Protein AF-A0A5A8CTM5-F1 (afdb_monomer)

Structure (mmCIF, N/CA/C/O backbone):
data_AF-A0A5A8CTM5-F1
#
_entry.id   AF-A0A5A8CTM5-F1
#
loop_
_atom_site.group_PDB
_atom_site.id
_atom_site.type_symbol
_atom_site.label_atom_id
_atom_site.label_alt_id
_atom_site.label_comp_id
_atom_site.label_asym_id
_atom_site.label_entity_id
_atom_site.label_seq_id
_atom_site.pdbx_PDB_ins_code
_atom_site.Cartn_x
_atom_site.Cartn_y
_atom_site.Cartn_z
_atom_site.occupancy
_atom_site.B_iso_or_equiv
_atom_site.auth_seq_id
_atom_site.auth_comp_id
_atom_site.auth_asym_id
_atom_site.auth_atom_id
_atom_site.pdbx_PDB_model_num
ATOM 1 N N . MET A 1 1 ? -52.408 3.040 5.262 1.00 27.53 1 MET A N 1
ATOM 2 C CA . MET A 1 1 ? -51.735 1.747 5.504 1.00 27.53 1 MET A CA 1
ATOM 3 C C . MET A 1 1 ? -50.262 1.927 5.185 1.00 27.53 1 MET A C 1
ATOM 5 O O . MET A 1 1 ? -49.947 2.603 4.217 1.00 27.53 1 MET A O 1
ATOM 9 N N . SER A 1 2 ? -49.426 1.447 6.103 1.00 29.72 2 SER A N 1
ATOM 10 C CA . SER A 1 2 ? -47.977 1.635 6.279 1.00 29.72 2 SER A CA 1
ATOM 11 C C . SER A 1 2 ? -47.157 2.050 5.050 1.00 29.72 2 SER A C 1
ATOM 13 O O . SER A 1 2 ? -46.903 1.239 4.159 1.00 29.72 2 SER A O 1
ATOM 15 N N . GLY A 1 3 ? -46.634 3.280 5.078 1.00 26.89 3 GLY A N 1
ATOM 16 C CA . GLY A 1 3 ? -45.407 3.607 4.361 1.00 26.89 3 GLY A CA 1
ATOM 17 C C . GLY A 1 3 ? -44.283 2.768 4.958 1.00 26.89 3 GLY A C 1
ATOM 18 O O . GLY A 1 3 ? -43.984 2.893 6.145 1.00 26.89 3 GLY A O 1
ATOM 19 N N . ALA A 1 4 ? -43.733 1.849 4.168 1.00 29.25 4 ALA A N 1
ATOM 20 C CA . ALA A 1 4 ? -42.593 1.046 4.572 1.00 29.25 4 ALA A CA 1
ATOM 21 C C . ALA A 1 4 ? -41.426 1.992 4.887 1.00 29.25 4 ALA A C 1
ATOM 23 O O . ALA A 1 4 ? -40.859 2.618 3.992 1.00 29.25 4 ALA A O 1
ATOM 24 N N . ASN A 1 5 ? -41.122 2.125 6.176 1.00 27.50 5 ASN A N 1
ATOM 25 C CA . ASN A 1 5 ? -39.973 2.850 6.685 1.00 27.50 5 ASN A CA 1
ATOM 26 C C . ASN A 1 5 ? -38.722 2.160 6.117 1.00 27.50 5 ASN A C 1
ATOM 28 O O . ASN A 1 5 ? -38.375 1.058 6.545 1.00 27.50 5 ASN A O 1
ATOM 32 N N . ARG A 1 6 ? -38.089 2.743 5.091 1.00 29.17 6 ARG A N 1
ATOM 33 C CA . ARG A 1 6 ? -36.750 2.308 4.673 1.00 29.17 6 ARG A CA 1
ATOM 34 C C . ARG A 1 6 ? -35.842 2.499 5.893 1.00 29.17 6 ARG A C 1
ATOM 36 O O . ARG A 1 6 ? -35.869 3.596 6.445 1.00 29.17 6 ARG A O 1
ATOM 43 N N . PRO A 1 7 ? -35.077 1.486 6.336 1.00 34.59 7 PRO A N 1
ATOM 44 C CA . PRO A 1 7 ? -34.140 1.686 7.432 1.00 34.59 7 PRO A CA 1
ATOM 45 C C . PRO A 1 7 ? -33.186 2.816 7.036 1.00 34.59 7 PRO A C 1
ATOM 47 O O . PRO A 1 7 ? -32.558 2.748 5.977 1.00 34.59 7 PRO A O 1
ATOM 50 N N . GLU A 1 8 ? -33.130 3.878 7.842 1.00 45.84 8 GLU A N 1
ATOM 51 C CA . GLU A 1 8 ? -32.114 4.919 7.699 1.00 45.84 8 GLU A CA 1
ATOM 52 C C . GLU A 1 8 ? -30.744 4.230 7.674 1.00 45.84 8 GLU A C 1
ATOM 54 O O . GLU A 1 8 ? -30.435 3.402 8.536 1.00 45.84 8 GLU A O 1
ATOM 59 N N . ALA A 1 9 ? -29.951 4.491 6.634 1.00 52.97 9 ALA A N 1
ATOM 60 C CA . ALA A 1 9 ? -28.648 3.862 6.465 1.00 52.97 9 ALA A CA 1
ATOM 61 C C . ALA A 1 9 ? -27.775 4.156 7.699 1.00 52.97 9 ALA A C 1
ATOM 63 O O . ALA A 1 9 ? -27.458 5.311 7.983 1.00 52.97 9 ALA A O 1
ATOM 64 N N . ARG A 1 10 ? -27.405 3.113 8.457 1.00 70.06 10 ARG A N 1
ATOM 65 C CA . ARG A 1 10 ? -26.618 3.248 9.693 1.00 70.06 10 ARG A CA 1
ATOM 66 C C . ARG A 1 10 ? -25.194 3.684 9.332 1.00 70.06 10 ARG A C 1
ATOM 68 O O . ARG A 1 10 ? -24.395 2.877 8.860 1.00 70.06 10 ARG A O 1
ATOM 75 N N . ARG A 1 11 ? -24.870 4.957 9.557 1.00 77.31 11 ARG A N 1
ATOM 76 C CA . ARG A 1 11 ? -23.561 5.544 9.227 1.00 77.31 11 ARG A CA 1
ATOM 77 C C . ARG A 1 11 ? -22.424 4.840 9.983 1.00 77.31 11 ARG A C 1
ATOM 79 O O . ARG A 1 11 ? -22.547 4.585 11.180 1.00 77.31 11 ARG A O 1
ATOM 86 N N . ARG A 1 12 ? -21.320 4.529 9.295 1.00 86.69 12 ARG A N 1
ATOM 87 C CA . ARG A 1 12 ? -20.124 3.899 9.888 1.00 86.69 12 ARG A CA 1
ATOM 88 C C . ARG A 1 12 ? -19.139 4.960 10.365 1.00 86.69 12 ARG A C 1
ATOM 90 O O . ARG A 1 12 ? -18.862 5.896 9.622 1.00 86.69 12 ARG A O 1
ATOM 97 N N . ALA A 1 13 ? -18.607 4.788 11.570 1.00 90.12 13 ALA A N 1
ATOM 98 C CA . ALA A 1 13 ? -17.611 5.660 12.183 1.00 90.12 13 ALA A CA 1
ATOM 99 C C . ALA A 1 13 ? -16.403 4.827 12.624 1.00 90.12 13 ALA A C 1
ATOM 101 O O . ALA A 1 13 ? -16.578 3.855 13.353 1.00 90.12 13 ALA A O 1
ATOM 102 N N . PHE A 1 14 ? -15.196 5.158 12.169 1.00 93.62 14 PHE A N 1
ATOM 103 C CA . PHE A 1 14 ? -13.998 4.381 12.508 1.00 93.62 14 PHE A CA 1
ATOM 104 C C . PHE A 1 14 ? -12.712 5.212 12.446 1.00 93.62 14 PHE A C 1
ATOM 106 O O . PHE A 1 14 ? -12.576 6.128 11.639 1.00 93.62 14 PHE A O 1
ATOM 113 N N . ALA A 1 15 ? -11.736 4.876 13.285 1.00 95.12 15 ALA A N 1
ATOM 114 C CA . ALA A 1 15 ? -10.390 5.430 13.182 1.00 95.12 15 ALA A CA 1
ATOM 115 C C . ALA A 1 15 ? -9.562 4.610 12.184 1.00 95.12 15 ALA A C 1
ATOM 117 O O . ALA A 1 15 ? -9.753 3.403 12.044 1.00 95.12 15 ALA A O 1
ATOM 118 N N . VAL A 1 16 ? -8.621 5.252 11.499 1.00 94.75 16 VAL A N 1
ATOM 119 C CA . VAL A 1 16 ? -7.713 4.601 10.553 1.00 94.75 16 VAL A CA 1
ATOM 120 C C . VAL A 1 16 ? -6.277 4.941 10.918 1.00 94.75 16 VAL A C 1
ATOM 122 O O . VAL A 1 16 ? -5.918 6.112 10.967 1.00 94.75 16 VAL A O 1
ATOM 125 N N . VAL A 1 17 ? -5.431 3.929 11.102 1.00 95.44 17 VAL A N 1
ATOM 126 C CA . VAL A 1 17 ? -3.990 4.089 11.323 1.00 95.44 17 VAL A CA 1
ATOM 127 C C . VAL A 1 17 ? -3.233 3.678 10.061 1.00 95.44 17 VAL A C 1
ATOM 129 O O . VAL A 1 17 ? -3.135 2.494 9.722 1.00 95.44 17 VAL A O 1
ATOM 132 N N . VAL A 1 18 ? -2.665 4.666 9.370 1.00 92.44 18 VAL A N 1
ATOM 133 C CA . VAL A 1 18 ? -1.844 4.489 8.166 1.00 92.44 18 VAL A CA 1
ATOM 134 C C . VAL A 1 18 ? -0.391 4.864 8.433 1.00 92.44 18 VAL A C 1
ATOM 136 O O . VAL A 1 18 ? -0.072 5.620 9.344 1.00 92.44 18 VAL A O 1
ATOM 139 N N . GLY A 1 19 ? 0.522 4.327 7.632 1.00 90.62 19 GLY A N 1
ATOM 140 C CA . GLY A 1 19 ? 1.955 4.559 7.799 1.00 90.62 19 GLY A CA 1
ATOM 141 C C . GLY A 1 19 ? 2.790 3.479 7.131 1.00 90.62 19 GLY A C 1
ATOM 142 O O . GLY A 1 19 ? 2.294 2.410 6.755 1.00 90.62 19 GLY A O 1
ATOM 143 N N . THR A 1 20 ? 4.083 3.735 6.998 1.00 89.44 20 THR A N 1
ATOM 144 C CA . THR A 1 20 ? 5.016 2.774 6.408 1.00 89.44 20 THR A CA 1
ATOM 145 C C . THR A 1 20 ? 5.205 1.556 7.314 1.00 89.44 20 THR A C 1
ATOM 147 O O . THR A 1 20 ? 4.908 1.561 8.518 1.00 89.44 20 THR A O 1
ATOM 150 N N . THR A 1 21 ? 5.624 0.434 6.735 1.00 87.31 21 THR A N 1
ATOM 151 C CA . THR A 1 21 ? 6.104 -0.713 7.516 1.00 87.31 21 THR A CA 1
ATOM 152 C C . THR A 1 21 ? 7.249 -0.257 8.436 1.00 87.31 21 THR A C 1
ATOM 154 O O . THR A 1 21 ? 8.050 0.575 8.034 1.00 87.31 21 THR A O 1
ATOM 157 N N . GLY A 1 22 ? 7.284 -0.708 9.696 1.00 86.38 22 GLY A N 1
ATOM 158 C CA . GLY A 1 22 ? 8.291 -0.271 10.683 1.00 86.38 22 GLY A CA 1
ATOM 159 C C . GLY A 1 22 ? 8.031 1.066 11.404 1.00 86.38 22 GLY A C 1
ATOM 160 O O . GLY A 1 22 ? 8.743 1.369 12.358 1.00 86.38 22 GLY A O 1
ATOM 161 N N . ALA A 1 23 ? 6.996 1.833 11.035 1.00 90.81 23 ALA A N 1
ATOM 162 C CA . ALA A 1 23 ? 6.653 3.099 11.707 1.00 90.81 23 ALA A CA 1
ATOM 163 C C . ALA A 1 23 ? 5.944 2.933 13.071 1.00 90.81 23 ALA A C 1
ATOM 165 O O . ALA A 1 23 ? 5.768 3.897 13.799 1.00 90.81 23 ALA A O 1
ATOM 166 N N . GLY A 1 24 ? 5.519 1.720 13.442 1.00 92.00 24 GLY A N 1
ATOM 167 C CA . GLY A 1 24 ? 4.834 1.478 14.723 1.00 92.00 24 GLY A CA 1
ATOM 168 C C . GLY A 1 24 ? 3.301 1.521 14.671 1.00 92.00 24 GLY A C 1
ATOM 169 O O . GLY A 1 24 ? 2.666 1.682 15.706 1.00 92.00 24 GLY A O 1
ATOM 170 N N . LYS A 1 25 ? 2.690 1.322 13.493 1.00 94.38 25 LYS A N 1
ATOM 171 C CA . LYS A 1 25 ? 1.221 1.271 13.321 1.00 94.38 25 LYS A CA 1
ATOM 172 C C . LYS A 1 25 ? 0.511 0.358 14.327 1.00 94.38 25 LYS A C 1
ATOM 174 O O . LYS A 1 25 ? -0.438 0.792 14.963 1.00 94.38 25 LYS A O 1
ATOM 179 N N . THR A 1 26 ? 0.996 -0.876 14.479 1.00 93.50 26 THR A N 1
ATOM 180 C CA . THR A 1 26 ? 0.426 -1.874 15.397 1.00 93.50 26 THR A CA 1
ATOM 181 C C . THR A 1 26 ? 0.483 -1.405 16.849 1.00 93.50 26 THR A C 1
ATOM 183 O O . THR A 1 26 ? -0.497 -1.509 17.576 1.00 93.50 26 THR A O 1
ATOM 186 N N . LYS A 1 27 ? 1.612 -0.821 17.273 1.00 95.00 27 LYS A N 1
ATOM 187 C CA . LYS A 1 27 ? 1.754 -0.272 18.628 1.00 95.00 27 LYS A CA 1
ATOM 188 C C . LYS A 1 27 ? 0.726 0.835 18.871 1.00 95.00 27 LYS A C 1
ATOM 190 O O . LYS A 1 27 ? 0.022 0.793 19.874 1.00 95.00 27 LYS A O 1
ATOM 195 N N . LEU A 1 28 ? 0.595 1.769 17.923 1.00 96.44 28 LEU A N 1
ATOM 196 C CA . LEU A 1 28 ? -0.361 2.869 18.040 1.00 96.44 28 LEU A CA 1
ATOM 197 C C . LEU A 1 28 ? -1.807 2.377 18.071 1.00 96.44 28 LEU A C 1
ATOM 199 O O . LEU A 1 28 ? -2.605 2.899 18.839 1.00 96.44 28 LEU A O 1
ATOM 203 N N . SER A 1 29 ? -2.160 1.382 17.260 1.00 96.38 29 SER A N 1
ATOM 204 C CA . SER A 1 29 ? -3.533 0.886 17.242 1.00 96.38 29 SER A CA 1
ATOM 205 C C . SER A 1 29 ? -3.945 0.234 18.551 1.00 96.38 29 SER A C 1
ATOM 207 O O . SER A 1 29 ? -5.069 0.441 18.993 1.00 96.38 29 SER A O 1
ATOM 209 N N . ILE A 1 30 ? -3.035 -0.505 19.189 1.00 96.69 30 ILE A N 1
ATOM 210 C CA . ILE A 1 30 ? -3.282 -1.099 20.507 1.00 96.69 30 ILE A CA 1
ATOM 211 C C . ILE A 1 30 ? -3.382 0.006 21.563 1.00 96.69 30 ILE A C 1
ATOM 213 O O . ILE A 1 30 ? -4.345 0.019 22.321 1.00 96.69 30 ILE A O 1
ATOM 217 N N . ASP A 1 31 ? -2.448 0.967 21.569 1.00 96.44 31 ASP A N 1
ATOM 218 C CA . ASP A 1 31 ? -2.480 2.104 22.504 1.00 96.44 31 ASP A CA 1
ATOM 219 C C . ASP A 1 31 ? -3.781 2.914 22.392 1.00 96.44 31 ASP A C 1
ATOM 221 O O . ASP A 1 31 ? -4.306 3.390 23.400 1.00 96.44 31 ASP A O 1
ATOM 225 N N . LEU A 1 32 ? -4.300 3.063 21.169 1.00 96.12 32 LEU A N 1
ATOM 226 C CA . LEU A 1 32 ? -5.555 3.753 20.895 1.00 96.12 32 LEU A CA 1
ATOM 227 C C . LEU A 1 32 ? -6.763 2.949 21.387 1.00 96.12 32 LEU A C 1
ATOM 229 O O . LEU A 1 32 ? -7.663 3.521 21.994 1.00 96.12 32 LEU A O 1
ATOM 233 N N . CYS A 1 33 ? -6.772 1.634 21.156 1.00 96.38 33 CYS A N 1
ATOM 234 C CA . CYS A 1 33 ? -7.843 0.755 21.623 1.00 96.38 33 CYS A CA 1
ATOM 235 C C . CYS A 1 33 ? -7.901 0.685 23.153 1.00 96.38 33 CYS A C 1
ATOM 237 O O . CYS A 1 33 ? -8.992 0.715 23.710 1.00 96.38 33 CYS A O 1
ATOM 239 N N . GLU A 1 34 ? -6.754 0.655 23.838 1.00 95.94 34 GLU A N 1
ATOM 240 C CA . GLU A 1 34 ? -6.702 0.727 25.304 1.00 95.94 34 GLU A CA 1
ATOM 241 C C . GLU A 1 34 ? -7.211 2.073 25.837 1.00 95.94 34 GLU A C 1
ATOM 243 O O . GLU A 1 34 ? -7.857 2.121 26.880 1.00 95.94 34 GLU A O 1
ATOM 248 N N . ALA A 1 35 ? -6.905 3.175 25.144 1.00 96.00 35 ALA A N 1
ATOM 249 C CA . ALA A 1 35 ? -7.280 4.515 25.588 1.00 96.00 35 ALA A CA 1
ATOM 250 C C . ALA A 1 35 ? -8.753 4.862 25.314 1.00 96.00 35 ALA A C 1
ATOM 252 O O . ALA A 1 35 ? -9.332 5.653 26.055 1.00 96.00 35 ALA A O 1
ATOM 253 N N . LEU A 1 36 ? -9.343 4.311 24.247 1.00 96.06 36 LEU A N 1
ATOM 254 C CA . LEU A 1 36 ? -10.664 4.699 23.733 1.00 96.06 36 LEU A CA 1
ATOM 255 C C . LEU A 1 36 ? -11.675 3.540 23.672 1.00 96.06 36 LEU A C 1
ATOM 257 O O . LEU A 1 36 ? -12.671 3.660 22.964 1.00 96.06 36 LEU A O 1
ATOM 261 N N . ASP A 1 37 ? -11.412 2.434 24.378 1.00 94.81 37 ASP A N 1
ATOM 262 C CA . ASP A 1 37 ? -12.221 1.200 24.367 1.00 94.81 37 ASP A CA 1
ATOM 263 C C . ASP A 1 37 ? -12.554 0.733 22.937 1.00 94.81 37 ASP A C 1
ATOM 265 O O . ASP A 1 37 ? -13.700 0.696 22.482 1.00 94.81 37 ASP A O 1
ATOM 269 N N . GLY A 1 38 ? -11.491 0.460 22.180 1.00 95.44 38 GLY A N 1
ATOM 270 C CA . GLY A 1 38 ? -11.562 0.100 20.769 1.00 95.44 38 GLY A CA 1
ATOM 271 C C . GLY A 1 38 ? -11.226 -1.358 20.470 1.00 95.44 38 GLY A C 1
ATOM 272 O O . GLY A 1 38 ? -10.723 -2.102 21.312 1.00 95.44 38 GLY A O 1
ATOM 273 N N . GLU A 1 39 ? -11.471 -1.757 19.224 1.00 97.50 39 GLU A N 1
ATOM 274 C CA . GLU A 1 39 ? -11.049 -3.051 18.677 1.00 97.50 39 GLU A CA 1
ATOM 275 C C . GLU A 1 39 ? -10.353 -2.851 17.324 1.00 97.50 39 GLU A C 1
ATOM 277 O O . GLU A 1 39 ? -10.738 -1.986 16.529 1.00 97.50 39 GLU A O 1
ATOM 282 N N . VAL A 1 40 ? -9.319 -3.650 17.046 1.00 97.56 40 VAL A N 1
ATOM 283 C CA . VAL A 1 40 ? -8.506 -3.516 15.831 1.00 97.56 40 VAL A CA 1
ATOM 284 C C . VAL A 1 40 ? -9.135 -4.289 14.678 1.00 97.56 40 VAL A C 1
ATOM 286 O O . VAL A 1 40 ? -9.503 -5.450 14.822 1.00 97.56 40 VAL A O 1
ATOM 289 N N . ILE A 1 41 ? -9.183 -3.678 13.496 1.00 97.06 41 ILE A N 1
ATOM 290 C CA . ILE A 1 41 ? -9.567 -4.323 12.239 1.00 97.06 41 ILE A CA 1
ATOM 291 C C . ILE A 1 41 ? -8.359 -4.301 11.306 1.00 97.06 41 ILE A C 1
ATOM 293 O O . ILE A 1 41 ? -7.903 -3.237 10.877 1.00 97.06 41 ILE A O 1
ATOM 297 N N . ASN A 1 42 ? -7.821 -5.480 10.998 1.00 95.44 42 ASN A N 1
ATOM 298 C CA . ASN A 1 42 ? -6.660 -5.606 10.129 1.00 95.44 42 ASN A CA 1
ATOM 299 C C . ASN A 1 42 ? -7.006 -5.237 8.677 1.00 95.44 42 ASN A C 1
ATOM 301 O O . ASN A 1 42 ? -7.987 -5.719 8.121 1.00 95.44 42 ASN A O 1
ATOM 305 N N . ALA A 1 43 ? -6.174 -4.403 8.058 1.00 92.38 43 ALA A N 1
ATOM 306 C CA . ALA A 1 43 ? -6.248 -3.988 6.660 1.00 92.38 43 ALA A CA 1
ATOM 307 C C . ALA A 1 43 ? -4.903 -4.212 5.942 1.00 92.38 43 ALA A C 1
ATOM 309 O O . ALA A 1 43 ? -4.467 -3.388 5.130 1.00 92.38 43 ALA A O 1
ATOM 310 N N . ASP A 1 44 ? -4.206 -5.302 6.268 1.00 90.25 44 ASP A N 1
ATOM 311 C CA . ASP A 1 44 ? -2.983 -5.730 5.598 1.00 90.25 44 ASP A CA 1
ATOM 312 C C . ASP A 1 44 ? -3.226 -7.039 4.839 1.00 90.25 44 ASP A C 1
ATOM 314 O O . ASP A 1 44 ? -3.516 -8.069 5.440 1.00 90.25 44 ASP A O 1
ATOM 318 N N . SER A 1 45 ? -3.110 -7.010 3.507 1.00 85.56 45 SER A N 1
ATOM 319 C CA . SER A 1 45 ? -3.468 -8.153 2.659 1.00 85.56 45 SER A CA 1
ATOM 320 C C . SER A 1 45 ? -2.694 -9.432 2.970 1.00 85.56 45 SER A C 1
ATOM 322 O O . SER A 1 45 ? -3.174 -10.509 2.640 1.00 85.56 45 SER A O 1
ATOM 324 N N . MET A 1 46 ? -1.502 -9.332 3.568 1.00 85.50 46 MET A N 1
ATOM 325 C CA . MET A 1 46 ? -0.686 -10.505 3.882 1.00 85.50 46 MET A CA 1
ATOM 326 C C . MET A 1 46 ? -0.960 -11.065 5.281 1.00 85.50 46 MET A C 1
ATOM 328 O O . MET A 1 46 ? -0.843 -12.269 5.484 1.00 85.50 46 MET A O 1
ATOM 332 N N . GLN A 1 47 ? -1.366 -10.226 6.237 1.00 89.50 47 GLN A N 1
ATOM 333 C CA . GLN A 1 47 ? -1.588 -10.648 7.628 1.00 89.50 47 GLN A CA 1
ATOM 334 C C . GLN A 1 47 ? -2.904 -11.423 7.829 1.00 89.50 47 GLN A C 1
ATOM 336 O O . GLN A 1 47 ? -3.126 -12.018 8.885 1.00 89.50 47 GLN A O 1
ATOM 341 N N . MET A 1 48 ? -3.768 -11.448 6.812 1.00 90.44 48 MET A N 1
ATOM 342 C CA . MET A 1 48 ? -5.032 -12.191 6.822 1.00 90.44 48 MET A CA 1
ATOM 343 C C . MET A 1 48 ? -4.835 -13.710 6.709 1.00 90.44 48 MET A C 1
ATOM 345 O O . MET A 1 48 ? -5.695 -14.460 7.167 1.00 90.44 48 MET A O 1
ATOM 349 N N . TYR A 1 49 ? -3.719 -14.160 6.128 1.00 89.19 49 TYR A N 1
ATOM 350 C CA . TYR A 1 49 ? -3.412 -15.576 5.907 1.00 89.19 49 TYR A CA 1
ATOM 351 C C . TYR A 1 49 ? -2.836 -16.239 7.152 1.00 89.19 49 TYR A C 1
ATOM 353 O O . TYR A 1 49 ? -2.028 -15.628 7.844 1.00 89.19 49 TYR A O 1
ATOM 361 N N . LYS A 1 50 ? -3.208 -17.485 7.431 1.00 87.56 50 LYS A N 1
ATOM 362 C CA . LYS A 1 50 ? -2.654 -18.318 8.509 1.00 87.56 50 LYS A CA 1
ATOM 363 C C . LYS A 1 50 ? -1.193 -18.698 8.242 1.00 87.56 50 LYS A C 1
ATOM 365 O O . LYS A 1 50 ? -0.716 -18.580 7.118 1.00 87.56 50 LYS A O 1
ATOM 370 N N . ASP A 1 51 ? -0.490 -19.087 9.304 1.00 84.56 51 ASP A N 1
ATOM 371 C CA . ASP A 1 51 ? 0.859 -19.687 9.281 1.00 84.56 51 ASP A CA 1
ATOM 372 C C . ASP A 1 51 ? 1.981 -18.849 8.626 1.00 84.56 51 ASP A C 1
ATOM 374 O O . ASP A 1 51 ? 3.043 -19.363 8.281 1.00 84.56 51 ASP A O 1
ATOM 378 N N . LEU A 1 52 ? 1.758 -17.540 8.473 1.00 82.81 52 LEU A N 1
ATOM 379 C CA . LEU A 1 52 ? 2.722 -16.557 7.958 1.00 82.81 52 LEU A CA 1
ATOM 380 C C . LEU A 1 52 ? 2.975 -15.448 8.993 1.00 82.81 52 LEU A C 1
ATOM 382 O O . LEU A 1 52 ? 2.846 -14.259 8.689 1.00 82.81 52 LEU A O 1
ATOM 386 N N . ASP A 1 53 ? 3.225 -15.814 10.247 1.00 86.06 53 ASP A N 1
ATOM 387 C CA . ASP A 1 53 ? 3.230 -14.878 11.376 1.00 86.06 53 ASP A CA 1
ATOM 388 C C . ASP A 1 53 ? 4.488 -13.997 11.390 1.00 86.06 53 ASP A C 1
ATOM 390 O O . ASP A 1 53 ? 4.393 -12.766 11.473 1.00 86.06 53 ASP A O 1
ATOM 394 N N . VAL A 1 54 ? 5.663 -14.605 11.229 1.00 84.44 54 VAL A N 1
ATOM 395 C CA . VAL A 1 54 ? 6.966 -13.934 11.235 1.00 84.44 54 VAL A CA 1
ATOM 396 C C . VAL A 1 54 ? 7.157 -13.138 9.951 1.00 84.44 54 VAL A C 1
ATOM 398 O O . VAL A 1 54 ? 7.481 -11.949 10.015 1.00 84.44 54 VAL A O 1
ATOM 401 N N . ALA A 1 55 ? 6.911 -13.744 8.787 1.00 80.12 55 ALA A N 1
ATOM 402 C CA . ALA A 1 55 ? 7.108 -13.133 7.474 1.00 80.12 55 ALA A CA 1
ATOM 403 C C . ALA A 1 55 ? 6.239 -11.887 7.265 1.00 80.12 55 ALA A C 1
ATOM 405 O O . ALA A 1 55 ? 6.669 -10.920 6.630 1.00 80.12 55 ALA A O 1
ATOM 406 N N . THR A 1 56 ? 5.033 -11.871 7.835 1.00 83.06 56 THR A N 1
ATOM 407 C CA . THR A 1 56 ? 4.103 -10.737 7.711 1.00 83.06 56 THR A CA 1
ATOM 408 C C . THR A 1 56 ? 4.114 -9.814 8.933 1.00 83.06 56 THR A C 1
ATOM 410 O O . THR A 1 56 ? 3.430 -8.788 8.936 1.00 83.06 56 THR A O 1
ATOM 413 N N . ALA A 1 57 ? 4.956 -10.119 9.930 1.00 85.88 57 ALA A N 1
ATOM 414 C CA . ALA A 1 57 ? 5.052 -9.456 11.230 1.00 85.88 57 ALA A CA 1
ATOM 415 C C . ALA A 1 57 ? 3.685 -9.192 11.860 1.00 85.88 57 ALA A C 1
ATOM 417 O O . ALA A 1 57 ? 3.287 -8.041 12.090 1.00 85.88 57 ALA A O 1
ATOM 418 N N . LYS A 1 58 ? 2.952 -10.277 12.088 1.00 89.94 58 LYS A N 1
ATOM 419 C CA . LYS A 1 58 ? 1.716 -10.217 12.855 1.00 89.94 58 LYS A CA 1
ATOM 420 C C . LYS A 1 58 ? 2.029 -9.901 14.309 1.00 89.94 58 LYS A C 1
ATOM 422 O O . LYS A 1 58 ? 3.100 -10.216 14.818 1.00 89.94 58 LYS A O 1
ATOM 427 N N . VAL A 1 59 ? 1.063 -9.257 14.949 1.00 91.44 59 VAL A N 1
ATOM 428 C CA . VAL A 1 59 ? 1.103 -8.978 16.382 1.00 91.44 59 VAL A CA 1
ATOM 429 C C . VAL A 1 59 ? 1.050 -10.293 17.161 1.00 91.44 59 VAL A C 1
ATOM 431 O O . VAL A 1 59 ? 0.229 -11.158 16.844 1.00 91.44 59 VAL A O 1
ATOM 434 N N . THR A 1 60 ? 1.905 -10.457 18.171 1.00 89.62 60 THR A N 1
ATOM 435 C CA . THR A 1 60 ? 1.798 -11.616 19.073 1.00 89.62 60 THR A CA 1
ATOM 436 C C . THR A 1 60 ? 0.668 -11.421 20.087 1.00 89.62 60 THR A C 1
ATOM 438 O O . THR A 1 60 ? 0.147 -10.318 20.272 1.00 89.62 60 THR A O 1
ATOM 441 N N . ARG A 1 61 ? 0.267 -12.491 20.785 1.00 88.50 61 ARG A N 1
ATOM 442 C CA . ARG A 1 61 ? -0.778 -12.397 21.821 1.00 88.50 61 ARG A CA 1
ATOM 443 C C . ARG A 1 61 ? -0.361 -11.490 22.979 1.00 88.50 61 ARG A C 1
ATOM 445 O O . ARG A 1 61 ? -1.196 -10.765 23.514 1.00 88.50 61 ARG A O 1
ATOM 452 N N . GLU A 1 62 ? 0.917 -11.517 23.340 1.00 89.19 62 GLU A N 1
ATOM 453 C CA . GLU A 1 62 ? 1.501 -10.680 24.387 1.00 89.19 62 GLU A CA 1
ATOM 454 C C . GLU A 1 62 ? 1.510 -9.209 23.961 1.00 89.19 62 GLU A C 1
ATOM 456 O O . GLU A 1 62 ? 1.082 -8.341 24.721 1.00 89.19 62 GLU A O 1
ATOM 461 N N . GLU A 1 63 ? 1.935 -8.928 22.726 1.00 89.25 63 GLU A N 1
ATOM 462 C CA . GLU A 1 63 ? 1.944 -7.572 22.174 1.00 89.25 63 GLU A CA 1
ATOM 463 C C . GLU A 1 63 ? 0.534 -6.991 22.056 1.00 89.25 63 GLU A C 1
ATOM 465 O O . GLU A 1 63 ? 0.339 -5.810 22.343 1.00 89.25 63 GLU A O 1
ATOM 470 N N . ALA A 1 64 ? -0.452 -7.818 21.692 1.00 90.62 64 ALA A N 1
ATOM 471 C CA . ALA A 1 64 ? -1.846 -7.411 21.551 1.00 90.62 64 ALA A CA 1
ATOM 472 C C . ALA A 1 64 ? -2.481 -6.944 22.872 1.00 90.62 64 ALA A C 1
ATOM 474 O O . ALA A 1 64 ? -3.504 -6.264 22.826 1.00 90.62 64 ALA A O 1
ATOM 475 N N . ARG A 1 65 ? -1.904 -7.288 24.037 1.00 93.25 65 ARG A N 1
ATOM 476 C CA . ARG A 1 65 ? -2.366 -6.853 25.374 1.00 93.25 65 ARG A CA 1
ATOM 477 C C . ARG A 1 65 ? -3.865 -7.078 25.626 1.00 93.25 65 ARG A C 1
ATOM 479 O O . ARG A 1 65 ? -4.520 -6.315 26.325 1.00 93.25 65 ARG A O 1
ATOM 486 N N . GLY A 1 66 ? -4.418 -8.143 25.046 1.00 92.19 66 GLY A N 1
ATOM 487 C CA . GLY A 1 66 ? -5.839 -8.486 25.162 1.00 92.19 66 GLY A CA 1
ATOM 488 C C . GLY A 1 66 ? -6.785 -7.694 24.249 1.00 92.19 66 GLY A C 1
ATOM 489 O O . GLY A 1 66 ? -7.985 -7.953 24.280 1.00 92.19 66 GLY A O 1
ATOM 490 N N . VAL A 1 67 ? -6.282 -6.782 23.409 1.00 95.38 67 VAL A N 1
ATOM 491 C CA . VAL A 1 67 ? -7.096 -6.054 22.423 1.00 95.38 67 VAL A CA 1
ATOM 492 C C . VAL A 1 67 ? -7.546 -7.005 21.300 1.00 95.38 67 VAL A C 1
ATOM 494 O O . VAL A 1 67 ? -6.694 -7.619 20.644 1.00 95.38 67 VAL A O 1
ATOM 497 N N . PRO A 1 68 ? -8.860 -7.126 21.020 1.00 96.12 68 PRO A N 1
ATOM 498 C CA . PRO A 1 68 ? -9.364 -7.946 19.920 1.00 96.12 68 PRO A CA 1
ATOM 499 C C . PRO A 1 68 ? -8.859 -7.471 18.553 1.00 96.12 68 PRO A C 1
ATOM 501 O O . PRO A 1 68 ? -8.853 -6.273 18.266 1.00 96.12 68 PRO A O 1
ATOM 504 N N . HIS A 1 69 ? -8.463 -8.424 17.705 1.00 96.06 69 HIS A N 1
ATOM 505 C CA . HIS A 1 69 ? -8.034 -8.184 16.327 1.00 96.06 69 HIS A CA 1
ATOM 506 C C . HIS A 1 69 ? -8.929 -8.959 15.356 1.00 96.06 69 HIS A C 1
ATOM 508 O O . HIS A 1 69 ? -8.936 -10.189 15.340 1.00 96.06 69 HIS A O 1
ATOM 514 N N . HIS A 1 70 ? -9.664 -8.229 14.525 1.00 95.94 70 HIS A N 1
ATOM 515 C CA . HIS A 1 70 ? -10.503 -8.763 13.457 1.00 95.94 70 HIS A CA 1
ATOM 516 C C . HIS A 1 70 ? -9.708 -8.881 12.155 1.00 95.94 70 HIS A C 1
ATOM 518 O O . HIS A 1 70 ? -8.788 -8.098 11.908 1.00 95.94 70 HIS A O 1
ATOM 524 N N . LEU A 1 71 ? -10.102 -9.823 11.293 1.00 94.12 71 LEU A N 1
ATOM 525 C CA . LEU A 1 71 ? -9.491 -10.070 9.976 1.00 94.12 71 LEU A CA 1
ATOM 526 C C . LEU A 1 71 ? -7.991 -10.416 10.017 1.00 94.12 71 LEU A C 1
ATOM 528 O O . LEU A 1 71 ? -7.268 -10.173 9.057 1.00 94.12 71 LEU A O 1
ATOM 532 N N . LEU A 1 72 ? -7.519 -11.008 11.113 1.00 93.31 72 LEU A N 1
ATOM 533 C CA . LEU A 1 72 ? -6.144 -11.479 11.272 1.00 93.31 72 LEU A CA 1
ATOM 534 C C . LEU A 1 72 ? -6.115 -13.014 11.252 1.00 93.31 72 LEU A C 1
ATOM 536 O O . LEU A 1 72 ? -6.905 -13.637 11.956 1.00 93.31 72 LEU A O 1
ATOM 540 N N . SER A 1 73 ? -5.212 -13.619 10.473 1.00 91.56 73 SER A N 1
ATOM 541 C CA . SER A 1 73 ? -5.004 -15.083 10.423 1.00 91.56 73 SER A CA 1
ATOM 542 C C . SER A 1 73 ? -6.287 -15.921 10.248 1.00 91.56 73 SER A C 1
ATOM 544 O O . SER A 1 73 ? -6.468 -16.934 10.924 1.00 91.56 73 SER A O 1
ATOM 546 N N . PHE A 1 74 ? -7.198 -15.514 9.362 1.00 91.25 74 PHE A N 1
ATOM 547 C CA . PHE A 1 74 ? -8.465 -16.227 9.141 1.00 91.25 74 PHE A CA 1
ATOM 548 C C . PHE A 1 74 ? -8.536 -16.971 7.802 1.00 91.25 74 PHE A C 1
ATOM 550 O O . PHE A 1 74 ? -9.357 -17.877 7.681 1.00 91.25 74 PHE A O 1
ATOM 557 N N . LEU A 1 75 ? -7.675 -16.631 6.838 1.00 88.38 75 LEU A N 1
ATOM 558 C CA . LEU A 1 75 ? -7.623 -17.253 5.512 1.00 88.38 75 LEU A CA 1
ATOM 559 C C . LEU A 1 75 ? -6.555 -18.335 5.438 1.00 88.38 75 LEU A C 1
ATOM 561 O O . LEU A 1 75 ? -5.464 -18.174 5.980 1.00 88.38 75 LEU A O 1
ATOM 565 N N . GLU A 1 76 ? -6.828 -19.400 4.703 1.00 86.25 76 GLU A N 1
ATOM 566 C CA . GLU A 1 76 ? -5.810 -20.379 4.339 1.00 86.25 76 GLU A CA 1
ATOM 567 C C . GLU A 1 76 ? -4.882 -19.830 3.236 1.00 86.25 76 GLU A C 1
ATOM 569 O O . GLU A 1 76 ? -5.342 -19.090 2.362 1.00 86.25 76 GLU A O 1
ATOM 574 N N . PRO A 1 77 ? -3.585 -20.198 3.199 1.00 81.69 77 PRO A N 1
ATOM 575 C CA . PRO A 1 77 ? -2.622 -19.665 2.222 1.00 81.69 77 PRO A CA 1
ATOM 576 C C . PRO A 1 77 ? -2.983 -19.861 0.738 1.00 81.69 77 PRO A C 1
ATOM 578 O O . PRO A 1 77 ? -2.477 -19.138 -0.120 1.00 81.69 77 PRO A O 1
ATOM 581 N N . TRP A 1 78 ? -3.825 -20.847 0.414 1.00 78.50 78 TRP A N 1
ATOM 582 C CA . TRP A 1 78 ? -4.288 -21.128 -0.953 1.00 78.50 78 TRP A CA 1
ATOM 583 C C . TRP A 1 78 ? -5.606 -20.431 -1.312 1.00 78.50 78 TRP A C 1
ATOM 585 O O . TRP A 1 78 ? -6.042 -20.506 -2.465 1.00 78.50 78 TRP A O 1
ATOM 595 N N . GLU A 1 79 ? -6.265 -19.776 -0.355 1.00 79.56 79 GLU A N 1
ATOM 596 C CA . GLU A 1 79 ? -7.499 -19.042 -0.612 1.00 79.56 79 GLU A CA 1
ATOM 597 C C . GLU A 1 79 ? -7.210 -17.709 -1.302 1.00 79.56 79 GLU A C 1
ATOM 599 O O . GLU A 1 79 ? -6.241 -17.010 -1.020 1.00 79.56 79 GLU A O 1
ATOM 604 N N . SER A 1 80 ? -8.076 -17.327 -2.235 1.00 76.44 80 SER A N 1
ATOM 605 C CA . SER A 1 80 ? -8.015 -16.010 -2.860 1.00 76.44 80 SER A CA 1
ATOM 606 C C . SER A 1 80 ? -8.883 -15.020 -2.093 1.00 76.44 80 SER A C 1
ATOM 608 O O . SER A 1 80 ? -10.058 -15.302 -1.860 1.00 76.44 80 SER A O 1
ATOM 610 N N . PHE A 1 81 ? -8.351 -13.833 -1.802 1.00 81.56 81 PHE A N 1
ATOM 611 C CA . PHE A 1 81 ? -9.103 -12.769 -1.137 1.00 81.56 81 PHE A CA 1
ATOM 612 C C . PHE A 1 81 ? -8.999 -11.445 -1.891 1.00 81.56 81 PHE A C 1
ATOM 614 O O . PHE A 1 81 ? -7.905 -10.939 -2.167 1.00 81.56 81 PHE A O 1
ATOM 621 N N . THR A 1 82 ? -10.147 -10.884 -2.268 1.00 81.94 82 THR A N 1
ATOM 622 C CA . THR A 1 82 ? -10.210 -9.650 -3.057 1.00 81.94 82 THR A CA 1
ATOM 623 C C . THR A 1 82 ? -10.453 -8.424 -2.187 1.00 81.94 82 THR A C 1
ATOM 625 O O . THR A 1 82 ? -10.878 -8.505 -1.037 1.00 81.94 82 THR A O 1
ATOM 628 N N . VAL A 1 83 ? -10.250 -7.238 -2.766 1.00 78.94 83 VAL A N 1
ATOM 629 C CA . VAL A 1 83 ? -10.638 -5.972 -2.122 1.00 78.94 83 VAL A CA 1
ATOM 630 C C . VAL A 1 83 ? -12.148 -5.896 -1.823 1.00 78.94 83 VAL A C 1
ATOM 632 O O . VAL A 1 83 ? -12.553 -5.232 -0.871 1.00 78.94 83 VAL A O 1
ATOM 635 N N . ARG A 1 84 ? -12.990 -6.586 -2.607 1.00 76.44 84 ARG A N 1
ATOM 636 C CA . ARG A 1 84 ? -14.444 -6.635 -2.392 1.00 76.44 84 ARG A CA 1
ATOM 637 C C . ARG A 1 84 ? -14.777 -7.475 -1.165 1.00 76.44 84 ARG A C 1
ATOM 639 O O . ARG A 1 84 ? -15.558 -7.032 -0.322 1.00 76.44 84 ARG A O 1
ATOM 646 N N . ASP A 1 85 ? -14.145 -8.643 -1.057 1.00 84.31 85 ASP A N 1
ATOM 647 C CA . ASP A 1 85 ? -14.283 -9.531 0.100 1.00 84.31 85 ASP A CA 1
ATOM 648 C C . ASP A 1 85 ? -13.815 -8.817 1.363 1.00 84.31 85 ASP A C 1
ATOM 650 O O . ASP A 1 85 ? -14.542 -8.780 2.356 1.00 84.31 85 ASP A O 1
ATOM 654 N N . PHE A 1 86 ? -12.667 -8.136 1.274 1.00 89.88 86 PHE A N 1
ATOM 655 C CA . PHE A 1 86 ? -12.165 -7.281 2.337 1.00 89.88 86 PHE A CA 1
ATOM 656 C C . PHE A 1 86 ? -13.182 -6.216 2.744 1.00 89.88 86 PHE A C 1
ATOM 658 O O . PHE A 1 86 ? -13.516 -6.133 3.921 1.00 89.88 86 PHE A O 1
ATOM 665 N N . ARG A 1 87 ? -13.710 -5.420 1.800 1.00 86.12 87 ARG A N 1
ATOM 666 C CA . ARG A 1 87 ? -14.671 -4.351 2.122 1.00 86.12 87 ARG A CA 1
ATOM 667 C C . ARG A 1 87 ? -15.883 -4.912 2.853 1.00 86.12 87 ARG A C 1
ATOM 669 O O . ARG A 1 87 ? -16.289 -4.348 3.861 1.00 86.12 87 ARG A O 1
ATOM 676 N N . ARG A 1 88 ? -16.458 -6.010 2.357 1.00 85.62 88 ARG A N 1
ATOM 677 C CA . ARG A 1 88 ? -17.631 -6.644 2.970 1.00 85.62 88 ARG A CA 1
ATOM 678 C C . ARG A 1 88 ? -17.318 -7.142 4.381 1.00 85.62 88 ARG A C 1
ATOM 680 O O . ARG A 1 88 ? -18.085 -6.866 5.299 1.00 85.62 88 ARG A O 1
ATOM 687 N N . ALA A 1 89 ? -16.206 -7.852 4.550 1.00 90.62 89 ALA A N 1
ATOM 688 C CA . ALA A 1 89 ? -15.806 -8.417 5.833 1.00 90.62 89 ALA A CA 1
ATOM 689 C C . ALA A 1 89 ? -15.456 -7.320 6.855 1.00 90.62 89 ALA A C 1
ATOM 691 O O . ALA A 1 89 ? -15.917 -7.362 7.991 1.00 90.62 89 ALA A O 1
ATOM 692 N N . ALA A 1 90 ? -14.712 -6.296 6.435 1.00 92.62 90 ALA A N 1
ATOM 693 C CA . ALA A 1 90 ? -14.344 -5.168 7.280 1.00 92.62 90 ALA A CA 1
ATOM 694 C C . ALA A 1 90 ? -15.547 -4.281 7.616 1.00 92.62 90 ALA A C 1
ATOM 696 O O . ALA A 1 90 ? -15.671 -3.864 8.759 1.00 92.62 90 ALA A O 1
ATOM 697 N N . ALA A 1 91 ? -16.468 -4.035 6.679 1.00 89.56 91 ALA A N 1
ATOM 698 C CA . ALA A 1 91 ? -17.708 -3.316 6.970 1.00 89.56 91 ALA A CA 1
ATOM 699 C C . ALA A 1 91 ? -18.562 -4.056 8.011 1.00 89.56 91 ALA A C 1
ATOM 701 O O . ALA A 1 91 ? -19.057 -3.422 8.938 1.00 89.56 91 ALA A O 1
ATOM 702 N N . ALA A 1 92 ? -18.677 -5.384 7.902 1.00 91.12 92 ALA A N 1
ATOM 703 C CA . ALA A 1 92 ? -19.378 -6.199 8.890 1.00 91.12 92 ALA A CA 1
ATOM 704 C C . ALA A 1 92 ? -18.694 -6.157 10.268 1.00 91.12 92 ALA A C 1
ATOM 706 O O . ALA A 1 92 ? -19.375 -5.983 11.272 1.00 91.12 92 ALA A O 1
ATOM 707 N N . ALA A 1 93 ? -17.360 -6.248 10.317 1.00 94.44 93 ALA A N 1
ATOM 708 C CA . ALA A 1 93 ? -16.599 -6.123 11.561 1.00 94.44 93 ALA A CA 1
ATOM 709 C C . ALA A 1 93 ? -16.729 -4.721 12.186 1.00 94.44 93 ALA A C 1
ATOM 711 O O . ALA A 1 93 ? -16.915 -4.597 13.390 1.00 94.44 93 ALA A O 1
ATOM 712 N N . ILE A 1 94 ? -16.692 -3.658 11.373 1.00 93.31 94 ILE A N 1
ATOM 713 C CA . ILE A 1 94 ? -16.951 -2.280 11.820 1.00 93.31 94 ILE A CA 1
ATOM 714 C C . ILE A 1 94 ? -18.351 -2.184 12.426 1.00 93.31 94 ILE A C 1
ATOM 716 O O . ILE A 1 94 ? -18.516 -1.601 13.495 1.00 93.31 94 ILE A O 1
ATOM 720 N N . ASP A 1 95 ? -19.355 -2.747 11.751 1.00 91.38 95 ASP A N 1
ATOM 721 C CA . ASP A 1 95 ? -20.733 -2.682 12.217 1.00 91.38 95 ASP A CA 1
ATOM 722 C C . ASP A 1 95 ? -20.916 -3.415 13.555 1.00 91.38 95 ASP A C 1
ATOM 724 O O . ASP A 1 95 ? -21.507 -2.847 14.471 1.00 91.38 95 ASP A O 1
ATOM 728 N N . ASP A 1 96 ? -20.320 -4.598 13.690 1.00 93.50 96 ASP A N 1
ATOM 729 C CA . ASP A 1 96 ? -20.301 -5.424 14.901 1.00 93.50 96 ASP A CA 1
ATOM 730 C C . ASP A 1 96 ? -19.592 -4.744 16.094 1.00 93.50 96 ASP A C 1
ATOM 732 O O . ASP A 1 96 ? -20.126 -4.706 17.205 1.00 93.50 96 ASP A O 1
ATOM 736 N N . VAL A 1 97 ? -18.423 -4.132 15.869 1.00 94.19 97 VAL A N 1
ATOM 737 C CA . VAL A 1 97 ? -17.692 -3.372 16.903 1.00 94.19 97 VAL A CA 1
ATOM 738 C C . VAL A 1 97 ? -18.491 -2.146 17.354 1.00 94.19 97 VAL A C 1
ATOM 740 O O . VAL A 1 97 ? -18.610 -1.885 18.553 1.00 94.19 97 VAL A O 1
ATOM 743 N N . LEU A 1 98 ? -19.090 -1.418 16.408 1.00 91.94 98 LEU A N 1
ATOM 744 C CA . LEU A 1 98 ? -19.929 -0.260 16.721 1.00 91.94 98 LEU A CA 1
ATOM 745 C C . LEU A 1 98 ? -21.198 -0.651 17.481 1.00 91.94 98 LEU A C 1
ATOM 747 O O . LEU A 1 98 ? -21.629 0.092 18.360 1.00 91.94 98 LEU A O 1
ATOM 751 N N . ASP A 1 99 ? -21.795 -1.802 17.171 1.00 90.94 99 ASP A N 1
ATOM 752 C CA . ASP A 1 99 ? -22.987 -2.303 17.865 1.00 90.94 99 ASP A CA 1
ATOM 753 C C . ASP A 1 99 ? -22.686 -2.724 19.315 1.00 90.94 99 ASP A C 1
ATOM 755 O O . ASP A 1 99 ? -23.573 -2.662 20.166 1.00 90.94 99 ASP A O 1
ATOM 759 N N . ARG A 1 100 ? -21.422 -3.037 19.636 1.00 91.38 100 ARG A N 1
ATOM 760 C CA . ARG A 1 100 ? -20.925 -3.163 21.020 1.00 91.38 100 ARG A CA 1
ATOM 761 C C . ARG A 1 100 ? -20.628 -1.825 21.709 1.00 91.38 100 ARG A C 1
ATOM 763 O O . ARG A 1 100 ? -20.221 -1.831 22.866 1.00 91.38 100 ARG A O 1
ATOM 770 N N . GLY A 1 101 ? -20.810 -0.694 21.026 1.00 90.19 101 GLY A N 1
ATOM 771 C CA . GLY A 1 101 ? -20.518 0.640 21.558 1.00 90.19 101 GLY A CA 1
ATOM 772 C C . GLY A 1 101 ? -19.029 0.989 21.607 1.00 90.19 101 GLY A C 1
ATOM 773 O O . GLY A 1 101 ? -18.661 1.930 22.303 1.00 90.19 101 GLY A O 1
ATOM 774 N N . LYS A 1 102 ? -18.183 0.252 20.881 1.00 94.31 102 LYS A N 1
ATOM 775 C CA . LYS A 1 102 ? -16.726 0.430 20.867 1.00 94.31 102 LYS A CA 1
ATOM 776 C C . LYS A 1 102 ? -16.246 1.152 19.616 1.00 94.31 102 LYS A C 1
ATOM 778 O O . LYS A 1 102 ? -16.952 1.199 18.608 1.00 94.31 102 LYS A O 1
ATOM 783 N N . LEU A 1 103 ? -15.022 1.682 19.657 1.00 95.06 103 LEU A N 1
ATOM 784 C CA . LEU A 1 103 ? -14.393 2.327 18.500 1.00 95.06 103 LEU A CA 1
ATOM 785 C C . LEU A 1 103 ? -13.698 1.292 17.588 1.00 95.06 103 LEU A C 1
ATOM 787 O O . LEU A 1 103 ? -12.721 0.670 18.007 1.00 95.06 103 LEU A O 1
ATOM 791 N N . PRO A 1 104 ? -14.101 1.142 16.313 1.00 96.69 104 PRO A N 1
ATOM 792 C CA . PRO A 1 104 ? -13.338 0.357 15.350 1.00 96.69 104 PRO A CA 1
ATOM 793 C C . PRO A 1 104 ? -12.071 1.109 14.933 1.00 96.69 104 PRO A C 1
ATOM 795 O O . PRO A 1 104 ? -12.141 2.260 14.488 1.00 96.69 104 PRO A O 1
ATOM 798 N N . VAL A 1 105 ? -10.917 0.449 15.027 1.00 97.19 105 VAL A N 1
ATOM 799 C CA . VAL A 1 105 ? -9.613 0.989 14.618 1.00 97.19 105 VAL A CA 1
ATOM 800 C C . VAL A 1 105 ? -9.063 0.160 13.460 1.00 97.19 105 VAL A C 1
ATOM 802 O O . VAL A 1 105 ? -8.557 -0.943 13.646 1.00 97.19 105 VAL A O 1
ATOM 805 N N . VAL A 1 106 ? -9.151 0.688 12.242 1.00 96.38 106 VAL A N 1
ATOM 806 C CA . VAL A 1 106 ? -8.656 0.037 11.021 1.00 96.38 106 VAL A CA 1
ATOM 807 C C . VAL A 1 106 ? -7.157 0.288 10.863 1.00 96.38 106 VAL A C 1
ATOM 809 O O . VAL A 1 106 ? -6.715 1.436 10.847 1.00 96.38 106 VAL A O 1
ATOM 812 N N . VAL A 1 107 ? -6.355 -0.767 10.706 1.00 94.69 107 VAL A N 1
ATOM 813 C CA . VAL A 1 107 ? -4.884 -0.673 10.713 1.00 94.69 107 VAL A CA 1
ATOM 814 C C . VAL A 1 107 ? -4.295 -1.499 9.589 1.00 94.69 107 VAL A C 1
ATOM 816 O O . VAL A 1 107 ? -4.555 -2.694 9.499 1.00 94.69 107 VAL A O 1
ATOM 819 N N . GLY A 1 108 ? -3.438 -0.910 8.757 1.00 85.12 108 GLY A N 1
ATOM 820 C CA . GLY A 1 108 ? -2.763 -1.704 7.735 1.00 85.12 108 GLY A CA 1
ATOM 821 C C . GLY A 1 108 ? -1.828 -0.931 6.823 1.00 85.12 108 GLY A C 1
ATOM 822 O O . GLY A 1 108 ? -1.884 0.294 6.715 1.00 85.12 108 GLY A O 1
ATOM 823 N N . GLY A 1 109 ? -0.928 -1.668 6.167 1.00 77.50 109 GLY A N 1
ATOM 824 C CA . GLY A 1 109 ? -0.054 -1.138 5.119 1.00 77.50 109 GLY A CA 1
ATOM 825 C C . GLY A 1 109 ? -0.689 -1.130 3.724 1.00 77.50 109 GLY A C 1
ATOM 826 O O . GLY A 1 109 ? -0.128 -0.530 2.803 1.00 77.50 109 GLY A O 1
ATOM 827 N N . THR A 1 110 ? -1.849 -1.775 3.545 1.00 80.75 110 THR A N 1
ATOM 828 C CA . THR A 1 110 ? -2.514 -1.890 2.240 1.00 80.75 110 THR A CA 1
ATOM 829 C C . THR A 1 110 ? -3.421 -0.689 2.010 1.00 80.75 110 THR A C 1
ATOM 831 O O . THR A 1 110 ? -4.631 -0.733 2.215 1.00 80.75 110 THR A O 1
ATOM 834 N N . GLY A 1 111 ? -2.832 0.414 1.546 1.00 76.38 111 GLY A N 1
ATOM 835 C CA . GLY A 1 111 ? -3.558 1.669 1.331 1.00 76.38 111 GLY A CA 1
ATOM 836 C C . GLY A 1 111 ? -4.817 1.525 0.465 1.00 76.38 111 GLY A C 1
ATOM 837 O O . GLY A 1 111 ? -5.832 2.162 0.728 1.00 76.38 111 GLY A O 1
ATOM 838 N N . TYR A 1 112 ? -4.795 0.631 -0.526 1.00 75.31 112 TYR A N 1
ATOM 839 C CA . TYR A 1 112 ? -5.950 0.372 -1.389 1.00 75.31 112 TYR A CA 1
ATOM 840 C C . TYR A 1 112 ? -7.168 -0.194 -0.633 1.00 75.31 112 TYR A C 1
ATOM 842 O O . TYR A 1 112 ? -8.297 0.181 -0.939 1.00 75.31 112 TYR A O 1
ATOM 850 N N . TYR A 1 113 ? -6.950 -1.036 0.380 1.00 85.31 113 TYR A N 1
ATOM 851 C CA . TYR A 1 113 ? -8.011 -1.586 1.233 1.00 85.31 113 TYR A CA 1
ATOM 852 C C . TYR A 1 113 ? -8.644 -0.497 2.095 1.00 85.31 113 TYR A C 1
ATOM 854 O O . TYR A 1 113 ? -9.863 -0.352 2.137 1.00 85.31 113 TYR A O 1
ATOM 862 N N . VAL A 1 114 ? -7.808 0.345 2.699 1.00 84.62 114 VAL A N 1
ATOM 863 C CA . VAL A 1 114 ? -8.269 1.516 3.449 1.00 84.62 114 VAL A CA 1
ATOM 864 C C . VAL A 1 114 ? -9.063 2.466 2.543 1.00 84.62 114 VAL A C 1
ATOM 866 O O . VAL A 1 114 ? -10.126 2.946 2.925 1.00 84.62 114 VAL A O 1
ATOM 869 N N . GLN A 1 115 ? -8.600 2.692 1.311 1.00 77.44 115 GLN A N 1
ATOM 870 C CA . GLN A 1 115 ? -9.301 3.532 0.339 1.00 77.44 115 GLN A CA 1
ATOM 871 C C . GLN A 1 115 ? -10.693 2.979 -0.008 1.00 77.44 115 GLN A C 1
ATOM 873 O O . GLN A 1 115 ? -11.640 3.752 -0.117 1.00 77.44 115 GLN A O 1
ATOM 878 N N . ALA A 1 116 ? -10.816 1.658 -0.156 1.00 78.31 116 ALA A N 1
ATOM 879 C CA . ALA A 1 116 ? -12.081 0.979 -0.425 1.00 78.31 116 ALA A CA 1
ATOM 880 C C . ALA A 1 116 ? -13.097 1.088 0.726 1.00 78.31 116 ALA A C 1
ATOM 882 O O . ALA A 1 116 ? -14.300 1.045 0.475 1.00 78.31 116 ALA A O 1
ATOM 883 N N . LEU A 1 117 ? -12.631 1.228 1.971 1.00 81.75 117 LEU A N 1
ATOM 884 C CA . LEU A 1 117 ? -13.495 1.464 3.134 1.00 81.75 117 LEU A CA 1
ATOM 885 C C . LEU A 1 117 ? -13.914 2.925 3.267 1.00 81.75 117 LEU A C 1
ATOM 887 O O . LEU A 1 117 ? -15.047 3.215 3.633 1.00 81.75 117 LEU A O 1
ATOM 891 N N . LEU A 1 118 ? -13.005 3.845 2.957 1.00 78.25 118 LEU A N 1
ATOM 892 C CA . LEU A 1 118 ? -13.278 5.277 3.020 1.00 78.25 118 LEU A CA 1
ATOM 893 C C . LEU A 1 118 ? -14.177 5.759 1.872 1.00 78.25 118 LEU A C 1
ATOM 895 O O . LEU A 1 118 ? -14.700 6.868 1.946 1.00 78.25 118 LEU A O 1
ATOM 899 N N . ARG A 1 119 ? -14.321 4.976 0.790 1.00 71.00 119 ARG A N 1
ATOM 900 C CA . ARG A 1 119 ? -15.019 5.388 -0.438 1.00 71.00 119 ARG A CA 1
ATOM 901 C C . ARG A 1 119 ? -15.793 4.239 -1.077 1.00 71.00 119 ARG A C 1
ATOM 903 O O . ARG A 1 119 ? -15.206 3.323 -1.651 1.00 71.00 119 ARG A O 1
ATOM 910 N N . GLU A 1 120 ? -17.117 4.347 -1.062 1.00 56.53 120 GLU A N 1
ATOM 911 C CA . GLU A 1 120 ? -18.019 3.328 -1.617 1.00 56.53 120 GLU A CA 1
ATOM 912 C C . GLU A 1 120 ? -17.956 3.231 -3.154 1.00 56.53 120 GLU A C 1
ATOM 914 O O . GLU A 1 120 ? -18.038 2.134 -3.706 1.00 56.53 120 GLU A O 1
ATOM 919 N N . SER A 1 121 ? -17.700 4.344 -3.851 1.00 50.66 121 SER A N 1
ATOM 920 C CA . SER A 1 121 ? -17.724 4.445 -5.322 1.00 50.66 121 SER A CA 1
ATOM 921 C C . SER A 1 121 ? -16.606 3.698 -6.066 1.00 50.66 121 SER A C 1
ATOM 923 O O . SER A 1 121 ? -16.624 3.623 -7.293 1.00 50.66 121 SER A O 1
ATOM 925 N N . LEU A 1 122 ? -15.614 3.145 -5.361 1.00 50.25 122 LEU A N 1
ATOM 926 C CA . LEU A 1 122 ? -14.460 2.490 -5.986 1.00 50.25 122 LEU A CA 1
ATOM 927 C C . LEU A 1 122 ? -14.722 1.049 -6.454 1.00 50.25 122 LEU A C 1
ATOM 929 O O . LEU A 1 122 ? -13.891 0.530 -7.197 1.00 50.25 122 LEU A O 1
ATOM 933 N N . LEU A 1 123 ? -15.806 0.389 -6.020 1.00 47.59 123 LEU A N 1
ATOM 934 C CA . LEU A 1 123 ? -15.924 -1.078 -6.129 1.00 47.59 123 LEU A CA 1
ATOM 935 C C . LEU A 1 123 ? -17.250 -1.637 -6.667 1.00 47.59 123 LEU A C 1
ATOM 937 O O . LEU A 1 123 ? -17.308 -2.826 -6.974 1.00 47.59 123 LEU A O 1
ATOM 941 N N . GLU A 1 124 ? -18.307 -0.842 -6.824 1.00 40.91 124 GLU A N 1
ATOM 942 C CA . GLU A 1 124 ? -19.656 -1.380 -7.096 1.00 40.91 124 GLU A CA 1
ATOM 943 C C . GLU A 1 124 ? -20.020 -1.486 -8.579 1.00 40.91 124 GLU A C 1
ATOM 945 O O . GLU A 1 124 ? -21.188 -1.666 -8.926 1.00 40.91 124 GLU A O 1
ATOM 950 N N . ALA A 1 125 ? -19.040 -1.382 -9.489 1.00 36.06 125 ALA A N 1
ATOM 951 C CA . ALA A 1 125 ? -19.247 -1.493 -10.945 1.00 36.06 125 ALA A CA 1
ATOM 952 C C . ALA A 1 125 ? -19.927 -2.808 -11.373 1.00 36.06 125 ALA A C 1
ATOM 954 O O . ALA A 1 125 ? -20.433 -2.901 -12.483 1.00 36.06 125 ALA A O 1
ATOM 955 N N . GLU A 1 126 ? -20.010 -3.794 -10.482 1.00 33.53 126 GLU A N 1
ATOM 956 C CA . GLU A 1 126 ? -20.480 -5.146 -10.778 1.00 33.53 126 GLU A CA 1
ATOM 957 C C . GLU A 1 126 ? -21.778 -5.547 -10.049 1.00 33.53 126 GLU A C 1
ATOM 959 O O . GLU A 1 126 ? -22.262 -6.652 -10.265 1.00 33.53 126 GLU A O 1
ATOM 964 N N . GLU A 1 127 ? -22.371 -4.706 -9.186 1.00 34.16 127 GLU A N 1
ATOM 965 C CA . GLU A 1 127 ? -23.614 -5.078 -8.468 1.00 34.16 127 GLU A CA 1
ATOM 966 C C . GLU A 1 127 ? -24.898 -4.810 -9.272 1.00 34.16 127 GLU A C 1
ATOM 968 O O . GLU A 1 127 ? -25.956 -5.362 -8.968 1.00 34.16 127 GLU A O 1
ATOM 973 N N . ALA A 1 128 ? -24.819 -4.044 -10.364 1.00 27.42 128 ALA A N 1
ATOM 974 C CA . ALA A 1 128 ? -25.935 -3.841 -11.286 1.00 27.42 128 ALA A CA 1
ATOM 975 C C . ALA A 1 128 ? -26.069 -5.008 -12.291 1.00 27.42 128 ALA A C 1
ATOM 977 O O . ALA A 1 128 ? -26.044 -4.800 -13.498 1.00 27.42 128 ALA A O 1
ATOM 978 N N . GLY A 1 129 ? -26.237 -6.230 -11.774 1.00 28.70 129 GLY A N 1
ATOM 979 C CA . GLY A 1 129 ? -26.634 -7.417 -12.537 1.00 28.70 129 GLY A CA 1
ATOM 980 C C . GLY A 1 129 ? -25.485 -8.318 -13.016 1.00 28.70 129 GLY A C 1
ATOM 981 O O . GLY A 1 129 ? -24.699 -7.939 -13.872 1.00 28.70 129 GLY A O 1
ATOM 982 N N . CYS A 1 130 ? -25.518 -9.569 -12.541 1.00 22.92 130 CYS A N 1
ATOM 983 C CA . CYS A 1 130 ? -24.754 -10.752 -12.976 1.00 22.92 130 CYS A CA 1
ATOM 984 C C . CYS A 1 130 ? -23.465 -11.097 -12.188 1.00 22.92 130 CYS A C 1
ATOM 986 O O . CYS A 1 130 ? -22.607 -10.272 -11.901 1.00 22.92 130 CYS A O 1
ATOM 988 N N . GLY A 1 131 ? -23.376 -12.372 -11.786 1.00 25.36 131 GLY A N 1
ATOM 989 C CA . GLY A 1 131 ? -22.532 -12.889 -10.708 1.00 25.36 131 GLY A CA 1
ATOM 990 C C . GLY A 1 131 ? -21.020 -13.001 -10.965 1.00 25.36 131 GLY A C 1
ATOM 991 O O . GLY A 1 131 ? -20.555 -13.333 -12.051 1.00 25.36 131 GLY A O 1
ATOM 992 N N . THR A 1 132 ? -20.286 -12.795 -9.864 1.00 24.70 132 THR A N 1
ATOM 993 C CA . THR A 1 132 ? -18.912 -13.226 -9.523 1.00 24.70 132 THR A CA 1
ATOM 994 C C . THR A 1 132 ? -17.787 -12.966 -10.542 1.00 24.70 132 THR A C 1
ATOM 996 O O . THR A 1 132 ? -17.503 -13.772 -11.431 1.00 24.70 132 THR A O 1
ATOM 999 N N . ALA A 1 133 ? -17.035 -11.885 -10.305 1.00 30.20 133 ALA A N 1
ATOM 1000 C CA . ALA A 1 133 ? -15.723 -11.585 -10.886 1.00 30.20 133 ALA A CA 1
ATOM 1001 C C . ALA A 1 133 ? -14.638 -11.555 -9.790 1.00 30.20 133 ALA A C 1
ATOM 1003 O O . ALA A 1 133 ? -14.069 -10.517 -9.472 1.00 30.20 133 ALA A O 1
ATOM 1004 N N . ALA A 1 134 ? -14.373 -12.703 -9.165 1.00 30.36 134 ALA A N 1
ATOM 1005 C CA . ALA A 1 134 ? -13.531 -12.778 -7.968 1.00 30.36 134 ALA A CA 1
ATOM 1006 C C . ALA A 1 134 ? -12.007 -12.857 -8.225 1.00 30.36 134 ALA A C 1
ATOM 1008 O O . ALA A 1 134 ? -11.254 -12.956 -7.268 1.00 30.36 134 ALA A O 1
ATOM 1009 N N . GLU A 1 135 ? -11.495 -12.812 -9.465 1.00 29.59 135 GLU A N 1
ATOM 1010 C CA . GLU A 1 135 ? -10.121 -13.316 -9.695 1.00 29.59 135 GLU A CA 1
ATOM 1011 C C . GLU A 1 135 ? -9.040 -12.320 -10.159 1.00 29.59 135 GLU A C 1
ATOM 1013 O O . GLU A 1 135 ? -7.881 -12.721 -10.245 1.00 29.59 135 GLU A O 1
ATOM 1018 N N . LEU A 1 136 ? -9.313 -11.028 -10.414 1.00 31.41 136 LEU A N 1
ATOM 1019 C CA . LEU A 1 136 ? -8.262 -10.150 -10.986 1.00 31.41 136 LEU A CA 1
ATOM 1020 C C . LEU A 1 136 ? -7.833 -8.899 -10.210 1.00 31.41 136 LEU A C 1
ATOM 1022 O O . LEU A 1 136 ? -6.760 -8.360 -10.509 1.00 31.41 136 LEU A O 1
ATOM 1026 N N . GLN A 1 137 ? -8.531 -8.498 -9.151 1.00 35.22 137 GLN A N 1
ATOM 1027 C CA . GLN A 1 137 ? -8.157 -7.325 -8.349 1.00 35.22 137 GLN A CA 1
ATOM 1028 C C . GLN A 1 137 ? -7.415 -7.725 -7.059 1.00 35.22 137 GLN A C 1
ATOM 1030 O O . GLN A 1 137 ? -7.897 -7.492 -5.952 1.00 35.22 137 GLN A O 1
ATOM 1035 N N . ARG A 1 138 ? -6.219 -8.327 -7.184 1.00 38.16 138 ARG A N 1
ATOM 1036 C CA . ARG A 1 138 ? -5.257 -8.327 -6.060 1.00 38.16 138 ARG A CA 1
ATOM 1037 C C . ARG A 1 138 ? -4.719 -6.904 -5.915 1.00 38.16 138 ARG A C 1
ATOM 1039 O O . ARG A 1 138 ? -4.593 -6.187 -6.915 1.00 38.16 138 ARG A O 1
ATOM 1046 N N . ALA A 1 139 ? -4.371 -6.523 -4.688 1.00 32.94 139 ALA A N 1
ATOM 1047 C CA . ALA A 1 139 ? -3.602 -5.314 -4.428 1.00 32.94 139 ALA A CA 1
ATOM 1048 C C . ALA A 1 139 ? -2.373 -5.261 -5.365 1.00 32.94 139 ALA A C 1
ATOM 1050 O O . ALA A 1 139 ? -1.835 -6.316 -5.717 1.00 32.94 139 ALA A O 1
ATOM 1051 N N . PRO A 1 140 ? -1.958 -4.071 -5.840 1.00 28.38 140 PRO A N 1
ATOM 1052 C CA . PRO A 1 140 ? -0.779 -3.955 -6.684 1.00 28.38 140 PRO A CA 1
ATOM 1053 C C . PRO A 1 140 ? 0.423 -4.559 -5.951 1.00 28.38 140 PRO A C 1
ATOM 1055 O O . PRO A 1 140 ? 0.890 -4.013 -4.955 1.00 28.38 140 PRO A O 1
ATOM 1058 N N . GLU A 1 141 ? 0.909 -5.695 -6.452 1.00 30.67 141 GLU A N 1
ATOM 1059 C CA . GLU A 1 141 ? 2.234 -6.201 -6.126 1.00 30.67 141 GLU A CA 1
ATOM 1060 C C . GLU A 1 141 ? 3.215 -5.120 -6.581 1.00 30.67 141 GLU A C 1
ATOM 1062 O O . GLU A 1 141 ? 3.374 -4.848 -7.773 1.00 30.67 141 GLU A O 1
ATOM 1067 N N . HIS A 1 142 ? 3.803 -4.416 -5.619 1.00 29.48 142 HIS A N 1
ATOM 1068 C CA . HIS A 1 142 ? 4.912 -3.524 -5.894 1.00 29.48 142 HIS A CA 1
ATOM 1069 C C . HIS A 1 142 ? 6.039 -4.373 -6.490 1.00 29.48 142 HIS A C 1
ATOM 1071 O O . HIS A 1 142 ? 6.491 -5.325 -5.852 1.00 29.48 142 HIS A O 1
ATOM 1077 N N . GLY A 1 143 ? 6.506 -4.014 -7.689 1.00 28.69 143 GLY A N 1
ATOM 1078 C CA . GLY A 1 143 ? 7.629 -4.658 -8.377 1.00 28.69 143 GLY A CA 1
ATOM 1079 C C . GLY A 1 143 ? 7.278 -5.137 -9.784 1.00 28.69 143 GLY A C 1
ATOM 1080 O O . GLY A 1 143 ? 6.896 -6.287 -9.981 1.00 28.69 143 GLY A O 1
ATOM 1081 N N . GLU A 1 144 ? 7.458 -4.263 -10.775 1.00 24.98 144 GLU A N 1
ATOM 1082 C CA . GLU A 1 144 ? 7.567 -4.674 -12.175 1.00 24.98 144 GLU A CA 1
ATOM 1083 C C . GLU A 1 144 ? 8.814 -5.559 -12.333 1.00 24.98 144 GLU A C 1
ATOM 1085 O O . GLU A 1 144 ? 9.931 -5.131 -12.051 1.00 24.98 144 GLU A O 1
ATOM 1090 N N . GLY A 1 145 ? 8.607 -6.814 -12.740 1.00 27.42 145 GLY A N 1
ATOM 1091 C CA . GLY A 1 145 ? 9.676 -7.792 -12.942 1.00 27.42 145 GLY A CA 1
ATOM 1092 C C . GLY A 1 145 ? 9.238 -9.217 -12.610 1.00 27.42 145 GLY A C 1
ATOM 1093 O O . GLY A 1 145 ? 9.701 -9.807 -11.636 1.00 27.42 145 GLY A O 1
ATOM 1094 N N . ALA A 1 146 ? 8.334 -9.785 -13.408 1.00 24.17 146 ALA A N 1
ATOM 1095 C CA . ALA A 1 146 ? 8.069 -11.221 -13.408 1.00 24.17 146 ALA A CA 1
ATOM 1096 C C . ALA A 1 146 ? 8.239 -11.744 -14.837 1.00 24.17 146 ALA A C 1
ATOM 1098 O O . ALA A 1 146 ? 7.336 -11.660 -15.668 1.00 24.17 146 ALA A O 1
ATOM 1099 N N . SER A 1 147 ? 9.449 -12.234 -15.107 1.00 22.59 147 SER A N 1
ATOM 1100 C CA . SER A 1 147 ? 9.738 -13.134 -16.218 1.00 22.59 147 SER A CA 1
ATOM 1101 C C . SER A 1 147 ? 9.008 -14.458 -15.995 1.00 22.59 147 SER A C 1
ATOM 1103 O O . SER A 1 147 ? 8.919 -14.962 -14.876 1.00 22.59 147 SER A O 1
ATOM 1105 N N . SER A 1 148 ? 8.481 -15.002 -17.083 1.00 26.22 148 SER A N 1
ATOM 1106 C CA . SER A 1 148 ? 7.795 -16.280 -17.181 1.00 26.22 148 SER A CA 1
ATOM 1107 C C . SER A 1 148 ? 8.713 -17.454 -16.832 1.00 26.22 148 SER A C 1
ATOM 1109 O O . SER A 1 148 ? 9.517 -17.832 -17.671 1.00 26.22 148 SER A O 1
ATOM 1111 N N . THR A 1 149 ? 8.558 -18.058 -15.654 1.00 23.48 149 THR A N 1
ATOM 1112 C CA . THR A 1 149 ? 8.859 -19.484 -15.394 1.00 23.48 149 THR A CA 1
ATOM 1113 C C . THR A 1 149 ? 8.298 -19.880 -14.024 1.00 23.48 149 THR A C 1
ATOM 1115 O O . THR A 1 149 ? 9.000 -19.835 -13.019 1.00 23.48 149 THR A O 1
ATOM 1118 N N . ALA A 1 150 ? 7.015 -20.236 -13.981 1.00 22.78 150 ALA A N 1
ATOM 1119 C CA . ALA A 1 150 ? 6.403 -21.022 -12.904 1.00 22.78 150 ALA A CA 1
ATOM 1120 C C . ALA A 1 150 ? 5.138 -21.697 -13.460 1.00 22.78 150 ALA A C 1
ATOM 1122 O O . ALA A 1 150 ? 4.017 -21.458 -13.022 1.00 22.78 150 ALA A O 1
ATOM 1123 N N . ALA A 1 151 ? 5.328 -22.472 -14.527 1.00 24.00 151 ALA A N 1
ATOM 1124 C CA . ALA A 1 151 ? 4.306 -23.310 -15.136 1.00 24.00 151 ALA A CA 1
ATOM 1125 C C . ALA A 1 151 ? 4.809 -24.755 -15.127 1.00 24.00 151 ALA A C 1
ATOM 1127 O O . ALA A 1 151 ? 5.177 -25.280 -16.167 1.00 24.00 151 ALA A O 1
ATOM 1128 N N . ALA A 1 152 ? 4.902 -25.351 -13.940 1.00 24.12 152 ALA A N 1
ATOM 1129 C CA . ALA A 1 152 ? 4.964 -26.798 -13.735 1.00 24.12 152 ALA A CA 1
ATOM 1130 C C . ALA A 1 152 ? 4.977 -27.072 -12.225 1.00 24.12 152 ALA A C 1
ATOM 1132 O O . ALA A 1 152 ? 6.004 -26.858 -11.595 1.00 24.12 152 ALA A O 1
ATOM 1133 N N . ALA A 1 153 ? 3.825 -27.490 -11.690 1.00 24.11 153 ALA A N 1
ATOM 1134 C CA . ALA A 1 153 ? 3.603 -28.250 -10.446 1.00 24.11 153 ALA A CA 1
ATOM 1135 C C . ALA A 1 153 ? 2.408 -27.688 -9.659 1.00 24.11 153 ALA A C 1
ATOM 1137 O O . ALA A 1 153 ? 2.569 -26.806 -8.826 1.00 24.11 153 ALA A O 1
ATOM 1138 N N . ALA A 1 154 ? 1.209 -28.189 -9.974 1.00 23.17 154 ALA A N 1
ATOM 1139 C CA . ALA A 1 154 ? 0.073 -28.373 -9.057 1.00 23.17 154 ALA A CA 1
ATOM 1140 C C . ALA A 1 154 ? -1.166 -28.765 -9.880 1.00 23.17 154 ALA A C 1
ATOM 1142 O O . ALA A 1 154 ? -2.118 -28.002 -10.038 1.00 23.17 154 ALA A O 1
ATOM 1143 N N . SER A 1 155 ? -1.144 -29.968 -10.452 1.00 28.09 155 SER A N 1
ATOM 1144 C CA . SER A 1 155 ? -2.365 -30.656 -10.860 1.00 28.09 155 SER A CA 1
ATOM 1145 C C . SER A 1 155 ? -2.676 -31.694 -9.793 1.00 28.09 155 SER A C 1
ATOM 1147 O O . SER A 1 155 ? -2.113 -32.777 -9.857 1.00 28.09 155 SER A O 1
ATOM 1149 N N . THR A 1 156 ? -3.518 -31.334 -8.822 1.00 26.50 156 THR A N 1
ATOM 1150 C CA . THR A 1 156 ? -4.511 -32.210 -8.167 1.00 26.50 156 THR A CA 1
ATOM 1151 C C . THR A 1 156 ? -5.180 -31.463 -7.011 1.00 26.50 156 THR A C 1
ATOM 1153 O O . THR A 1 156 ? -4.528 -31.157 -6.021 1.00 26.50 156 THR A O 1
ATOM 1156 N N . GLY A 1 157 ? -6.495 -31.238 -7.125 1.00 27.83 157 GLY A N 1
ATOM 1157 C CA . GLY A 1 157 ? -7.395 -31.241 -5.965 1.00 27.83 157 GLY A CA 1
ATOM 1158 C C . GLY A 1 157 ? -7.771 -29.910 -5.303 1.00 27.83 157 GLY A C 1
ATOM 1159 O O . GLY A 1 157 ? -7.502 -29.749 -4.126 1.00 27.83 157 GLY A O 1
ATOM 1160 N N . ALA A 1 158 ? -8.479 -29.016 -6.006 1.00 26.66 158 ALA A N 1
ATOM 1161 C CA . ALA A 1 158 ? -9.568 -28.195 -5.441 1.00 26.66 158 ALA A CA 1
ATOM 1162 C C . ALA A 1 158 ? -10.304 -27.468 -6.581 1.00 26.66 158 ALA A C 1
ATOM 1164 O O . ALA A 1 158 ? -9.741 -26.630 -7.283 1.00 26.66 158 ALA A O 1
ATOM 1165 N N . ALA A 1 159 ? -11.567 -27.827 -6.811 1.00 28.28 159 ALA A N 1
ATOM 1166 C CA . ALA A 1 159 ? -12.381 -27.321 -7.909 1.00 28.28 159 ALA A CA 1
ATOM 1167 C C . ALA A 1 159 ? -12.889 -25.889 -7.647 1.00 28.28 159 ALA A C 1
ATOM 1169 O O . ALA A 1 159 ? -14.045 -25.683 -7.290 1.00 28.28 159 ALA A O 1
ATOM 1170 N N . GLY A 1 160 ? -12.046 -24.885 -7.890 1.00 28.53 160 GLY A N 1
ATOM 1171 C CA . GLY A 1 160 ? -12.507 -23.539 -8.233 1.00 28.53 160 GLY A CA 1
ATOM 1172 C C . GLY A 1 160 ? -12.881 -23.509 -9.717 1.00 28.53 160 GLY A C 1
ATOM 1173 O O . GLY A 1 160 ? -12.007 -23.598 -10.578 1.00 28.53 160 GLY A O 1
ATOM 1174 N N . ARG A 1 161 ? -14.177 -23.443 -10.053 1.00 28.80 161 ARG A N 1
ATOM 1175 C CA . ARG A 1 161 ? -14.633 -23.358 -11.454 1.00 28.80 161 ARG A CA 1
ATOM 1176 C C . ARG A 1 161 ? -14.118 -22.061 -12.102 1.00 28.80 161 ARG A C 1
ATOM 1178 O O . ARG A 1 161 ? -14.744 -21.015 -11.952 1.00 28.80 161 ARG A O 1
ATOM 1185 N N . LYS A 1 162 ? -13.041 -22.126 -12.894 1.00 28.42 162 LYS A N 1
ATOM 1186 C CA . LYS A 1 162 ? -12.718 -21.083 -13.884 1.00 28.42 162 LYS A CA 1
ATOM 1187 C C . LYS A 1 162 ? -13.812 -21.081 -14.954 1.00 28.42 162 LYS A C 1
ATOM 1189 O O . LYS A 1 162 ? -13.901 -22.022 -15.738 1.00 28.42 162 LYS A O 1
ATOM 1194 N N . ARG A 1 163 ? -14.670 -20.055 -14.973 1.00 40.06 163 ARG A N 1
ATOM 1195 C CA . ARG A 1 163 ? -15.660 -19.876 -16.051 1.00 40.06 163 ARG A CA 1
ATOM 1196 C C . ARG A 1 163 ? -14.964 -19.436 -17.352 1.00 40.06 163 ARG A C 1
ATOM 1198 O O . ARG A 1 163 ? -13.963 -18.718 -17.282 1.00 40.06 163 ARG A O 1
ATOM 1205 N N . PRO A 1 164 ? -15.461 -19.875 -18.522 1.00 32.12 164 PRO A N 1
ATOM 1206 C CA . PRO A 1 164 ? -14.828 -19.603 -19.809 1.00 32.12 164 PRO A CA 1
ATOM 1207 C C . PRO A 1 164 ? -14.819 -18.097 -20.110 1.00 32.12 164 PRO A C 1
ATOM 1209 O O . PRO A 1 164 ? -15.767 -17.382 -19.790 1.00 32.12 164 PRO A O 1
ATOM 1212 N N . ARG A 1 165 ? -13.730 -17.609 -20.723 1.00 41.19 165 ARG A N 1
ATOM 1213 C CA . ARG A 1 165 ? -13.713 -16.279 -21.358 1.00 41.19 165 ARG A CA 1
ATOM 1214 C C . ARG A 1 165 ? -14.818 -16.228 -22.421 1.00 41.19 165 ARG A C 1
ATOM 1216 O O . ARG A 1 165 ? -15.075 -17.276 -23.012 1.00 41.19 165 ARG A O 1
ATOM 1223 N N . PRO A 1 166 ? -15.405 -15.050 -22.712 1.00 46.69 166 PRO A N 1
ATOM 1224 C CA . PRO A 1 166 ? -16.265 -14.888 -23.879 1.00 46.69 166 PRO A CA 1
ATOM 1225 C C . PRO A 1 166 ? -15.555 -15.487 -25.094 1.00 46.69 166 PRO A C 1
ATOM 1227 O O . PRO A 1 166 ? -14.417 -15.114 -25.395 1.00 46.69 166 PRO A O 1
ATOM 1230 N N . THR A 1 167 ? -16.178 -16.489 -25.706 1.00 46.09 167 THR A N 1
ATOM 1231 C CA . THR A 1 167 ? -15.558 -17.333 -26.735 1.00 46.09 167 THR A CA 1
ATOM 1232 C C . THR A 1 167 ? -15.287 -16.550 -28.019 1.00 46.09 167 THR A C 1
ATOM 1234 O O . THR A 1 167 ? -14.415 -16.930 -28.796 1.00 46.09 167 THR A O 1
ATOM 1237 N N . GLU A 1 168 ? -15.966 -15.415 -28.202 1.00 53.44 168 GLU A N 1
ATOM 1238 C CA . GLU A 1 168 ? -15.824 -14.543 -29.360 1.00 53.44 168 GLU A CA 1
ATOM 1239 C C . GLU A 1 168 ? -15.548 -13.104 -28.915 1.00 53.44 168 GLU A C 1
ATOM 1241 O O . GLU A 1 168 ? -16.338 -12.460 -28.225 1.00 53.44 168 GLU A O 1
ATOM 1246 N N . LEU A 1 169 ? -14.368 -12.608 -29.289 1.00 61.84 169 LEU A N 1
ATOM 1247 C CA . LEU A 1 169 ? -14.039 -11.190 -29.184 1.00 61.84 169 LEU A CA 1
ATOM 1248 C C . LEU A 1 169 ? -14.833 -10.421 -30.252 1.00 61.84 169 LEU A C 1
ATOM 1250 O O . LEU A 1 169 ? -15.051 -10.969 -31.335 1.00 61.84 169 LEU A O 1
ATOM 1254 N N . PRO A 1 170 ? -15.191 -9.147 -30.011 1.00 66.00 170 PRO A N 1
ATOM 1255 C CA . PRO A 1 170 ? -15.814 -8.318 -31.033 1.00 66.00 170 PRO A CA 1
ATOM 1256 C C . PRO A 1 170 ? -15.019 -8.332 -32.356 1.00 66.00 170 PRO A C 1
ATOM 1258 O O . PRO A 1 170 ? -13.779 -8.370 -32.329 1.00 66.00 170 PRO A O 1
ATOM 1261 N N . PRO A 1 171 ? -15.696 -8.286 -33.519 1.00 61.59 171 PRO A N 1
ATOM 1262 C CA . PRO A 1 171 ? -15.034 -8.277 -34.820 1.00 61.59 171 PRO A CA 1
ATOM 1263 C C . PRO A 1 171 ? -13.946 -7.193 -34.904 1.00 61.59 171 PRO A C 1
ATOM 1265 O O . PRO A 1 171 ? -14.158 -6.052 -34.501 1.00 61.59 171 PRO A O 1
ATOM 1268 N N . GLY A 1 172 ? -12.756 -7.552 -35.399 1.00 68.94 172 GLY A N 1
ATOM 1269 C CA . GLY A 1 172 ? -11.607 -6.639 -35.527 1.00 68.94 172 GLY A CA 1
ATOM 1270 C C . GLY A 1 172 ? -10.684 -6.553 -34.303 1.00 68.94 172 GLY A C 1
ATOM 1271 O O . GLY A 1 172 ? -9.575 -6.034 -34.410 1.00 68.94 172 GLY A O 1
ATOM 1272 N N . TRP A 1 173 ? -11.062 -7.122 -33.152 1.00 75.19 173 TRP A N 1
ATOM 1273 C CA . TRP A 1 173 ? -10.206 -7.106 -31.957 1.00 75.19 173 TRP A CA 1
ATOM 1274 C C . TRP A 1 173 ? -9.026 -8.074 -32.026 1.00 75.19 173 TRP A C 1
ATOM 1276 O O . TRP A 1 173 ? -8.038 -7.883 -31.313 1.00 75.19 173 TRP A O 1
ATOM 1286 N N . SER A 1 174 ? -9.103 -9.113 -32.859 1.00 73.31 174 SER A N 1
ATOM 1287 C CA . SER A 1 174 ? -8.065 -10.143 -32.994 1.00 73.31 174 SER A CA 1
ATOM 1288 C C . SER A 1 174 ? -6.693 -9.562 -33.356 1.00 73.31 174 SER A C 1
ATOM 1290 O O . SER A 1 174 ? -5.686 -10.039 -32.838 1.00 73.31 174 SER A O 1
ATOM 1292 N N . SER A 1 175 ? -6.652 -8.490 -34.153 1.00 74.25 175 SER A N 1
ATOM 1293 C CA . SER A 1 175 ? -5.429 -7.767 -34.530 1.00 74.25 175 SER A CA 1
ATOM 1294 C C . SER A 1 175 ? -5.013 -6.658 -33.557 1.00 74.25 175 SER A C 1
ATOM 1296 O O . SER A 1 175 ? -3.918 -6.121 -33.693 1.00 74.25 175 SER A O 1
ATOM 1298 N N . MET A 1 176 ? -5.859 -6.298 -32.587 1.00 79.31 176 MET A N 1
ATOM 1299 C CA . MET A 1 176 ? -5.603 -5.209 -31.639 1.00 79.31 176 MET A CA 1
ATOM 1300 C C . MET A 1 176 ? -4.910 -5.717 -30.375 1.00 79.31 176 MET A C 1
ATOM 1302 O O . MET A 1 176 ? -5.292 -6.745 -29.802 1.00 79.31 176 MET A O 1
ATOM 1306 N N . SER A 1 177 ? -3.950 -4.945 -29.875 1.00 82.12 177 SER A N 1
ATOM 1307 C CA . SER A 1 177 ? -3.380 -5.129 -28.541 1.00 82.12 177 SER A CA 1
ATOM 1308 C C . SER A 1 177 ? -4.429 -4.876 -27.443 1.00 82.12 177 SER A C 1
ATOM 1310 O O . SER A 1 177 ? -5.392 -4.133 -27.656 1.00 82.12 177 SER A O 1
ATOM 1312 N N . PRO A 1 178 ? -4.255 -5.434 -26.228 1.00 80.88 178 PRO A N 1
ATOM 1313 C CA . PRO A 1 178 ? -5.172 -5.182 -25.114 1.00 80.88 178 PRO A CA 1
ATOM 1314 C C . PRO A 1 178 ? -5.377 -3.692 -24.815 1.00 80.88 178 PRO A C 1
ATOM 1316 O O . PRO A 1 178 ? -6.488 -3.264 -24.527 1.00 80.88 178 PRO A O 1
ATOM 1319 N N . TYR A 1 179 ? -4.328 -2.876 -24.925 1.00 80.88 179 TYR A N 1
ATOM 1320 C CA . TYR A 1 179 ? -4.456 -1.442 -24.675 1.00 80.88 179 TYR A CA 1
ATOM 1321 C C . TYR A 1 179 ? -5.256 -0.727 -25.771 1.00 80.88 179 TYR A C 1
ATOM 1323 O O . TYR A 1 179 ? -6.068 0.133 -25.456 1.00 80.88 179 TYR A O 1
ATOM 1331 N N . GLU A 1 180 ? -5.091 -1.102 -27.042 1.00 82.12 180 GLU A N 1
ATOM 1332 C CA . GLU A 1 180 ? -5.898 -0.543 -28.140 1.00 82.12 180 GLU A CA 1
ATOM 1333 C C . GLU A 1 180 ? -7.376 -0.900 -27.989 1.00 82.12 180 GLU A C 1
ATOM 1335 O O . GLU A 1 180 ? -8.237 -0.053 -28.216 1.00 82.12 180 GLU A O 1
ATOM 1340 N N . ARG A 1 181 ? -7.676 -2.127 -27.541 1.00 84.44 181 ARG A N 1
ATOM 1341 C CA . ARG A 1 181 ? -9.051 -2.529 -27.212 1.00 84.44 181 ARG A CA 1
ATOM 1342 C C . ARG A 1 181 ? -9.618 -1.647 -26.102 1.00 84.44 181 ARG A C 1
ATOM 1344 O O . ARG A 1 181 ? -10.748 -1.194 -26.216 1.00 84.44 181 ARG A O 1
ATOM 1351 N N . LEU A 1 182 ? -8.824 -1.356 -25.064 1.00 83.38 182 LEU A N 1
ATOM 1352 C CA . LEU A 1 182 ? -9.255 -0.480 -23.973 1.00 83.38 182 LEU A CA 1
ATOM 1353 C C . LEU A 1 182 ? -9.501 0.949 -24.460 1.00 83.38 182 LEU A C 1
ATOM 1355 O O . LEU A 1 182 ? -10.503 1.542 -24.089 1.00 83.38 182 LEU A O 1
ATOM 1359 N N . VAL A 1 183 ? -8.627 1.488 -25.314 1.00 83.62 183 VAL A N 1
ATOM 1360 C CA . VAL A 1 183 ? -8.816 2.814 -25.923 1.00 83.62 183 VAL A CA 1
ATOM 1361 C C . VAL A 1 183 ? -10.124 2.882 -26.714 1.00 83.62 183 VAL A C 1
ATOM 1363 O O . VAL A 1 183 ? -10.795 3.908 -26.669 1.00 83.62 183 VAL A O 1
ATOM 1366 N N . ALA A 1 184 ? -10.493 1.802 -27.408 1.00 82.44 184 ALA A N 1
ATOM 1367 C CA . ALA A 1 184 ? -11.722 1.749 -28.193 1.00 82.44 184 ALA A CA 1
ATOM 1368 C C . ALA A 1 184 ? -12.999 1.717 -27.333 1.00 82.44 184 ALA A C 1
ATOM 1370 O O . ALA A 1 184 ? -14.006 2.279 -27.750 1.00 82.44 184 ALA A O 1
ATOM 1371 N N . VAL A 1 185 ? -12.970 1.077 -26.155 1.00 82.12 185 VAL A N 1
ATOM 1372 C CA . VAL A 1 185 ? -14.173 0.900 -25.310 1.00 82.12 185 VAL A CA 1
ATOM 1373 C C . VAL A 1 185 ? -14.273 1.878 -24.145 1.00 82.12 185 VAL A C 1
ATOM 1375 O O . VAL A 1 185 ? -15.369 2.275 -23.773 1.00 82.12 185 VAL A O 1
ATOM 1378 N N . ASP A 1 186 ? -13.148 2.265 -23.549 1.00 80.75 186 ASP A N 1
ATOM 1379 C CA . ASP A 1 186 ? -13.081 3.135 -22.375 1.00 80.75 186 ASP A CA 1
ATOM 1380 C C . ASP A 1 186 ? -11.844 4.052 -22.479 1.00 80.75 186 ASP A C 1
ATOM 1382 O O . ASP A 1 186 ? -10.821 3.835 -21.808 1.00 80.75 186 ASP A O 1
ATOM 1386 N N . PRO A 1 187 ? -11.896 5.086 -23.345 1.00 79.69 187 PRO A N 1
ATOM 1387 C CA . PRO A 1 187 ? -10.774 6.000 -23.550 1.00 79.69 187 PRO A CA 1
ATOM 1388 C C . PRO A 1 187 ? -10.396 6.753 -22.267 1.00 79.69 187 PRO A C 1
ATOM 1390 O O . PRO A 1 187 ? -9.226 7.084 -22.066 1.00 79.69 187 PRO A O 1
ATOM 1393 N N . ASP A 1 188 ? -11.347 6.979 -21.360 1.00 73.31 188 ASP A N 1
ATOM 1394 C CA . ASP A 1 188 ? -11.101 7.639 -20.079 1.00 73.31 188 ASP A CA 1
ATOM 1395 C C . ASP A 1 188 ? -10.322 6.745 -19.105 1.00 73.31 188 ASP A C 1
ATOM 1397 O O . ASP A 1 188 ? -9.404 7.228 -18.429 1.00 73.31 188 ASP A O 1
ATOM 1401 N N . ALA A 1 189 ? -10.613 5.439 -19.061 1.00 74.69 189 ALA A N 1
ATOM 1402 C CA . ALA A 1 189 ? -9.779 4.474 -18.347 1.00 74.69 189 ALA A CA 1
ATOM 1403 C C . ALA A 1 189 ? -8.389 4.382 -18.983 1.00 74.69 189 ALA A C 1
ATOM 1405 O O . ALA A 1 189 ? -7.385 4.400 -18.266 1.00 74.69 189 ALA A O 1
ATOM 1406 N N . ALA A 1 190 ? -8.315 4.335 -20.318 1.00 79.44 190 ALA A N 1
ATOM 1407 C CA . ALA A 1 190 ? -7.051 4.244 -21.044 1.00 79.44 190 ALA A CA 1
ATOM 1408 C C . ALA A 1 190 ? -6.117 5.428 -20.735 1.00 79.44 190 ALA A C 1
ATOM 1410 O O . ALA A 1 190 ? -4.927 5.223 -20.499 1.00 79.44 190 ALA A O 1
ATOM 1411 N N . ARG A 1 191 ? -6.634 6.661 -20.614 1.00 75.50 191 ARG A N 1
ATOM 1412 C CA . ARG A 1 191 ? -5.833 7.824 -20.168 1.00 75.50 191 ARG A CA 1
ATOM 1413 C C . ARG A 1 191 ? -5.165 7.589 -18.813 1.00 75.50 191 ARG A C 1
ATOM 1415 O O . ARG A 1 191 ? -4.009 7.953 -18.613 1.00 75.50 191 ARG A O 1
ATOM 1422 N N . ARG A 1 192 ? -5.864 6.942 -17.881 1.00 73.25 192 ARG A N 1
ATOM 1423 C CA . ARG A 1 192 ? -5.431 6.749 -16.484 1.00 73.25 192 ARG A CA 1
ATOM 1424 C C . ARG A 1 192 ? -4.602 5.484 -16.258 1.00 73.25 192 ARG A C 1
ATOM 1426 O O . ARG A 1 192 ? -4.176 5.213 -15.136 1.00 73.25 192 ARG A O 1
ATOM 1433 N N . VAL A 1 193 ? -4.370 4.692 -17.303 1.00 73.62 193 VAL A N 1
ATOM 1434 C CA . VAL A 1 193 ? -3.614 3.438 -17.230 1.00 73.62 193 VAL A CA 1
ATOM 1435 C C . VAL A 1 193 ? -2.457 3.496 -18.220 1.00 73.62 193 VAL A C 1
ATOM 1437 O O . VAL A 1 193 ? -2.600 3.955 -19.345 1.00 73.62 193 VAL A O 1
ATOM 1440 N N . HIS A 1 194 ? -1.256 3.111 -17.799 1.00 77.00 194 HIS A N 1
ATOM 1441 C CA . HIS A 1 194 ? -0.127 3.004 -18.723 1.00 77.00 194 HIS A CA 1
ATOM 1442 C C . HIS A 1 194 ? -0.249 1.702 -19.546 1.00 77.00 194 HIS A C 1
ATOM 1444 O O . HIS A 1 194 ? -0.586 0.679 -18.948 1.00 77.00 194 HIS A O 1
ATOM 1450 N N . PRO A 1 195 ? 0.066 1.675 -20.860 1.00 77.44 195 PRO A N 1
ATOM 1451 C CA . PRO A 1 195 ? -0.041 0.462 -21.685 1.00 77.44 195 PRO A CA 1
ATOM 1452 C C . PRO A 1 195 ? 0.734 -0.747 -21.150 1.00 77.44 195 PRO A C 1
ATOM 1454 O O . PRO A 1 195 ? 0.303 -1.883 -21.316 1.00 77.44 195 PRO A O 1
ATOM 1457 N N . GLY A 1 196 ? 1.869 -0.501 -20.487 1.00 73.69 196 GLY A N 1
ATOM 1458 C CA . GLY A 1 196 ? 2.676 -1.547 -19.849 1.00 73.69 196 GLY A CA 1
ATOM 1459 C C . GLY A 1 196 ? 2.020 -2.179 -18.616 1.00 73.69 196 GLY A C 1
ATOM 1460 O O . GLY A 1 196 ? 2.394 -3.280 -18.226 1.00 73.69 196 GLY A O 1
ATOM 1461 N N . ASN A 1 197 ? 1.008 -1.534 -18.025 1.00 75.56 197 ASN A N 1
ATOM 1462 C CA . ASN A 1 197 ? 0.254 -2.086 -16.903 1.00 75.56 197 ASN A CA 1
ATOM 1463 C C . ASN A 1 197 ? -0.858 -3.006 -17.420 1.00 75.56 197 ASN A C 1
ATOM 146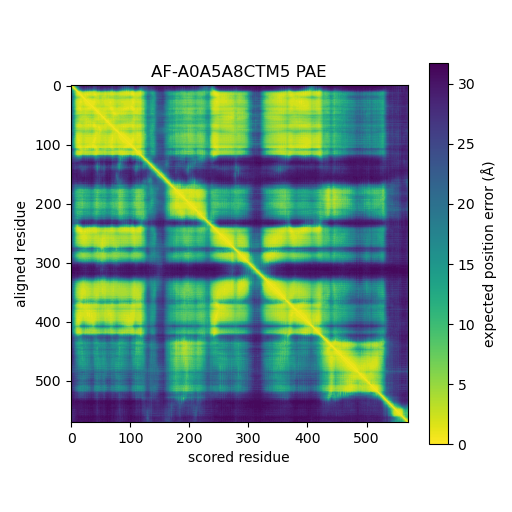5 O O . ASN A 1 197 ? -2.049 -2.704 -17.308 1.00 75.56 197 ASN A O 1
ATOM 1469 N N . THR A 1 198 ? -0.438 -4.127 -18.009 1.00 76.25 198 THR A N 1
ATOM 1470 C CA . THR A 1 198 ? -1.315 -5.134 -18.624 1.00 76.25 198 THR A CA 1
ATOM 1471 C C . THR A 1 198 ? -2.452 -5.505 -17.686 1.00 76.25 198 THR A C 1
ATOM 1473 O O . THR A 1 198 ? -3.614 -5.416 -18.054 1.00 76.25 198 THR A O 1
ATOM 1476 N N . ARG A 1 199 ? -2.144 -5.762 -16.414 1.00 70.50 199 ARG A N 1
ATOM 1477 C CA . ARG A 1 199 ? -3.138 -6.118 -15.405 1.00 70.50 199 ARG A CA 1
ATOM 1478 C C . ARG A 1 199 ? -4.301 -5.128 -15.315 1.00 70.50 199 ARG A C 1
ATOM 1480 O O . ARG A 1 199 ? -5.449 -5.554 -15.387 1.00 70.50 199 ARG A O 1
ATOM 1487 N N . ARG A 1 200 ? -4.031 -3.824 -15.176 1.00 71.56 200 ARG A N 1
ATOM 1488 C CA . ARG A 1 200 ? -5.097 -2.806 -15.111 1.00 71.56 200 ARG A CA 1
ATOM 1489 C C . ARG A 1 200 ? -5.860 -2.685 -16.425 1.00 71.56 200 ARG A C 1
ATOM 1491 O O . ARG A 1 200 ? -7.067 -2.472 -16.392 1.00 71.56 200 ARG A O 1
ATOM 1498 N N . VAL A 1 201 ? -5.169 -2.843 -17.555 1.00 76.12 201 VAL A N 1
ATOM 1499 C CA . VAL A 1 201 ? -5.796 -2.844 -18.882 1.00 76.12 201 VAL A CA 1
ATOM 1500 C C . VAL A 1 201 ? -6.773 -4.010 -19.015 1.00 76.12 201 VAL A C 1
ATOM 1502 O O . VAL A 1 201 ? -7.934 -3.799 -19.349 1.00 76.12 201 VAL A O 1
ATOM 1505 N N . GLN A 1 202 ? -6.328 -5.226 -18.689 1.00 77.56 202 GLN A N 1
ATOM 1506 C CA . GLN A 1 202 ? -7.174 -6.415 -18.671 1.00 77.56 202 GLN A CA 1
ATOM 1507 C C . GLN A 1 202 ? -8.352 -6.256 -17.706 1.00 77.56 202 GLN A C 1
ATOM 1509 O O . GLN A 1 202 ? -9.470 -6.548 -18.096 1.00 77.56 202 GLN A O 1
ATOM 1514 N N . SER A 1 203 ? -8.143 -5.747 -16.486 1.00 69.50 203 SER A N 1
ATOM 1515 C CA . SER A 1 203 ? -9.246 -5.578 -15.529 1.00 69.50 203 SER A CA 1
ATOM 1516 C C . SER A 1 203 ? -10.326 -4.612 -16.026 1.00 69.50 203 SER A C 1
ATOM 1518 O O . SER A 1 203 ? -11.505 -4.891 -15.847 1.00 69.50 203 SER A O 1
ATOM 1520 N N . ALA A 1 204 ? -9.951 -3.502 -16.668 1.00 74.38 204 ALA A N 1
ATOM 1521 C CA . ALA A 1 204 ? -10.926 -2.569 -17.234 1.00 74.38 204 ALA A CA 1
ATOM 1522 C C . ALA A 1 204 ? -11.688 -3.181 -18.425 1.00 74.38 204 ALA A C 1
ATOM 1524 O O . ALA A 1 204 ? -12.900 -3.009 -18.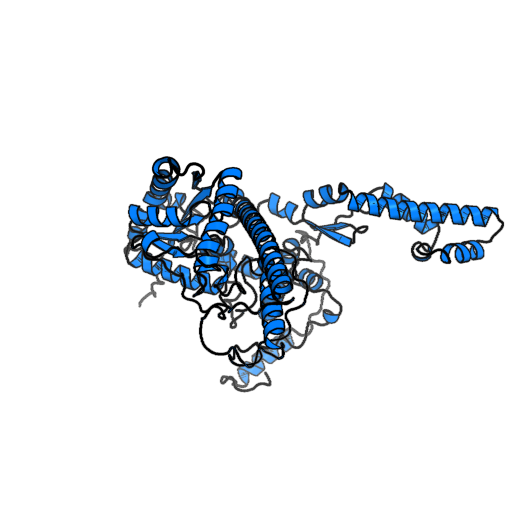538 1.00 74.38 204 ALA A O 1
ATOM 1525 N N . LEU A 1 205 ? -10.993 -3.945 -19.274 1.00 78.19 205 LEU A N 1
ATOM 1526 C CA . LEU A 1 205 ? -11.621 -4.696 -20.362 1.00 78.19 205 LEU A CA 1
ATOM 1527 C C . LEU A 1 205 ? -12.564 -5.784 -19.855 1.00 78.19 205 LEU A C 1
ATOM 1529 O O . LEU A 1 205 ? -13.641 -5.946 -20.412 1.00 78.19 205 LEU A O 1
ATOM 1533 N N . ASP A 1 206 ? -12.176 -6.520 -18.816 1.00 77.50 206 ASP A N 1
ATOM 1534 C CA . ASP A 1 206 ? -12.994 -7.587 -18.242 1.00 77.50 206 ASP A CA 1
ATOM 1535 C C . ASP A 1 206 ? -14.313 -7.037 -17.694 1.00 77.50 206 ASP A C 1
ATOM 1537 O O . ASP A 1 206 ? -15.342 -7.686 -17.859 1.00 77.50 206 ASP A O 1
ATOM 1541 N N . VAL A 1 207 ? -14.306 -5.837 -17.096 1.00 74.94 207 VAL A N 1
ATOM 1542 C CA . VAL A 1 207 ? -15.539 -5.145 -16.685 1.00 74.9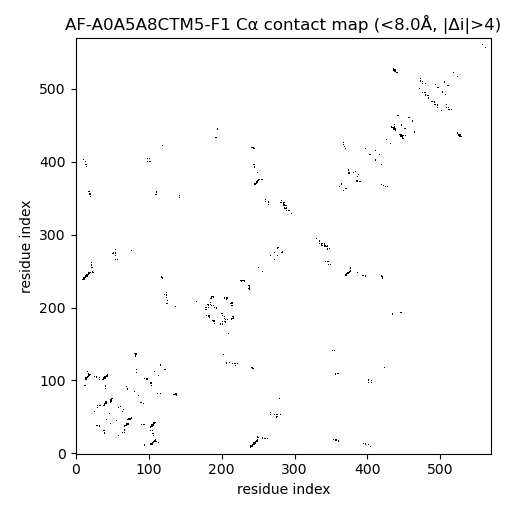4 207 VAL A CA 1
ATOM 1543 C C . VAL A 1 207 ? -16.429 -4.912 -17.903 1.00 74.94 207 VAL A C 1
ATOM 1545 O O . VAL A 1 207 ? -17.560 -5.385 -17.910 1.00 74.94 207 VAL A O 1
ATOM 1548 N N . PHE A 1 208 ? -15.908 -4.280 -18.959 1.00 77.50 208 PHE A N 1
ATOM 1549 C CA . PHE A 1 208 ? -16.679 -4.007 -20.176 1.00 77.50 208 PHE A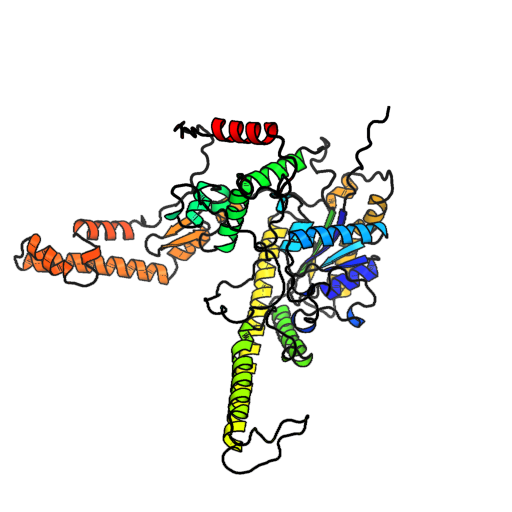 CA 1
ATOM 1550 C C . PHE A 1 208 ? -17.204 -5.283 -20.848 1.00 77.50 208 PHE A C 1
ATOM 1552 O O . PHE A 1 208 ? -18.370 -5.352 -21.217 1.00 77.50 208 PHE A O 1
ATOM 1559 N N . LEU A 1 209 ? -16.373 -6.319 -20.976 1.00 77.31 209 LEU A N 1
ATOM 1560 C CA . LEU A 1 209 ? -16.763 -7.590 -21.592 1.00 77.31 209 LEU A CA 1
ATOM 1561 C C . LEU A 1 209 ? -17.864 -8.316 -20.806 1.00 77.31 209 LEU A C 1
ATOM 1563 O O . LEU A 1 209 ? -18.599 -9.107 -21.388 1.00 77.31 209 LEU A O 1
ATOM 1567 N N . ARG A 1 210 ? -17.969 -8.074 -19.494 1.00 69.44 210 ARG A N 1
ATOM 1568 C CA . ARG A 1 210 ? -18.996 -8.676 -18.633 1.00 69.44 210 ARG A CA 1
ATOM 1569 C C . ARG A 1 210 ? -20.280 -7.858 -18.590 1.00 69.44 210 ARG A C 1
ATOM 1571 O O . ARG A 1 210 ? -21.358 -8.439 -18.577 1.00 69.44 210 ARG A O 1
ATOM 1578 N N . THR A 1 211 ? -20.167 -6.536 -18.509 1.00 73.12 211 THR A N 1
ATOM 1579 C CA . THR A 1 211 ? -21.310 -5.643 -18.260 1.00 73.12 211 THR A CA 1
ATOM 1580 C C . THR A 1 211 ? -21.857 -5.005 -19.535 1.00 73.12 211 THR A C 1
ATOM 1582 O O . THR A 1 211 ? -22.972 -4.493 -19.526 1.00 73.12 211 THR A O 1
ATOM 1585 N N . GLY A 1 212 ? -21.071 -4.981 -20.614 1.00 76.38 212 GLY A N 1
ATOM 1586 C CA . GLY A 1 212 ? -21.327 -4.173 -21.808 1.00 76.38 212 GLY A CA 1
ATOM 1587 C C . GLY A 1 212 ? -21.139 -2.666 -21.593 1.00 76.38 212 GLY A C 1
ATOM 1588 O O . GLY A 1 212 ? -21.342 -1.895 -22.527 1.00 76.38 212 GLY A O 1
ATOM 1589 N N . VAL A 1 213 ? -20.755 -2.232 -20.385 1.00 74.69 213 VAL A N 1
ATOM 1590 C CA . VAL A 1 213 ? -20.637 -0.820 -19.997 1.00 74.69 213 VAL A CA 1
ATOM 1591 C C . VAL A 1 213 ? -19.193 -0.516 -19.579 1.00 74.69 213 VAL A C 1
ATOM 1593 O O . VAL A 1 213 ? -18.609 -1.275 -18.798 1.00 74.69 213 VAL A O 1
ATOM 1596 N N . PRO A 1 214 ? -18.591 0.588 -20.058 1.00 78.56 214 PRO A N 1
ATOM 1597 C CA . PRO A 1 214 ? -17.249 0.997 -19.654 1.00 78.56 214 PRO A CA 1
ATOM 1598 C C . PRO A 1 214 ? -17.107 1.141 -18.132 1.00 78.56 214 PRO A C 1
ATOM 1600 O O . PRO A 1 214 ? -18.004 1.632 -17.440 1.00 78.56 214 PRO A O 1
ATOM 1603 N N . ALA A 1 215 ? -15.946 0.758 -17.598 1.00 68.88 215 ALA A N 1
ATOM 1604 C CA . ALA A 1 215 ? -15.680 0.806 -16.162 1.00 68.88 215 ALA A CA 1
ATOM 1605 C C . ALA A 1 215 ? -15.784 2.237 -15.611 1.00 68.88 215 ALA A C 1
ATOM 1607 O O . ALA A 1 215 ? -16.339 2.452 -14.532 1.00 68.88 215 ALA A O 1
ATOM 1608 N N . THR A 1 216 ? -15.302 3.233 -16.363 1.00 68.44 216 THR A N 1
ATOM 1609 C CA . THR A 1 216 ? -15.409 4.644 -15.962 1.00 68.44 216 THR A CA 1
ATOM 1610 C C . THR A 1 216 ? -16.845 5.143 -15.913 1.00 68.44 216 THR A C 1
ATOM 1612 O O . THR A 1 216 ? -17.184 5.955 -15.047 1.00 68.44 216 THR A O 1
ATOM 1615 N N . GLU A 1 217 ? -17.703 4.664 -16.809 1.00 71.56 217 GLU A N 1
ATOM 1616 C CA . GLU A 1 217 ? -19.113 5.026 -16.827 1.00 71.56 217 GLU A CA 1
ATOM 1617 C C . GLU A 1 217 ? -19.852 4.440 -15.624 1.00 71.56 217 GLU A C 1
ATOM 1619 O O . GLU A 1 217 ? -20.603 5.165 -14.972 1.00 71.56 217 GLU A O 1
ATOM 1624 N N . LEU A 1 218 ? -19.571 3.186 -15.258 1.00 66.25 218 LEU A N 1
ATOM 1625 C CA . LEU A 1 218 ? -20.125 2.552 -14.057 1.00 66.25 218 LEU A CA 1
ATOM 1626 C C . LEU A 1 218 ? -19.731 3.312 -12.784 1.00 66.25 218 LEU A C 1
ATOM 1628 O O . LEU A 1 218 ? -20.599 3.649 -11.975 1.00 66.25 218 LEU A O 1
ATOM 1632 N N . THR A 1 219 ? -18.453 3.682 -12.646 1.00 62.97 219 THR A N 1
ATOM 1633 C CA . THR A 1 219 ? -17.978 4.512 -11.526 1.00 62.97 219 THR A CA 1
ATOM 1634 C C . THR A 1 219 ? -18.667 5.884 -11.496 1.00 62.97 219 THR A C 1
ATOM 1636 O O . THR A 1 219 ? -19.078 6.351 -10.433 1.00 62.97 219 THR A O 1
ATOM 1639 N N . ARG A 1 220 ? -18.854 6.543 -12.651 1.00 66.19 220 ARG A N 1
ATOM 1640 C CA . ARG A 1 220 ? -19.574 7.831 -12.733 1.00 66.19 220 ARG A CA 1
ATOM 1641 C C . ARG A 1 220 ? -21.055 7.685 -12.392 1.00 66.19 220 ARG A C 1
ATOM 1643 O O . ARG A 1 220 ? -21.607 8.526 -11.687 1.00 66.19 220 ARG A O 1
ATOM 1650 N N . ALA A 1 221 ? -21.709 6.641 -12.892 1.00 62.56 221 ALA A N 1
ATOM 1651 C CA . ALA A 1 221 ? -23.110 6.354 -12.617 1.00 62.56 221 ALA A CA 1
ATOM 1652 C C . ALA A 1 221 ? -23.339 6.070 -11.126 1.00 62.56 221 ALA A C 1
ATOM 1654 O O . ALA A 1 221 ? -24.339 6.526 -10.577 1.00 62.56 221 ALA A O 1
ATOM 1655 N N . GLN A 1 222 ? -22.398 5.403 -10.455 1.00 59.50 222 GLN A N 1
ATOM 1656 C CA . GLN A 1 222 ? -22.407 5.229 -8.999 1.00 59.50 222 GLN A CA 1
ATOM 1657 C C . GLN A 1 222 ? -22.230 6.533 -8.251 1.00 59.50 222 GLN A C 1
ATOM 1659 O O . GLN A 1 222 ? -23.053 6.825 -7.393 1.00 59.50 222 GLN A O 1
ATOM 1664 N N . GLY A 1 223 ? -21.227 7.340 -8.609 1.00 55.44 223 GLY A N 1
ATOM 1665 C CA . GLY A 1 223 ? -21.061 8.668 -8.015 1.00 55.44 223 GLY A CA 1
ATOM 1666 C C . GLY A 1 223 ? -22.345 9.495 -8.135 1.00 55.44 223 GLY A C 1
ATOM 1667 O O . GLY A 1 223 ? -22.802 10.086 -7.164 1.00 55.44 223 GLY A O 1
ATOM 1668 N N . ARG A 1 224 ? -23.021 9.439 -9.293 1.00 57.34 224 ARG A N 1
ATOM 1669 C CA . ARG A 1 224 ? -24.332 10.080 -9.491 1.00 57.34 224 ARG A CA 1
ATOM 1670 C C . ARG A 1 224 ? -25.458 9.457 -8.657 1.00 57.34 224 ARG A C 1
ATOM 1672 O O . ARG A 1 224 ? -26.297 10.200 -8.162 1.00 57.34 224 ARG A O 1
ATOM 1679 N N . ARG A 1 225 ? -25.505 8.129 -8.489 1.00 55.03 225 ARG A N 1
ATOM 1680 C CA . ARG A 1 225 ? -26.502 7.445 -7.639 1.00 55.03 225 ARG A CA 1
ATOM 1681 C C . ARG A 1 225 ? -26.311 7.775 -6.159 1.00 55.03 225 ARG A C 1
ATOM 1683 O O . ARG A 1 225 ? -27.293 8.093 -5.499 1.00 55.03 225 ARG A O 1
ATOM 1690 N N . LEU A 1 226 ? -25.074 7.757 -5.669 1.00 46.91 226 LEU A N 1
ATOM 1691 C CA . LEU A 1 226 ? -24.717 8.149 -4.303 1.00 46.91 226 LEU A CA 1
ATOM 1692 C C . LEU A 1 226 ? -25.005 9.641 -4.063 1.00 46.91 226 LEU A C 1
ATOM 1694 O O . LEU A 1 226 ? -25.563 9.996 -3.030 1.00 46.91 226 LEU A O 1
ATOM 1698 N N . ALA A 1 227 ? -24.744 10.504 -5.051 1.00 46.72 227 ALA A N 1
ATOM 1699 C CA . ALA A 1 227 ? -25.096 11.925 -4.990 1.00 46.72 227 ALA A CA 1
ATOM 1700 C C . ALA A 1 227 ? -26.612 12.201 -5.112 1.00 46.72 227 ALA A C 1
ATOM 1702 O O . ALA A 1 227 ? -27.092 13.216 -4.606 1.00 46.72 227 ALA A O 1
ATOM 1703 N N . GLY A 1 228 ? -27.366 11.330 -5.794 1.00 38.78 228 GLY A N 1
ATOM 1704 C CA . GLY A 1 228 ? -28.817 11.437 -6.005 1.00 38.78 228 GLY A CA 1
ATOM 1705 C C . GLY A 1 228 ? -29.670 10.798 -4.901 1.00 38.78 228 GLY A C 1
ATOM 1706 O O . GLY A 1 228 ? -30.854 11.116 -4.781 1.00 38.78 228 GLY A O 1
ATOM 1707 N N . ALA A 1 229 ? -29.086 9.938 -4.064 1.00 43.06 229 ALA A N 1
ATOM 1708 C CA . ALA A 1 229 ? -29.717 9.362 -2.881 1.00 43.06 229 ALA A CA 1
ATOM 1709 C C . ALA A 1 229 ? -29.753 10.383 -1.725 1.00 43.06 229 ALA A C 1
ATOM 1711 O O . ALA A 1 229 ? -29.057 10.240 -0.727 1.00 43.06 229 ALA A O 1
ATOM 1712 N N . GLY A 1 230 ? -30.567 11.433 -1.881 1.00 40.72 230 GLY A N 1
ATOM 1713 C CA . GLY A 1 230 ? -30.908 12.381 -0.817 1.00 40.72 230 GLY A CA 1
ATOM 1714 C C . GLY A 1 230 ? -29.738 13.234 -0.325 1.00 40.72 230 GLY A C 1
ATOM 1715 O O . GLY A 1 230 ? -29.221 13.011 0.763 1.00 40.72 230 GLY A O 1
ATOM 1716 N N . ARG A 1 231 ? -29.367 14.265 -1.090 1.00 41.00 231 ARG A N 1
ATOM 1717 C CA . ARG A 1 231 ? -28.617 15.417 -0.567 1.00 41.00 231 ARG A CA 1
ATOM 1718 C C . ARG A 1 231 ? -29.577 16.347 0.191 1.00 41.00 231 ARG A C 1
ATOM 1720 O O . ARG A 1 231 ? -30.461 16.911 -0.457 1.00 41.00 231 ARG A O 1
ATOM 1727 N N . PRO A 1 232 ? -29.423 16.588 1.504 1.00 38.78 232 PRO A N 1
ATOM 1728 C CA . PRO A 1 232 ? -30.011 17.765 2.129 1.00 38.78 232 PRO A CA 1
ATOM 1729 C C . PRO A 1 232 ? -29.335 19.012 1.545 1.00 38.78 232 PRO A C 1
ATOM 1731 O O . PRO A 1 232 ? -28.109 19.074 1.427 1.00 38.78 232 PRO A O 1
ATOM 1734 N N . ALA A 1 233 ? -30.135 20.004 1.159 1.00 36.44 233 ALA A N 1
ATOM 1735 C CA . ALA A 1 233 ? -29.714 21.187 0.406 1.00 36.44 233 ALA A CA 1
ATOM 1736 C C . ALA A 1 233 ? -28.730 22.131 1.139 1.00 36.44 233 ALA A C 1
ATOM 1738 O O . ALA A 1 233 ? -28.353 23.151 0.572 1.00 36.44 233 ALA A O 1
ATOM 1739 N N . ALA A 1 234 ? -28.305 21.813 2.367 1.00 37.56 234 ALA A N 1
ATOM 1740 C CA . ALA A 1 234 ? -27.491 22.698 3.201 1.00 37.56 234 ALA A CA 1
ATOM 1741 C C . ALA A 1 234 ? -25.998 22.313 3.297 1.00 37.56 234 ALA A C 1
ATOM 1743 O O . ALA A 1 234 ? -25.177 23.202 3.498 1.00 37.56 234 ALA A O 1
ATOM 1744 N N . THR A 1 235 ? -25.617 21.037 3.121 1.00 44.34 235 THR A N 1
ATOM 1745 C CA . THR A 1 235 ? -24.236 20.570 3.414 1.00 44.34 235 THR A CA 1
ATOM 1746 C C . THR A 1 235 ? -23.608 19.651 2.357 1.00 44.34 235 THR A C 1
ATOM 1748 O O . THR A 1 235 ? -22.402 19.423 2.373 1.00 44.34 235 THR A O 1
ATOM 1751 N N . GLY A 1 236 ? -24.375 19.168 1.372 1.00 45.22 236 GLY A N 1
ATOM 1752 C CA . GLY A 1 236 ? -23.831 18.508 0.174 1.00 45.22 236 GLY A CA 1
ATOM 1753 C C . GLY A 1 236 ? -23.255 17.094 0.355 1.00 45.22 236 GLY A C 1
ATOM 1754 O O . GLY A 1 236 ? -22.751 16.546 -0.633 1.00 45.22 236 GLY A O 1
ATOM 1755 N N . VAL A 1 237 ? -23.360 16.486 1.546 1.00 47.53 237 VAL A N 1
ATOM 1756 C CA . VAL A 1 237 ? -22.759 15.178 1.880 1.00 47.53 237 VAL A CA 1
ATOM 1757 C C . VAL A 1 237 ? -23.806 14.048 1.942 1.00 47.53 237 VAL A C 1
ATOM 1759 O O . VAL A 1 237 ? -24.861 14.241 2.547 1.00 47.53 237 VAL A O 1
ATOM 1762 N N . PRO A 1 238 ? -23.544 12.855 1.362 1.00 55.88 238 PRO A N 1
ATOM 1763 C CA . PRO A 1 238 ? -24.467 11.717 1.420 1.00 55.88 238 PRO A CA 1
ATOM 1764 C C . PRO A 1 238 ? -24.736 11.215 2.851 1.00 55.88 238 PRO A C 1
ATOM 1766 O O . PRO A 1 238 ? -23.826 11.126 3.683 1.00 55.88 238 PRO A O 1
ATOM 1769 N N . ALA A 1 239 ? -25.979 10.800 3.124 1.00 57.78 239 ALA A N 1
ATOM 1770 C CA . ALA A 1 239 ? -26.402 10.263 4.425 1.00 57.78 239 ALA A CA 1
ATOM 1771 C C . ALA A 1 239 ? -25.643 8.983 4.851 1.00 57.78 239 ALA A C 1
ATOM 1773 O O . ALA A 1 239 ? -25.497 8.723 6.043 1.00 57.78 239 ALA A O 1
ATOM 1774 N N . ALA A 1 240 ? -25.126 8.215 3.886 1.00 63.62 240 ALA A N 1
ATOM 1775 C CA . ALA A 1 240 ? -24.398 6.963 4.111 1.00 63.62 240 ALA A CA 1
ATOM 1776 C C . ALA A 1 240 ? -22.864 7.118 4.191 1.00 63.62 240 ALA A C 1
ATOM 1778 O O . ALA A 1 240 ? -22.178 6.143 4.487 1.00 63.62 240 ALA A O 1
ATOM 1779 N N . ALA A 1 241 ? -22.310 8.316 3.950 1.00 70.75 241 ALA A N 1
ATOM 1780 C CA . ALA A 1 241 ? -20.859 8.492 3.868 1.00 70.75 241 ALA A CA 1
ATOM 1781 C C . ALA A 1 241 ? -20.154 8.113 5.191 1.00 70.75 241 ALA A C 1
ATOM 1783 O O . ALA A 1 241 ? -20.618 8.514 6.266 1.00 70.75 241 ALA A O 1
ATOM 1784 N N . PRO A 1 242 ? -19.037 7.365 5.147 1.00 80.19 242 PRO A N 1
ATOM 1785 C CA . PRO A 1 242 ? -18.323 6.980 6.357 1.00 80.19 242 PRO A CA 1
ATOM 1786 C C . PRO A 1 242 ? -17.727 8.203 7.066 1.00 80.19 242 PRO A C 1
ATOM 1788 O O . PRO A 1 242 ? -17.297 9.165 6.427 1.00 80.19 242 PRO A O 1
ATOM 1791 N N . LEU A 1 243 ? -17.686 8.141 8.396 1.00 87.25 243 LEU A N 1
ATOM 1792 C CA . LEU A 1 243 ? -16.943 9.069 9.244 1.00 87.25 243 LEU A CA 1
ATOM 1793 C C . LEU A 1 243 ? -15.608 8.439 9.604 1.00 87.25 243 LEU A C 1
ATOM 1795 O O . LEU A 1 243 ? -15.577 7.311 10.105 1.00 87.25 243 LEU A O 1
ATOM 1799 N N . ALA A 1 244 ? -14.515 9.163 9.389 1.00 90.06 244 ALA A N 1
ATOM 1800 C CA . ALA A 1 244 ? -13.203 8.654 9.739 1.00 90.06 244 ALA A CA 1
ATOM 1801 C C . ALA A 1 244 ? -12.249 9.721 10.269 1.00 90.06 244 ALA A C 1
ATOM 1803 O O . ALA A 1 244 ? -12.219 10.853 9.793 1.00 90.06 244 ALA A O 1
ATOM 1804 N N . VAL A 1 245 ? -11.408 9.302 11.215 1.00 92.38 245 VAL A N 1
ATOM 1805 C CA . VAL A 1 245 ? -10.176 10.006 11.593 1.00 92.38 245 VAL A CA 1
ATOM 1806 C C . VAL A 1 245 ? -9.008 9.221 11.014 1.00 92.38 245 VAL A C 1
ATOM 1808 O O . VAL A 1 245 ? -8.854 8.039 11.319 1.00 92.38 245 VAL A O 1
ATOM 1811 N N . VAL A 1 246 ? -8.182 9.862 10.184 1.00 91.50 246 VAL A N 1
ATOM 1812 C CA . VAL A 1 246 ? -7.011 9.220 9.573 1.00 91.50 246 VAL A CA 1
ATOM 1813 C C . VAL A 1 246 ? -5.741 9.685 10.281 1.00 91.50 246 VAL A C 1
ATOM 1815 O O . VAL A 1 246 ? -5.305 10.826 10.140 1.00 91.50 246 VAL A O 1
ATOM 1818 N N . LEU A 1 247 ? -5.135 8.770 11.030 1.00 94.19 247 LEU A N 1
ATOM 1819 C CA . LEU A 1 247 ? -3.883 8.948 11.753 1.00 94.19 247 LEU A CA 1
ATOM 1820 C C . LEU A 1 247 ? -2.730 8.435 10.890 1.00 94.19 247 LEU A C 1
ATOM 1822 O O . LEU A 1 247 ? -2.674 7.251 10.553 1.00 94.19 247 LEU A O 1
ATOM 1826 N N . TRP A 1 248 ? -1.797 9.312 10.536 1.00 93.88 248 TRP A N 1
ATOM 1827 C CA . TRP A 1 248 ? -0.603 8.950 9.781 1.00 93.88 248 TRP A CA 1
ATOM 1828 C C . TRP A 1 248 ? 0.613 8.889 10.702 1.00 93.88 248 TRP A C 1
ATOM 1830 O O . TRP A 1 248 ? 1.152 9.917 11.107 1.00 93.88 248 TRP A O 1
ATOM 1840 N N . VAL A 1 249 ? 1.068 7.668 10.979 1.00 94.00 249 VAL A N 1
ATOM 1841 C CA . VAL A 1 249 ? 2.317 7.411 11.697 1.00 94.00 249 VAL A CA 1
ATOM 1842 C C . VAL A 1 249 ? 3.484 7.534 10.732 1.00 94.00 249 VAL A C 1
ATOM 1844 O O . VAL A 1 249 ? 3.604 6.753 9.781 1.00 94.00 249 VAL A O 1
ATOM 1847 N N . ASP A 1 250 ? 4.327 8.527 10.975 1.00 92.62 250 ASP A N 1
ATOM 1848 C CA . ASP A 1 250 ? 5.487 8.833 10.150 1.00 92.62 250 ASP A CA 1
ATOM 1849 C C . ASP A 1 250 ? 6.783 8.701 10.952 1.00 92.62 250 ASP A C 1
ATOM 1851 O O . ASP A 1 250 ? 6.769 8.717 12.182 1.00 92.62 250 ASP A O 1
ATOM 1855 N N . ALA A 1 251 ? 7.902 8.529 10.258 1.00 91.94 251 ALA A N 1
ATOM 1856 C CA . ALA A 1 251 ? 9.229 8.489 10.861 1.00 91.94 251 ALA A CA 1
ATOM 1857 C C . ALA A 1 251 ? 10.269 9.016 9.874 1.00 91.94 251 ALA A C 1
ATOM 1859 O O . ALA A 1 251 ? 10.143 8.819 8.661 1.00 91.94 251 ALA A O 1
ATOM 1860 N N . ASP A 1 252 ? 11.336 9.607 10.401 1.00 92.19 252 ASP A N 1
ATOM 1861 C CA . ASP A 1 252 ? 12.497 9.997 9.615 1.00 92.19 252 ASP A CA 1
ATOM 1862 C C . ASP A 1 252 ? 13.093 8.801 8.873 1.00 92.19 252 ASP A C 1
ATOM 1864 O O . ASP A 1 252 ? 13.172 7.684 9.391 1.00 92.19 252 ASP A O 1
ATOM 1868 N N . THR A 1 253 ? 13.543 9.043 7.640 1.00 90.56 253 THR A N 1
ATOM 1869 C CA . THR A 1 253 ? 13.951 7.967 6.723 1.00 90.56 253 THR A CA 1
ATOM 1870 C C . THR A 1 253 ? 15.120 7.153 7.276 1.00 90.56 253 THR A C 1
ATOM 1872 O O . THR A 1 253 ? 15.077 5.927 7.222 1.00 90.56 253 THR A O 1
ATOM 1875 N N . ASP A 1 254 ? 16.113 7.801 7.889 1.00 91.69 254 ASP A N 1
ATOM 1876 C CA . ASP A 1 254 ? 17.281 7.108 8.447 1.00 91.69 254 ASP A CA 1
ATOM 1877 C C . ASP A 1 254 ? 16.924 6.260 9.673 1.00 91.69 254 ASP A C 1
ATOM 1879 O O . ASP A 1 254 ? 17.464 5.171 9.878 1.00 91.69 254 ASP A O 1
ATOM 1883 N N . VAL A 1 255 ? 16.005 6.757 10.506 1.00 93.12 255 VAL A N 1
ATOM 1884 C CA . VAL A 1 255 ? 15.490 6.016 11.662 1.00 93.12 255 VAL A CA 1
ATOM 1885 C C . VAL A 1 255 ? 14.690 4.810 11.182 1.00 93.12 255 VAL A C 1
ATOM 1887 O O . VAL A 1 255 ? 14.872 3.703 11.693 1.00 93.12 255 VAL A O 1
ATOM 1890 N N . LEU A 1 256 ? 13.825 5.019 10.190 1.00 92.44 256 LEU A N 1
ATOM 1891 C CA . LEU A 1 256 ? 12.994 3.981 9.606 1.00 92.44 256 LEU A CA 1
ATOM 1892 C C . LEU A 1 256 ? 13.849 2.881 8.975 1.00 92.44 256 LEU A C 1
ATOM 1894 O O . LEU A 1 256 ? 13.643 1.714 9.289 1.00 92.44 256 LEU A O 1
ATOM 1898 N N . ASP A 1 257 ? 14.843 3.233 8.160 1.00 93.25 257 ASP A N 1
ATOM 1899 C CA . ASP A 1 257 ? 15.730 2.266 7.510 1.00 93.25 257 ASP A CA 1
ATOM 1900 C C . ASP A 1 257 ? 16.457 1.386 8.543 1.00 93.25 257 ASP A C 1
ATOM 1902 O O . ASP A 1 257 ? 16.439 0.160 8.420 1.00 93.25 257 ASP A O 1
ATOM 1906 N N . ARG A 1 258 ? 16.986 1.970 9.631 1.00 93.56 258 ARG A N 1
ATOM 1907 C CA . ARG A 1 258 ? 17.596 1.191 10.728 1.00 93.56 258 ARG A CA 1
ATOM 1908 C C . ARG A 1 258 ? 16.606 0.233 11.395 1.00 93.56 258 ARG A C 1
ATOM 1910 O O . ARG A 1 258 ? 16.965 -0.903 11.706 1.00 93.56 258 ARG A O 1
ATOM 1917 N N . ARG A 1 259 ? 15.361 0.669 11.620 1.00 93.19 259 ARG A N 1
ATOM 1918 C CA . ARG A 1 259 ? 14.302 -0.177 12.201 1.00 93.19 259 ARG A CA 1
ATOM 1919 C C . ARG A 1 259 ? 13.931 -1.331 11.276 1.00 93.19 259 ARG A C 1
ATOM 1921 O O . ARG A 1 259 ? 13.728 -2.443 11.755 1.00 93.19 259 ARG A O 1
ATOM 1928 N N . LEU A 1 260 ? 13.844 -1.080 9.971 1.00 92.00 260 LEU A N 1
ATOM 1929 C CA . LEU A 1 260 ? 13.535 -2.102 8.971 1.00 92.00 260 LEU A CA 1
ATOM 1930 C C . LEU A 1 260 ? 14.624 -3.169 8.908 1.00 92.00 260 LEU A C 1
ATOM 1932 O O . LEU A 1 260 ? 14.310 -4.357 8.944 1.00 92.00 260 LEU A O 1
ATOM 1936 N N . ASP A 1 261 ? 15.887 -2.754 8.901 1.00 92.25 261 ASP A N 1
ATOM 1937 C CA . ASP A 1 261 ? 17.016 -3.681 8.857 1.00 92.25 261 ASP A CA 1
ATOM 1938 C C . ASP A 1 261 ? 17.098 -4.522 10.135 1.00 92.25 261 ASP A C 1
ATOM 1940 O O . ASP A 1 261 ? 17.228 -5.749 10.071 1.00 92.25 261 ASP A O 1
ATOM 1944 N N . GLY A 1 262 ? 16.935 -3.877 11.297 1.00 91.00 262 GLY A N 1
ATOM 1945 C CA . GLY A 1 262 ? 16.869 -4.553 12.592 1.00 91.00 262 GLY A CA 1
ATOM 1946 C C . GLY A 1 262 ? 15.707 -5.547 12.682 1.00 91.00 262 GLY A C 1
ATOM 1947 O O . GLY A 1 262 ? 15.879 -6.644 13.219 1.00 91.00 262 GLY A O 1
ATOM 1948 N N . ARG A 1 263 ? 14.553 -5.202 12.097 1.00 89.69 263 ARG A N 1
ATOM 1949 C CA . ARG A 1 263 ? 13.376 -6.074 12.020 1.00 89.69 263 ARG A CA 1
ATOM 1950 C C . ARG A 1 263 ? 13.610 -7.299 11.143 1.00 89.69 263 ARG A C 1
ATOM 1952 O O . ARG A 1 263 ? 13.235 -8.392 11.548 1.00 89.69 263 ARG A O 1
ATOM 1959 N N . VAL A 1 264 ? 14.240 -7.165 9.975 1.00 88.69 264 VAL A N 1
ATOM 1960 C CA . VAL A 1 264 ? 14.598 -8.345 9.162 1.00 88.69 264 VAL A CA 1
ATOM 1961 C C . VAL A 1 264 ? 15.501 -9.279 9.976 1.00 88.69 264 VAL A C 1
ATOM 1963 O O . VAL A 1 264 ? 15.278 -10.487 10.013 1.00 88.69 264 VAL A O 1
ATOM 1966 N N . GLY A 1 265 ? 16.456 -8.715 10.723 1.00 88.31 265 GLY A N 1
ATOM 1967 C CA . GLY A 1 265 ? 17.291 -9.483 11.645 1.00 88.31 265 GLY A CA 1
ATOM 1968 C C . GLY A 1 265 ? 16.499 -10.207 12.744 1.00 88.31 265 GLY A C 1
ATOM 1969 O O . GLY A 1 265 ? 16.803 -11.358 13.053 1.00 88.31 265 GLY A O 1
ATOM 1970 N N . SER A 1 266 ? 15.483 -9.570 13.340 1.00 87.94 266 SER A N 1
ATOM 1971 C CA . SER A 1 266 ? 14.631 -10.231 14.340 1.00 87.94 266 SER A CA 1
ATOM 1972 C C . SER A 1 266 ? 13.739 -11.308 13.729 1.00 87.94 266 SER A C 1
ATOM 1974 O O . SER A 1 266 ? 13.561 -12.345 14.355 1.00 87.94 266 SER A O 1
ATOM 1976 N N . MET A 1 267 ? 13.237 -11.103 12.507 1.00 86.06 267 MET A N 1
ATOM 1977 C CA . MET A 1 267 ? 12.449 -12.103 11.779 1.00 86.06 267 MET A CA 1
ATOM 1978 C C . MET A 1 267 ? 13.272 -13.369 11.519 1.00 86.06 267 MET A C 1
ATOM 1980 O O . MET A 1 267 ? 12.801 -14.471 11.780 1.00 86.06 267 MET A O 1
ATOM 1984 N N . LEU A 1 268 ? 14.530 -13.231 11.087 1.00 85.75 268 LEU A N 1
ATOM 1985 C CA . LEU A 1 268 ? 15.424 -14.381 10.898 1.00 85.75 268 LEU A CA 1
ATOM 1986 C C . LEU A 1 268 ? 15.614 -15.175 12.196 1.00 85.75 268 LEU A C 1
ATOM 1988 O O . LEU A 1 268 ? 15.487 -16.395 12.185 1.00 85.75 268 LEU A O 1
ATOM 1992 N N . ARG A 1 269 ? 15.843 -14.487 13.324 1.00 86.50 269 ARG A N 1
ATOM 1993 C CA . ARG A 1 269 ? 15.959 -15.132 14.647 1.00 86.50 269 ARG A CA 1
ATOM 1994 C C . ARG A 1 269 ? 14.661 -15.794 15.110 1.00 86.50 269 ARG A C 1
ATOM 1996 O O . ARG A 1 269 ? 14.724 -16.786 15.823 1.00 86.50 269 ARG A O 1
ATOM 2003 N N . ALA A 1 270 ? 13.515 -15.254 14.708 1.00 84.25 270 ALA A N 1
ATOM 2004 C CA . ALA A 1 270 ? 12.198 -15.810 14.999 1.00 84.25 270 ALA A CA 1
ATOM 2005 C C . ALA A 1 270 ? 11.814 -16.987 14.081 1.00 84.25 270 ALA A C 1
ATOM 2007 O O . ALA A 1 270 ? 10.726 -17.528 14.228 1.00 84.25 270 ALA A O 1
ATOM 2008 N N . GLY A 1 271 ? 12.691 -17.400 13.156 1.00 85.00 271 GLY A N 1
ATOM 2009 C CA . GLY A 1 271 ? 12.459 -18.569 12.307 1.00 85.00 271 GLY A CA 1
ATOM 2010 C C . GLY A 1 271 ? 11.872 -18.259 10.932 1.00 85.00 271 GLY A C 1
ATOM 2011 O O . GLY A 1 271 ? 11.250 -19.136 10.344 1.00 85.00 271 GLY A O 1
ATOM 2012 N N . LEU A 1 272 ? 12.107 -17.061 10.375 1.00 84.00 272 LEU A N 1
ATOM 2013 C CA . LEU A 1 272 ? 11.631 -16.680 9.033 1.00 84.00 272 LEU A CA 1
ATOM 2014 C C . LEU A 1 272 ? 11.924 -17.735 7.953 1.00 84.00 272 LEU A C 1
ATOM 2016 O O . LEU A 1 272 ? 11.091 -17.970 7.089 1.00 84.00 272 LEU A O 1
ATOM 2020 N N . LEU A 1 273 ? 13.098 -18.372 7.996 1.00 81.19 273 LEU A N 1
ATOM 2021 C CA . LEU A 1 273 ? 13.504 -19.378 7.003 1.00 81.19 273 LEU A CA 1
ATOM 2022 C C . LEU A 1 273 ? 12.694 -20.683 7.088 1.00 81.19 273 LEU A C 1
ATOM 2024 O O . LEU A 1 273 ? 12.710 -21.459 6.138 1.00 81.19 273 LEU A O 1
ATOM 2028 N N . GLY A 1 274 ? 12.025 -20.927 8.218 1.00 71.94 274 GLY A N 1
ATOM 2029 C CA . GLY A 1 274 ? 11.145 -22.075 8.427 1.00 71.94 274 GLY A CA 1
ATOM 2030 C C . GLY A 1 274 ? 9.694 -21.821 8.017 1.00 71.94 274 GLY A C 1
ATOM 2031 O O . GLY A 1 274 ? 8.929 -22.776 7.908 1.00 71.94 274 GLY A O 1
ATOM 2032 N N . GLU A 1 275 ? 9.303 -20.567 7.765 1.00 75.38 275 GLU A N 1
ATOM 2033 C CA . GLU A 1 275 ? 7.976 -20.255 7.231 1.00 75.38 275 GLU A CA 1
ATOM 2034 C C . GLU A 1 275 ? 7.937 -20.490 5.717 1.00 75.38 275 GLU A C 1
ATOM 2036 O O . GLU A 1 275 ? 8.888 -20.180 4.995 1.00 75.38 275 GLU A O 1
ATOM 2041 N N . GLY A 1 276 ? 6.818 -21.023 5.216 1.00 62.41 276 GLY A N 1
ATOM 2042 C CA . GLY A 1 276 ? 6.576 -21.264 3.791 1.00 62.41 276 GLY A CA 1
ATOM 2043 C C . GLY A 1 276 ? 6.483 -19.963 2.988 1.00 62.41 276 GLY A C 1
ATOM 2044 O O . GLY A 1 276 ? 5.403 -19.557 2.567 1.00 62.41 276 GLY A O 1
ATOM 2045 N N . LEU A 1 277 ? 7.627 -19.313 2.749 1.00 61.88 277 LEU A N 1
ATOM 2046 C CA . LEU A 1 277 ? 7.749 -17.935 2.263 1.00 61.88 277 LEU A CA 1
ATOM 2047 C C . LEU A 1 277 ? 7.183 -17.678 0.861 1.00 61.88 277 LEU A C 1
ATOM 2049 O O . LEU A 1 277 ? 7.141 -16.526 0.441 1.00 61.88 277 LEU A O 1
ATOM 2053 N N . LEU A 1 278 ? 6.753 -18.717 0.139 1.00 57.19 278 LEU A N 1
ATOM 2054 C CA . LEU A 1 278 ? 6.314 -18.686 -1.263 1.00 57.19 278 LEU A CA 1
ATOM 2055 C C . LEU A 1 278 ? 5.303 -17.572 -1.588 1.00 57.19 278 LEU A C 1
ATOM 2057 O O . LEU A 1 278 ? 5.259 -17.105 -2.725 1.00 57.19 278 LEU A O 1
ATOM 2061 N N . VAL A 1 279 ? 4.512 -17.140 -0.603 1.00 52.03 279 VAL A N 1
ATOM 2062 C CA . VAL A 1 279 ? 3.457 -16.125 -0.764 1.00 52.03 279 VAL A CA 1
ATOM 2063 C C . VAL A 1 279 ? 3.868 -14.749 -0.208 1.00 52.03 279 VAL A C 1
ATOM 2065 O O . VAL A 1 279 ? 3.239 -13.740 -0.519 1.00 52.03 279 VAL A O 1
ATOM 2068 N N . ALA A 1 280 ? 4.936 -14.672 0.589 1.00 58.41 280 ALA A N 1
ATOM 2069 C CA . ALA A 1 280 ? 5.367 -13.461 1.281 1.00 58.41 280 ALA A CA 1
ATOM 2070 C C . ALA A 1 280 ? 6.536 -12.742 0.582 1.00 58.41 280 ALA A C 1
ATOM 2072 O O . ALA A 1 280 ? 7.272 -13.292 -0.241 1.00 58.41 280 ALA A O 1
ATOM 2073 N N . ILE A 1 281 ? 6.715 -11.465 0.930 1.00 57.50 281 ILE A N 1
ATOM 2074 C CA . ILE A 1 281 ? 7.872 -10.669 0.503 1.00 57.50 281 ILE A CA 1
ATOM 2075 C C . ILE A 1 281 ? 9.146 -11.345 1.035 1.00 57.50 281 ILE A C 1
ATOM 2077 O O . ILE A 1 281 ? 9.233 -11.627 2.227 1.00 57.50 281 ILE A O 1
ATOM 2081 N N . GLY A 1 282 ? 10.132 -11.580 0.165 1.00 59.75 282 GLY A N 1
ATOM 2082 C CA . GLY A 1 282 ? 11.425 -12.166 0.533 1.00 59.75 282 GLY A CA 1
ATOM 2083 C C . GLY A 1 282 ? 11.740 -13.515 -0.097 1.00 59.75 282 GLY A C 1
ATOM 2084 O O . GLY A 1 282 ? 12.909 -13.893 -0.134 1.00 59.75 282 GLY A O 1
ATOM 2085 N N . TYR A 1 283 ? 10.750 -14.240 -0.636 1.00 70.75 283 TYR A N 1
ATOM 2086 C CA . TYR A 1 283 ? 11.027 -15.541 -1.258 1.00 70.75 283 TYR A CA 1
ATOM 2087 C C . TYR A 1 283 ? 11.915 -15.407 -2.490 1.00 70.75 283 TYR A C 1
ATOM 2089 O O . TYR A 1 283 ? 12.832 -16.197 -2.677 1.00 70.75 283 TYR A O 1
ATOM 2097 N N . LYS A 1 284 ? 11.674 -14.393 -3.329 1.00 78.81 284 LYS A N 1
ATOM 2098 C CA . LYS A 1 284 ? 12.489 -14.151 -4.528 1.00 78.81 284 LYS A CA 1
ATOM 2099 C C . LYS A 1 284 ? 13.935 -13.841 -4.155 1.00 78.81 284 LYS A C 1
ATOM 2101 O O . LYS A 1 284 ? 14.847 -14.342 -4.802 1.00 78.81 284 LYS A O 1
ATOM 2106 N N . GLU A 1 285 ? 14.118 -13.042 -3.111 1.00 85.31 285 GLU A N 1
ATOM 2107 C CA . GLU A 1 285 ? 15.415 -12.614 -2.601 1.00 85.31 285 GLU A CA 1
ATOM 2108 C C . GLU A 1 285 ? 16.198 -13.782 -1.979 1.00 85.31 285 GLU A C 1
ATOM 2110 O O . GLU A 1 285 ? 17.399 -13.896 -2.203 1.00 85.31 285 GLU A O 1
ATOM 2115 N N . LEU A 1 286 ? 15.520 -14.689 -1.267 1.00 82.81 286 LEU A N 1
ATOM 2116 C CA . LEU A 1 286 ? 16.118 -15.876 -0.639 1.00 82.81 286 LEU A CA 1
ATOM 2117 C C . LEU A 1 286 ? 16.099 -17.130 -1.535 1.00 82.81 286 LEU A C 1
ATOM 2119 O O . LEU A 1 286 ? 16.656 -18.162 -1.170 1.00 82.81 286 LEU A O 1
ATOM 2123 N N . SER A 1 287 ? 15.486 -17.067 -2.720 1.00 84.25 287 SER A N 1
ATOM 2124 C CA . SER A 1 287 ? 15.347 -18.214 -3.627 1.00 84.25 287 SER A CA 1
ATOM 2125 C C . SER A 1 287 ? 16.684 -18.869 -3.999 1.00 84.25 287 SER A C 1
ATOM 2127 O O . SER A 1 287 ? 16.725 -20.100 -4.003 1.00 84.25 287 SER A O 1
ATOM 2129 N N . PRO A 1 288 ? 17.773 -18.120 -4.282 1.00 85.94 288 PRO A N 1
ATOM 2130 C CA . PRO A 1 288 ? 19.075 -18.730 -4.548 1.00 85.94 288 PRO A CA 1
ATOM 2131 C C . PRO A 1 288 ? 19.570 -19.601 -3.388 1.00 85.94 288 PRO A C 1
ATOM 2133 O O . PRO A 1 288 ? 20.018 -20.719 -3.620 1.00 85.94 288 PRO A O 1
ATOM 2136 N N . TYR A 1 289 ? 19.409 -19.129 -2.147 1.00 84.88 289 TYR A N 1
ATOM 2137 C CA . TYR A 1 289 ? 19.768 -19.878 -0.943 1.00 84.88 289 TYR A CA 1
ATOM 2138 C C . TYR A 1 289 ? 18.950 -21.170 -0.807 1.00 84.88 289 TYR A C 1
ATOM 2140 O O . TYR A 1 289 ? 19.519 -22.244 -0.630 1.00 84.88 289 TYR A O 1
ATOM 2148 N N . PHE A 1 290 ? 17.624 -21.099 -0.964 1.00 82.19 290 PHE A N 1
ATOM 2149 C CA . PHE A 1 290 ? 16.772 -22.290 -0.866 1.00 82.19 290 PHE A CA 1
ATOM 2150 C C . PHE A 1 290 ? 17.070 -23.325 -1.955 1.00 82.19 290 PHE A C 1
ATOM 2152 O O . PHE A 1 290 ? 17.140 -24.515 -1.658 1.00 82.19 290 PHE A O 1
ATOM 2159 N N . LYS A 1 291 ? 17.299 -22.881 -3.197 1.00 84.62 291 LYS A N 1
ATOM 2160 C CA . LYS A 1 291 ? 17.674 -23.769 -4.308 1.00 84.62 291 LYS A CA 1
ATOM 2161 C C . LYS A 1 291 ? 19.011 -24.457 -4.062 1.00 84.62 291 LYS A C 1
ATOM 2163 O O . LYS A 1 291 ? 19.142 -25.634 -4.373 1.00 84.62 291 LYS A O 1
ATOM 2168 N N . HIS A 1 292 ? 19.980 -23.743 -3.489 1.00 82.25 292 HIS A N 1
ATOM 2169 C CA . HIS A 1 292 ? 21.273 -24.318 -3.118 1.00 82.25 292 HIS A CA 1
ATOM 2170 C C . HIS A 1 292 ? 21.124 -25.415 -2.062 1.00 82.25 292 HIS A C 1
ATOM 2172 O O . HIS A 1 292 ? 21.688 -26.492 -2.218 1.00 82.25 292 HIS A O 1
ATOM 2178 N N . LEU A 1 293 ? 20.309 -25.187 -1.024 1.00 77.56 293 LEU A N 1
ATOM 2179 C CA . LEU A 1 293 ? 20.031 -26.209 -0.007 1.00 77.56 293 LEU A CA 1
ATOM 2180 C C . LEU A 1 293 ? 19.296 -27.429 -0.572 1.00 77.56 293 LEU A C 1
ATOM 2182 O O . LEU A 1 293 ? 19.596 -28.559 -0.192 1.00 77.56 293 LEU A O 1
ATOM 2186 N N . GLU A 1 294 ? 18.332 -27.211 -1.465 1.00 79.44 294 GLU A N 1
ATOM 2187 C CA . GLU A 1 294 ? 17.609 -28.292 -2.134 1.00 79.44 294 GLU A CA 1
ATOM 2188 C C . GLU A 1 294 ? 18.548 -29.119 -3.018 1.00 79.44 294 GLU A C 1
ATOM 2190 O O . GLU A 1 294 ? 18.552 -30.345 -2.916 1.00 79.44 294 GLU A O 1
ATOM 2195 N N . GLN A 1 295 ? 19.403 -28.464 -3.807 1.00 76.69 295 GLN A N 1
ATOM 2196 C CA . GLN A 1 295 ? 20.396 -29.139 -4.638 1.00 76.69 295 GLN A CA 1
ATOM 2197 C C . GLN A 1 295 ? 21.403 -29.921 -3.788 1.00 76.69 295 GLN A C 1
ATOM 2199 O O . GLN A 1 295 ? 21.603 -31.105 -4.032 1.00 76.69 295 GLN A O 1
ATOM 2204 N N . ALA A 1 296 ? 21.951 -29.319 -2.728 1.00 74.50 296 ALA A N 1
ATOM 2205 C CA . ALA A 1 296 ? 22.868 -30.000 -1.813 1.00 74.50 296 ALA A CA 1
ATOM 2206 C C . ALA A 1 296 ? 22.220 -31.224 -1.139 1.00 74.50 296 ALA A C 1
ATOM 2208 O O . ALA A 1 296 ? 22.881 -32.239 -0.912 1.00 74.50 296 ALA A O 1
ATOM 2209 N N . ARG A 1 297 ? 20.915 -31.158 -0.840 1.00 71.31 297 ARG A N 1
ATOM 2210 C CA . ARG A 1 297 ? 20.146 -32.294 -0.316 1.00 71.31 297 ARG A CA 1
ATOM 2211 C C . ARG A 1 297 ? 19.968 -33.401 -1.357 1.00 71.31 297 ARG A C 1
ATOM 2213 O O . ARG A 1 297 ? 20.073 -34.569 -0.991 1.00 71.31 297 ARG A O 1
ATOM 2220 N N . LEU A 1 298 ? 19.674 -33.053 -2.609 1.00 71.88 298 LEU A N 1
ATOM 2221 C CA . LEU A 1 298 ? 19.546 -34.016 -3.710 1.00 71.88 298 LEU A CA 1
ATOM 2222 C C . LEU A 1 298 ? 20.888 -34.692 -4.009 1.00 71.88 298 LEU A C 1
ATOM 2224 O O . LEU A 1 298 ? 20.950 -35.916 -4.060 1.00 71.88 298 LEU A O 1
ATOM 2228 N N . ASP A 1 299 ? 21.970 -33.919 -4.077 1.00 69.50 299 ASP A N 1
ATOM 2229 C CA . ASP A 1 299 ? 23.327 -34.430 -4.300 1.00 69.50 299 ASP A CA 1
ATOM 2230 C C . ASP A 1 299 ? 23.771 -35.370 -3.163 1.00 69.50 299 ASP A C 1
ATOM 2232 O O . ASP A 1 299 ? 24.439 -36.379 -3.394 1.00 69.50 299 ASP A O 1
ATOM 2236 N N . ALA A 1 300 ? 23.359 -35.078 -1.923 1.00 63.38 300 ALA A N 1
ATOM 2237 C CA . ALA A 1 300 ? 23.571 -35.966 -0.782 1.00 63.38 300 ALA A CA 1
ATOM 2238 C C . ALA A 1 300 ? 22.699 -37.233 -0.835 1.00 63.38 300 ALA A C 1
ATOM 2240 O O . ALA A 1 300 ? 23.120 -38.263 -0.313 1.00 63.38 300 ALA A O 1
ATOM 2241 N N . ALA A 1 301 ? 21.510 -37.177 -1.447 1.00 59.06 301 ALA A N 1
ATOM 2242 C CA . ALA A 1 301 ? 20.597 -38.313 -1.604 1.00 59.06 301 ALA A CA 1
ATOM 2243 C C . ALA A 1 301 ? 21.002 -39.260 -2.752 1.00 59.06 301 ALA A C 1
ATOM 2245 O O . ALA A 1 301 ? 20.816 -40.469 -2.624 1.00 59.06 301 ALA A O 1
ATOM 2246 N N . ASP A 1 302 ? 21.607 -38.737 -3.822 1.00 50.06 302 ASP A N 1
ATOM 2247 C CA . ASP A 1 302 ? 22.151 -39.512 -4.952 1.00 50.06 302 ASP A CA 1
ATOM 2248 C C . ASP A 1 302 ? 23.553 -40.096 -4.668 1.00 50.06 302 ASP A C 1
ATOM 2250 O O . ASP A 1 302 ? 24.134 -40.812 -5.491 1.00 50.06 302 ASP A O 1
ATOM 2254 N N . HIS A 1 303 ? 24.112 -39.842 -3.480 1.00 48.69 303 HIS A N 1
ATOM 2255 C CA . HIS A 1 303 ? 25.389 -40.409 -3.059 1.00 48.69 303 HIS A CA 1
ATOM 2256 C C . HIS A 1 303 ? 25.250 -41.923 -2.767 1.00 48.69 303 HIS A C 1
ATOM 2258 O O . HIS A 1 303 ? 24.361 -42.315 -2.009 1.00 48.69 303 HIS A O 1
ATOM 2264 N N . PRO A 1 304 ? 26.164 -42.805 -3.231 1.00 43.53 304 PRO A N 1
ATOM 2265 C CA . PRO A 1 304 ? 26.067 -44.265 -3.041 1.00 43.53 304 PRO A CA 1
ATOM 2266 C C . PRO A 1 304 ? 25.979 -44.747 -1.576 1.00 43.53 304 PRO A C 1
ATOM 2268 O O . PRO A 1 304 ? 25.670 -45.908 -1.317 1.00 43.53 304 PRO A O 1
ATOM 2271 N N . LEU A 1 305 ? 26.269 -43.867 -0.611 1.00 42.28 305 LEU A N 1
ATOM 2272 C CA . LEU A 1 305 ? 26.196 -44.123 0.835 1.00 42.28 305 LEU A CA 1
ATOM 2273 C C . LEU A 1 305 ? 24.933 -43.551 1.512 1.00 42.28 305 LEU A C 1
ATOM 2275 O O . LEU A 1 305 ? 24.715 -43.816 2.693 1.00 42.28 305 LEU A O 1
ATOM 2279 N N . ALA A 1 306 ? 24.078 -42.823 0.785 1.00 42.75 306 ALA A N 1
ATOM 2280 C CA . ALA A 1 306 ? 22.844 -42.220 1.302 1.00 42.75 306 ALA A CA 1
ATOM 2281 C C . ALA A 1 306 ? 21.791 -43.257 1.733 1.00 42.75 306 ALA A C 1
ATOM 2283 O O . ALA A 1 306 ? 20.937 -42.973 2.570 1.00 42.75 306 ALA A O 1
ATOM 2284 N N . ALA A 1 307 ? 21.912 -44.502 1.258 1.00 35.75 307 ALA A N 1
ATOM 2285 C CA . ALA A 1 307 ? 21.055 -45.626 1.639 1.00 35.75 307 ALA A CA 1
ATOM 2286 C C . ALA A 1 307 ? 21.205 -46.089 3.110 1.00 35.75 307 ALA A C 1
ATOM 2288 O O . ALA A 1 307 ? 20.600 -47.087 3.498 1.00 35.75 307 ALA A O 1
ATOM 2289 N N . ARG A 1 308 ? 22.015 -45.411 3.940 1.00 39.25 308 ARG A N 1
ATOM 2290 C CA . ARG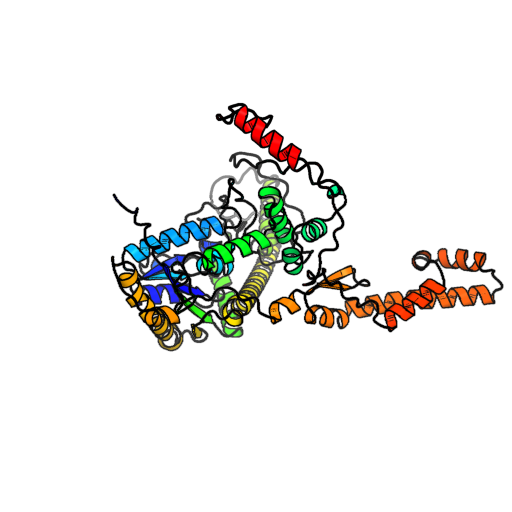 A 1 308 ? 22.219 -45.759 5.360 1.00 39.25 308 ARG A CA 1
ATOM 2291 C C . ARG A 1 308 ? 21.739 -44.717 6.371 1.00 39.25 308 ARG A C 1
ATOM 2293 O O . ARG A 1 308 ? 21.739 -45.025 7.558 1.00 39.25 308 ARG A O 1
ATOM 2300 N N . CYS A 1 309 ? 21.293 -43.539 5.938 1.00 35.72 309 CYS A N 1
ATOM 2301 C CA . CYS A 1 309 ? 20.895 -42.458 6.845 1.00 35.72 309 CYS A CA 1
ATOM 2302 C C . CYS A 1 309 ? 19.449 -42.017 6.593 1.00 35.72 309 CYS A C 1
ATOM 2304 O O . CYS A 1 309 ? 19.188 -40.923 6.104 1.00 35.72 309 CYS A O 1
ATOM 2306 N N . THR A 1 310 ? 18.495 -42.872 6.958 1.00 38.47 310 THR A N 1
ATOM 2307 C CA . THR A 1 310 ? 17.087 -42.486 7.115 1.00 38.47 310 THR A CA 1
ATOM 2308 C C . THR A 1 310 ? 16.558 -43.005 8.447 1.00 38.47 310 THR A C 1
ATOM 2310 O O . THR A 1 310 ? 15.861 -44.013 8.488 1.00 38.47 310 THR A O 1
ATOM 2313 N N . ALA A 1 311 ? 16.919 -42.333 9.535 1.00 34.81 311 ALA A N 1
ATOM 2314 C CA . ALA A 1 311 ? 16.120 -42.260 10.754 1.00 34.81 311 ALA A CA 1
ATOM 2315 C C . ALA A 1 311 ? 16.737 -41.182 11.653 1.00 34.81 311 ALA A C 1
ATOM 2317 O O . ALA A 1 311 ? 17.885 -41.309 12.052 1.00 34.81 311 ALA A O 1
ATOM 2318 N N . GLU A 1 312 ? 15.964 -40.126 11.897 1.00 35.25 312 GLU A N 1
ATOM 2319 C CA . GLU A 1 312 ? 16.027 -39.272 13.090 1.00 35.25 312 GLU A CA 1
ATOM 2320 C C . GLU A 1 312 ? 17.382 -38.625 13.448 1.00 35.25 312 GLU A C 1
ATOM 2322 O O . GLU A 1 312 ? 18.242 -39.211 14.084 1.00 35.25 312 GLU A O 1
ATOM 2327 N N . GLY A 1 313 ? 17.508 -37.333 13.125 1.00 37.38 313 GLY A N 1
ATOM 2328 C CA . GLY A 1 313 ? 17.952 -36.321 14.094 1.00 37.38 313 GLY A CA 1
ATOM 2329 C C . GLY A 1 313 ? 19.393 -36.300 14.617 1.00 37.38 313 GLY A C 1
ATOM 2330 O O . GLY A 1 313 ? 19.720 -35.325 15.287 1.00 37.38 313 GLY A O 1
ATOM 2331 N N . ASP A 1 314 ? 20.256 -37.266 14.312 1.00 30.97 314 ASP A N 1
ATOM 2332 C CA . ASP A 1 314 ? 21.607 -37.297 14.880 1.00 30.97 314 ASP A CA 1
ATOM 2333 C C . ASP A 1 314 ? 22.685 -36.731 13.940 1.00 30.97 314 ASP A C 1
ATOM 2335 O O . ASP A 1 314 ? 22.723 -36.979 12.733 1.00 30.97 314 ASP A O 1
ATOM 2339 N N . ALA A 1 315 ? 23.560 -35.916 14.538 1.00 32.09 315 ALA A N 1
ATOM 2340 C CA . ALA A 1 315 ? 24.639 -35.160 13.909 1.00 32.09 315 ALA A CA 1
ATOM 2341 C C . ALA A 1 315 ? 25.551 -36.020 13.005 1.00 32.09 315 ALA A C 1
ATOM 2343 O O . ALA A 1 315 ? 25.777 -37.197 13.302 1.00 32.09 315 ALA A O 1
ATOM 2344 N N . PRO A 1 316 ? 26.162 -35.450 11.942 1.00 38.81 316 PRO A N 1
ATOM 2345 C CA . PRO A 1 316 ? 27.026 -36.228 11.069 1.00 38.81 316 PRO A CA 1
ATOM 2346 C C . PRO A 1 316 ? 28.282 -36.672 11.826 1.00 38.81 316 PRO A C 1
ATOM 2348 O O . PRO A 1 316 ? 29.127 -35.859 12.206 1.00 38.81 316 PRO A O 1
ATOM 2351 N N . LEU A 1 317 ? 28.404 -37.986 12.016 1.00 35.94 317 LEU A N 1
ATOM 2352 C CA . LEU A 1 317 ? 29.642 -38.641 12.415 1.00 35.94 317 LEU A CA 1
ATOM 2353 C C . LEU A 1 317 ? 30.727 -38.351 11.374 1.00 35.94 317 LEU A C 1
ATOM 2355 O O . LEU A 1 317 ? 30.554 -38.586 10.178 1.00 35.94 317 LEU A O 1
ATOM 2359 N N . ALA A 1 318 ? 31.860 -37.859 11.869 1.00 42.91 318 ALA A N 1
ATOM 2360 C CA . ALA A 1 318 ? 33.081 -37.661 11.113 1.00 42.91 318 ALA A CA 1
ATOM 2361 C C . ALA A 1 318 ? 33.491 -38.950 10.378 1.00 42.91 318 ALA A C 1
ATOM 2363 O O . ALA A 1 318 ? 33.881 -39.936 11.002 1.00 42.91 318 ALA A O 1
ATOM 2364 N N . ALA A 1 319 ? 33.456 -38.916 9.047 1.00 36.06 319 ALA A N 1
ATOM 2365 C CA . ALA A 1 319 ? 34.155 -39.862 8.188 1.00 36.06 319 ALA A CA 1
ATOM 2366 C C . ALA A 1 319 ? 35.193 -39.077 7.374 1.00 36.06 319 ALA A C 1
ATOM 2368 O O . ALA A 1 319 ? 34.863 -38.117 6.679 1.00 36.06 319 ALA A O 1
ATOM 23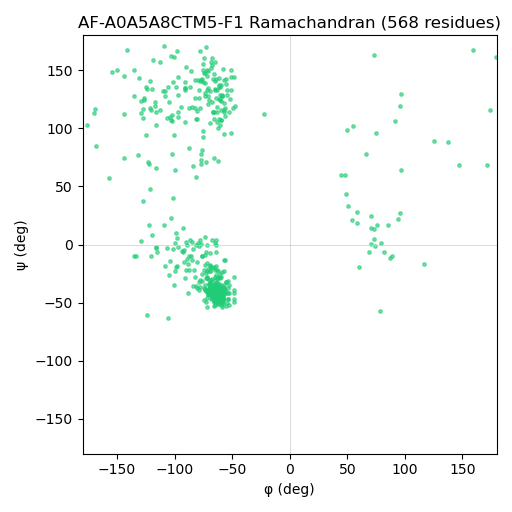69 N N . GLY A 1 320 ? 36.467 -39.427 7.561 1.00 36.34 320 GLY A N 1
ATOM 2370 C CA . GLY A 1 320 ? 37.610 -38.717 6.997 1.00 36.34 320 GLY A CA 1
ATOM 2371 C C . GLY A 1 320 ? 37.824 -38.942 5.498 1.00 36.34 320 GLY A C 1
ATOM 2372 O O . GLY A 1 320 ? 37.389 -39.944 4.939 1.00 36.34 320 GLY A O 1
ATOM 2373 N N . GLY A 1 321 ? 38.575 -38.010 4.902 1.00 43.97 321 GLY A N 1
ATOM 2374 C CA . GLY A 1 321 ? 39.127 -38.082 3.545 1.00 43.97 321 GLY A CA 1
ATOM 2375 C C . GLY A 1 321 ? 38.220 -37.465 2.480 1.00 43.97 321 GLY A C 1
ATOM 2376 O O . GLY A 1 321 ? 37.202 -38.043 2.128 1.00 43.97 321 GLY A O 1
ATOM 2377 N N . ASP A 1 322 ? 38.600 -36.284 1.986 1.00 41.09 322 ASP A N 1
ATOM 2378 C CA . ASP A 1 322 ? 38.090 -35.549 0.809 1.00 41.09 322 ASP A CA 1
ATOM 2379 C C . ASP A 1 322 ? 36.601 -35.131 0.750 1.00 41.09 322 ASP A C 1
ATOM 2381 O O . ASP A 1 322 ? 36.279 -34.165 0.063 1.00 41.09 322 ASP A O 1
ATOM 2385 N N . ALA A 1 323 ? 35.697 -35.736 1.526 1.00 42.81 323 ALA A N 1
ATOM 2386 C CA . ALA A 1 323 ? 34.293 -35.303 1.639 1.00 42.81 323 ALA A CA 1
ATOM 2387 C C . ALA A 1 323 ? 34.077 -34.148 2.647 1.00 42.81 323 ALA A C 1
ATOM 2389 O O . ALA A 1 323 ? 33.102 -33.402 2.571 1.00 42.81 323 ALA A O 1
ATOM 2390 N N . ALA A 1 324 ? 35.003 -33.965 3.596 1.00 43.22 324 ALA A N 1
ATOM 2391 C CA . ALA A 1 324 ? 34.926 -32.893 4.594 1.00 43.22 324 ALA A CA 1
ATOM 2392 C C . ALA A 1 324 ? 35.225 -31.500 4.003 1.00 43.22 324 ALA A C 1
ATOM 2394 O O . ALA A 1 324 ? 34.699 -30.497 4.485 1.00 43.22 324 ALA A O 1
ATOM 2395 N N . SER A 1 325 ? 36.048 -31.427 2.950 1.00 48.94 325 SER A N 1
ATOM 2396 C CA . SER A 1 325 ? 36.390 -30.170 2.272 1.00 48.94 325 SER A CA 1
ATOM 2397 C C . SER A 1 325 ? 35.278 -29.698 1.331 1.00 48.94 325 SER A C 1
ATOM 2399 O O . SER A 1 325 ? 35.008 -28.498 1.273 1.00 48.94 325 SER A O 1
ATOM 2401 N N . SER A 1 326 ? 34.590 -30.622 0.651 1.00 50.62 326 SER A N 1
ATOM 2402 C CA . SER A 1 326 ? 33.442 -30.313 -0.211 1.00 50.62 326 SER A CA 1
ATOM 2403 C C . SER A 1 326 ? 32.214 -29.892 0.599 1.00 50.62 326 SER A C 1
ATOM 2405 O O . SER A 1 326 ? 31.561 -28.912 0.244 1.00 50.62 326 SER A O 1
ATOM 2407 N N . GLY A 1 327 ? 31.957 -30.543 1.740 1.00 53.75 327 GLY A N 1
ATOM 2408 C CA . GLY A 1 327 ? 30.908 -30.132 2.674 1.00 53.75 327 GLY A CA 1
ATOM 2409 C C . GLY A 1 327 ? 31.145 -28.729 3.243 1.00 53.75 327 GLY A C 1
ATOM 2410 O O . GLY A 1 327 ? 30.244 -27.896 3.220 1.00 53.75 327 GLY A O 1
ATOM 2411 N N . ALA A 1 328 ? 32.366 -28.424 3.695 1.00 59.34 328 ALA A N 1
ATOM 2412 C CA . ALA A 1 328 ? 32.704 -27.102 4.230 1.00 59.34 328 ALA A CA 1
ATOM 2413 C C . ALA A 1 328 ? 32.578 -25.975 3.184 1.00 59.34 328 ALA A C 1
ATOM 2415 O O . ALA A 1 328 ? 32.108 -24.886 3.514 1.00 59.34 328 ALA A O 1
ATOM 2416 N N . ALA A 1 329 ? 32.951 -26.237 1.926 1.00 64.94 329 ALA A N 1
ATOM 2417 C CA . ALA A 1 329 ? 32.780 -25.284 0.829 1.00 64.94 329 ALA A CA 1
ATOM 2418 C C . ALA A 1 329 ? 31.296 -25.038 0.499 1.00 64.94 329 ALA A C 1
ATOM 2420 O O . ALA A 1 329 ? 30.895 -23.887 0.332 1.00 64.94 329 ALA A O 1
ATOM 2421 N N . ALA A 1 330 ? 30.472 -26.091 0.490 1.00 64.94 330 ALA A N 1
ATOM 2422 C CA . ALA A 1 330 ? 29.034 -25.985 0.240 1.00 64.94 330 ALA A CA 1
ATOM 2423 C C . ALA A 1 330 ? 28.300 -25.168 1.321 1.00 64.94 330 ALA A C 1
ATOM 2425 O O . ALA A 1 330 ? 27.411 -24.379 0.992 1.00 64.94 330 ALA A O 1
ATOM 2426 N N . TRP A 1 331 ? 28.692 -25.310 2.595 1.00 70.12 331 TRP A N 1
ATOM 2427 C CA . TRP A 1 331 ? 28.156 -24.495 3.694 1.00 70.12 331 TRP A CA 1
ATOM 2428 C C . TRP A 1 331 ? 28.627 -23.038 3.630 1.00 70.12 331 TRP A C 1
ATOM 2430 O O . TRP A 1 331 ? 27.834 -22.139 3.893 1.00 70.12 331 TRP A O 1
ATOM 2440 N N . ALA A 1 332 ? 29.877 -22.784 3.230 1.00 74.56 332 ALA A N 1
ATOM 2441 C CA . ALA A 1 332 ? 30.381 -21.423 3.038 1.00 74.56 332 ALA A CA 1
ATOM 2442 C C . ALA A 1 332 ? 29.652 -20.683 1.900 1.00 74.56 332 ALA A C 1
ATOM 2444 O O . ALA A 1 332 ? 29.355 -19.494 2.025 1.00 74.56 332 ALA A O 1
ATOM 2445 N N . GLU A 1 333 ? 29.330 -21.388 0.814 1.00 81.88 333 GLU A N 1
ATOM 2446 C CA . GLU A 1 333 ? 28.529 -20.856 -0.291 1.00 81.88 333 GLU A CA 1
ATOM 2447 C C . GLU A 1 333 ? 27.076 -20.589 0.130 1.00 81.88 333 GLU A C 1
ATOM 2449 O O . GLU A 1 333 ? 26.541 -19.515 -0.150 1.00 81.88 333 GLU A O 1
ATOM 2454 N N . ALA A 1 334 ? 26.456 -21.512 0.876 1.00 78.25 334 ALA A N 1
ATOM 2455 C CA . ALA A 1 334 ? 25.113 -21.321 1.427 1.00 78.25 334 ALA A CA 1
ATOM 2456 C C . ALA A 1 334 ? 25.038 -20.083 2.339 1.00 78.25 334 ALA A C 1
ATOM 2458 O O . ALA A 1 334 ? 24.096 -19.294 2.246 1.00 78.25 334 ALA A O 1
ATOM 2459 N N . ASP A 1 335 ? 26.049 -19.889 3.185 1.00 81.56 335 ASP A N 1
ATOM 2460 C CA . ASP A 1 335 ? 26.180 -18.728 4.064 1.00 81.56 335 ASP A CA 1
ATOM 2461 C C . ASP A 1 335 ? 26.249 -17.411 3.282 1.00 81.56 335 ASP A C 1
ATOM 2463 O O . ASP A 1 335 ? 25.610 -16.425 3.657 1.00 81.56 335 ASP A O 1
ATOM 2467 N N . GLU A 1 336 ? 27.006 -17.379 2.186 1.00 88.12 336 GLU A N 1
ATOM 2468 C CA . GLU A 1 336 ? 27.131 -16.185 1.352 1.00 88.12 336 GLU A CA 1
ATOM 2469 C C . GLU A 1 336 ? 25.825 -15.870 0.611 1.00 88.12 336 GLU A C 1
ATOM 2471 O O . GLU A 1 336 ? 25.366 -14.724 0.616 1.00 88.12 336 GLU A O 1
ATOM 2476 N N . LEU A 1 337 ? 25.164 -16.893 0.058 1.00 86.75 337 LEU A N 1
ATOM 2477 C CA . LEU A 1 337 ? 23.846 -16.753 -0.567 1.00 86.75 337 LEU A CA 1
ATOM 2478 C C . LEU A 1 337 ? 22.792 -16.259 0.428 1.00 86.75 337 LEU A C 1
ATOM 2480 O O . LEU A 1 337 ? 21.954 -15.426 0.075 1.00 86.75 337 LEU A O 1
ATOM 2484 N N . LEU A 1 338 ? 22.842 -16.731 1.677 1.00 86.75 338 LEU A N 1
ATOM 2485 C CA . LEU A 1 338 ? 21.956 -16.254 2.732 1.00 86.75 338 LEU A CA 1
ATOM 2486 C C . LEU A 1 338 ? 22.229 -14.781 3.057 1.00 86.75 338 LEU A C 1
ATOM 2488 O O . LEU A 1 338 ? 21.286 -13.995 3.127 1.00 86.75 338 LEU A O 1
ATOM 2492 N N . ARG A 1 339 ? 23.497 -14.378 3.221 1.00 88.62 339 ARG A N 1
ATOM 2493 C CA . ARG A 1 339 ? 23.861 -12.973 3.493 1.00 88.62 339 ARG A CA 1
ATOM 2494 C C . ARG A 1 339 ? 23.376 -12.039 2.390 1.00 88.62 339 ARG A C 1
ATOM 2496 O O . ARG A 1 339 ? 22.778 -11.004 2.696 1.00 88.62 339 ARG A O 1
ATOM 2503 N N . GLU A 1 340 ? 23.586 -12.406 1.128 1.00 90.81 340 GLU A N 1
ATOM 2504 C CA . GLU A 1 340 ? 23.119 -11.599 0.000 1.00 90.81 340 GLU A CA 1
ATOM 2505 C C . GLU A 1 340 ? 21.587 -11.571 -0.075 1.00 90.81 340 GLU A C 1
ATOM 2507 O O . GLU A 1 340 ? 20.994 -10.499 -0.214 1.00 90.81 340 GLU A O 1
ATOM 2512 N N . GLY A 1 341 ? 20.917 -12.709 0.119 1.00 88.06 341 GLY A N 1
ATOM 2513 C CA . GLY A 1 341 ? 19.455 -12.763 0.156 1.00 88.06 341 GLY A CA 1
ATOM 2514 C C . GLY A 1 341 ? 18.856 -11.889 1.265 1.00 88.06 341 GLY A C 1
ATOM 2515 O O . GLY A 1 341 ? 17.889 -11.160 1.034 1.00 88.06 341 GLY A O 1
ATOM 2516 N N . VAL A 1 342 ? 19.473 -11.865 2.452 1.00 89.88 342 VAL A N 1
ATOM 2517 C CA . VAL A 1 342 ? 19.080 -10.976 3.558 1.00 89.88 342 VAL A CA 1
ATOM 2518 C C . VAL A 1 342 ? 19.290 -9.506 3.193 1.00 89.88 342 VAL A C 1
ATOM 2520 O O . VAL A 1 342 ? 18.406 -8.681 3.440 1.00 89.88 342 VAL A O 1
ATOM 2523 N N . ARG A 1 343 ? 20.416 -9.161 2.559 1.00 91.12 343 ARG A N 1
ATOM 2524 C CA . ARG A 1 343 ? 20.685 -7.796 2.084 1.00 91.12 343 ARG A CA 1
ATOM 2525 C C . ARG A 1 343 ? 19.642 -7.336 1.060 1.00 91.12 343 ARG A C 1
ATOM 2527 O O . ARG A 1 343 ? 19.160 -6.201 1.136 1.00 91.12 343 ARG A O 1
ATOM 2534 N N . LEU A 1 344 ? 19.278 -8.203 0.116 1.00 89.38 344 LEU A N 1
ATOM 2535 C CA . LEU A 1 344 ? 18.246 -7.929 -0.885 1.00 89.38 344 LEU A CA 1
ATOM 2536 C C . LEU A 1 344 ? 16.863 -7.781 -0.243 1.00 89.38 344 LEU A C 1
ATOM 2538 O O . LEU A 1 344 ? 16.135 -6.849 -0.586 1.00 89.38 344 LEU A O 1
ATOM 2542 N N . LEU A 1 345 ? 16.523 -8.617 0.741 1.00 87.50 345 LEU A N 1
ATOM 2543 C CA . LEU A 1 345 ? 15.277 -8.510 1.504 1.00 87.50 345 LEU A CA 1
ATOM 2544 C C . LEU A 1 345 ? 15.184 -7.181 2.269 1.00 87.50 345 LEU A C 1
ATOM 2546 O O . LEU A 1 345 ? 14.152 -6.504 2.225 1.00 87.50 345 LEU A O 1
ATOM 2550 N N . GLN A 1 346 ? 16.265 -6.758 2.924 1.00 91.00 346 GLN A N 1
ATOM 2551 C CA . GLN A 1 346 ? 16.346 -5.444 3.568 1.00 91.00 346 GLN A CA 1
ATOM 2552 C C . GLN A 1 346 ? 16.134 -4.315 2.551 1.00 91.00 346 GLN A C 1
ATOM 2554 O O . GLN A 1 346 ? 15.297 -3.431 2.756 1.00 91.00 346 GLN A O 1
ATOM 2559 N N . LEU A 1 347 ? 16.823 -4.373 1.404 1.00 90.00 347 LEU A N 1
ATOM 2560 C CA . LEU A 1 347 ? 16.657 -3.399 0.324 1.00 90.00 347 LEU A CA 1
ATOM 2561 C C . LEU A 1 347 ? 15.210 -3.350 -0.188 1.00 90.00 347 LEU A C 1
ATOM 2563 O O . LEU A 1 347 ? 14.654 -2.260 -0.340 1.00 90.00 347 LEU A O 1
ATOM 2567 N N . ARG A 1 348 ? 14.583 -4.507 -0.418 1.00 86.62 348 ARG A N 1
ATOM 2568 C CA . ARG A 1 348 ? 13.200 -4.601 -0.895 1.00 86.62 348 ARG A CA 1
ATOM 2569 C C . ARG A 1 348 ? 12.212 -4.043 0.124 1.00 86.62 348 ARG A C 1
ATOM 2571 O O . ARG A 1 348 ? 11.305 -3.302 -0.248 1.00 86.62 348 ARG A O 1
ATOM 2578 N N . THR A 1 349 ? 12.426 -4.323 1.406 1.00 87.69 349 THR A N 1
ATOM 2579 C CA . THR A 1 349 ? 11.605 -3.801 2.508 1.00 87.69 349 THR A CA 1
ATOM 2580 C C . THR A 1 349 ? 11.688 -2.274 2.589 1.00 87.69 349 THR A C 1
ATOM 2582 O O . THR A 1 349 ? 10.667 -1.592 2.701 1.00 87.69 349 THR A O 1
ATOM 2585 N N . ARG A 1 350 ? 12.896 -1.716 2.444 1.00 90.12 350 ARG A N 1
ATOM 2586 C CA . ARG A 1 350 ? 13.146 -0.269 2.371 1.00 90.12 350 ARG A CA 1
ATOM 2587 C C . ARG A 1 350 ? 12.482 0.389 1.157 1.00 90.12 350 ARG A C 1
ATOM 2589 O O . ARG A 1 350 ? 11.919 1.480 1.284 1.00 90.12 350 ARG A O 1
ATOM 2596 N N . GLN A 1 351 ? 12.525 -0.254 -0.010 1.00 86.50 351 GLN A N 1
ATOM 2597 C CA . GLN A 1 351 ? 11.821 0.204 -1.216 1.00 86.50 351 GLN A CA 1
ATOM 2598 C C . GLN A 1 351 ? 10.302 0.186 -1.015 1.00 86.50 351 GLN A C 1
ATOM 2600 O O . GLN A 1 351 ? 9.635 1.176 -1.304 1.00 86.50 351 GLN A O 1
ATOM 2605 N N . TYR A 1 352 ? 9.767 -0.892 -0.441 1.00 84.56 352 TYR A N 1
ATOM 2606 C CA . TYR A 1 352 ? 8.344 -1.011 -0.135 1.00 84.56 352 TYR A CA 1
ATOM 2607 C C . TYR A 1 352 ? 7.861 0.092 0.821 1.00 84.56 352 TYR A C 1
ATOM 2609 O O . TYR A 1 352 ? 6.833 0.718 0.571 1.00 84.56 352 TYR A O 1
ATOM 2617 N N . ALA A 1 353 ? 8.633 0.417 1.862 1.00 87.81 353 ALA A N 1
ATOM 2618 C CA . ALA A 1 353 ? 8.319 1.530 2.760 1.00 87.81 353 ALA A CA 1
ATOM 2619 C C . ALA A 1 353 ? 8.258 2.889 2.028 1.00 87.81 353 ALA A C 1
ATOM 2621 O O . ALA A 1 353 ? 7.350 3.687 2.267 1.00 87.81 353 ALA A O 1
ATOM 2622 N N . ARG A 1 354 ? 9.189 3.149 1.099 1.00 87.62 354 ARG A N 1
ATOM 2623 C CA . ARG A 1 354 ? 9.207 4.377 0.278 1.00 87.62 354 ARG A CA 1
ATOM 2624 C C . ARG A 1 354 ? 8.006 4.446 -0.668 1.00 87.62 354 ARG A C 1
ATOM 2626 O O . ARG A 1 354 ? 7.388 5.504 -0.797 1.00 87.62 354 ARG A O 1
ATOM 2633 N N . ASP A 1 355 ? 7.636 3.319 -1.271 1.00 82.62 355 ASP A N 1
ATOM 2634 C CA . ASP A 1 355 ? 6.446 3.208 -2.116 1.00 82.62 355 ASP A CA 1
ATOM 2635 C C . ASP A 1 355 ? 5.163 3.501 -1.327 1.00 82.62 355 ASP A C 1
ATOM 2637 O O . ASP A 1 355 ? 4.313 4.266 -1.793 1.00 82.62 355 ASP A O 1
ATOM 2641 N N . GLN A 1 356 ? 5.046 2.954 -0.110 1.00 84.19 356 GLN A N 1
ATOM 2642 C CA . GLN A 1 356 ? 3.936 3.237 0.804 1.00 84.19 356 GLN A CA 1
ATOM 2643 C C . GLN A 1 356 ? 3.858 4.727 1.149 1.00 84.19 356 GLN A C 1
ATOM 2645 O O . GLN A 1 356 ? 2.779 5.314 1.079 1.00 84.19 356 GLN A O 1
ATOM 2650 N N . LEU A 1 357 ? 4.989 5.364 1.461 1.00 85.44 357 LEU A N 1
ATOM 2651 C CA . LEU A 1 357 ? 5.044 6.797 1.756 1.00 85.44 357 LEU A CA 1
ATOM 2652 C C . LEU A 1 357 ? 4.586 7.644 0.558 1.00 85.44 357 LEU A C 1
ATOM 2654 O O . LEU A 1 357 ? 3.780 8.566 0.709 1.00 85.44 357 LEU A O 1
ATOM 2658 N N . GLY A 1 358 ? 5.064 7.311 -0.644 1.00 78.12 358 GLY A N 1
ATOM 2659 C CA . GLY A 1 358 ? 4.626 7.958 -1.880 1.00 78.12 358 GLY A CA 1
ATOM 2660 C C . GLY A 1 358 ? 3.128 7.768 -2.133 1.00 78.12 358 GLY A C 1
ATOM 2661 O O . GLY A 1 358 ? 2.450 8.698 -2.570 1.00 78.12 358 GLY A O 1
ATOM 2662 N N . TRP A 1 359 ? 2.594 6.584 -1.828 1.00 78.06 359 TRP A N 1
ATOM 2663 C CA . TRP A 1 359 ? 1.169 6.288 -1.943 1.00 78.06 359 TRP A CA 1
ATOM 2664 C C . TRP A 1 359 ? 0.328 7.107 -0.952 1.00 78.06 359 TRP A C 1
ATOM 2666 O O . TRP A 1 359 ? -0.624 7.755 -1.385 1.00 78.06 359 TRP A O 1
ATOM 2676 N N . ILE A 1 360 ? 0.709 7.154 0.332 1.00 80.56 360 ILE A N 1
ATOM 2677 C CA . ILE A 1 360 ? 0.004 7.916 1.381 1.00 80.56 360 ILE A CA 1
ATOM 2678 C C . ILE A 1 360 ? -0.074 9.397 0.998 1.00 80.56 360 ILE A C 1
ATOM 2680 O O . ILE A 1 360 ? -1.156 9.980 0.994 1.00 80.56 360 ILE A O 1
ATOM 2684 N N . ARG A 1 361 ? 1.053 9.996 0.591 1.00 77.56 361 ARG A N 1
ATOM 2685 C CA . ARG A 1 361 ? 1.104 11.409 0.181 1.00 77.56 361 ARG A CA 1
ATOM 2686 C C . ARG A 1 361 ? 0.161 11.698 -0.993 1.00 77.56 361 ARG A C 1
ATOM 2688 O O . ARG A 1 361 ? -0.665 12.598 -0.894 1.00 77.56 361 ARG A O 1
ATOM 2695 N N . ARG A 1 362 ? 0.225 10.891 -2.057 1.00 70.94 362 ARG A N 1
ATOM 2696 C CA . ARG A 1 362 ? -0.583 11.100 -3.272 1.00 70.94 362 ARG A CA 1
ATOM 2697 C C . ARG A 1 362 ? -2.072 10.823 -3.088 1.00 70.94 362 ARG A C 1
ATOM 2699 O O . ARG A 1 362 ? -2.893 11.424 -3.768 1.00 70.94 362 ARG A O 1
ATOM 2706 N N . ARG A 1 363 ? -2.441 9.852 -2.249 1.00 69.44 363 ARG A N 1
ATOM 2707 C CA . ARG A 1 363 ? -3.832 9.368 -2.167 1.00 69.44 363 ARG A CA 1
ATOM 2708 C C . ARG A 1 363 ? -4.630 9.928 -1.009 1.00 69.44 363 ARG A C 1
ATOM 2710 O O . ARG A 1 363 ? -5.851 9.962 -1.115 1.00 69.44 363 ARG A O 1
ATOM 2717 N N . PHE A 1 364 ? -3.967 10.383 0.043 1.00 70.44 364 PHE A N 1
ATOM 2718 C CA . PHE A 1 364 ? -4.638 10.993 1.177 1.00 70.44 364 PHE A CA 1
ATOM 2719 C C . PHE A 1 364 ? -4.461 12.507 1.192 1.00 70.44 364 PHE A C 1
ATOM 2721 O O . PHE A 1 364 ? -5.435 13.236 1.009 1.00 70.44 364 PHE A O 1
ATOM 2728 N N . ARG A 1 365 ? -3.214 12.975 1.336 1.00 67.00 365 ARG A N 1
ATOM 2729 C CA . ARG A 1 365 ? -2.907 14.405 1.473 1.00 67.00 365 ARG A CA 1
ATOM 2730 C C . ARG A 1 365 ? -3.326 15.194 0.233 1.00 67.00 365 ARG A C 1
ATOM 2732 O O . ARG A 1 365 ? -4.023 16.194 0.354 1.00 67.00 365 ARG A O 1
ATOM 2739 N N . ASP A 1 366 ? -2.948 14.728 -0.955 1.00 63.19 366 ASP A N 1
ATOM 2740 C CA . ASP A 1 366 ? -3.203 15.471 -2.197 1.00 63.19 366 ASP A CA 1
ATOM 2741 C C . ASP A 1 366 ? -4.689 15.424 -2.634 1.00 63.19 366 ASP A C 1
ATOM 2743 O O . ASP A 1 366 ? -5.093 16.162 -3.528 1.00 63.19 366 ASP A O 1
ATOM 2747 N N . ARG A 1 367 ? -5.520 14.594 -1.980 1.00 62.31 367 ARG A N 1
ATOM 2748 C CA . ARG A 1 367 ? -6.962 14.427 -2.251 1.00 62.31 367 ARG A CA 1
ATOM 2749 C C . ARG A 1 367 ? -7.863 15.011 -1.157 1.00 62.31 367 ARG A C 1
ATOM 2751 O O . ARG A 1 367 ? -9.034 14.652 -1.072 1.00 62.31 367 ARG A O 1
ATOM 2758 N N . GLY A 1 368 ? -7.312 15.874 -0.303 1.00 62.75 368 GLY A N 1
ATOM 2759 C CA . GLY A 1 368 ? -8.075 16.621 0.700 1.00 62.75 368 GLY A CA 1
ATOM 2760 C C . GLY A 1 368 ? -8.615 15.788 1.866 1.00 62.75 368 GLY A C 1
ATOM 2761 O O . GLY A 1 368 ? -9.471 16.274 2.598 1.00 62.75 368 GLY A O 1
ATOM 2762 N N . VAL A 1 369 ? -8.139 14.553 2.066 1.00 70.94 369 VAL A N 1
ATOM 2763 C CA . VAL A 1 369 ? -8.490 13.778 3.265 1.00 70.94 369 VAL A CA 1
ATOM 2764 C C . VAL A 1 369 ? -7.780 14.407 4.466 1.00 70.94 369 VAL A C 1
ATOM 2766 O O . VAL A 1 369 ? -6.566 14.614 4.423 1.00 70.94 369 VAL A O 1
ATOM 2769 N N . SER A 1 370 ? -8.525 14.714 5.530 1.00 75.56 370 SER A N 1
ATOM 2770 C CA . SER A 1 370 ? -7.959 15.264 6.768 1.00 75.56 370 SER A CA 1
ATOM 2771 C C . SER A 1 370 ? -7.061 14.223 7.440 1.00 75.56 370 SER A C 1
ATOM 2773 O O . SER A 1 370 ? -7.531 13.153 7.831 1.00 75.56 370 SER A O 1
ATOM 2775 N N . LEU A 1 371 ? -5.755 14.507 7.511 1.00 85.00 371 LEU A N 1
ATOM 2776 C CA . LEU A 1 371 ? -4.739 13.603 8.056 1.00 85.00 371 LEU A CA 1
ATOM 2777 C C . LEU A 1 371 ? -4.072 14.217 9.280 1.00 85.00 371 LEU A C 1
ATOM 2779 O O . LEU A 1 371 ? -3.414 15.254 9.182 1.00 85.00 371 LEU A O 1
ATOM 2783 N N . THR A 1 372 ? -4.137 13.507 10.401 1.00 90.75 372 THR A N 1
ATOM 2784 C CA . THR A 1 372 ? -3.365 13.836 11.600 1.00 90.75 372 THR A CA 1
ATOM 2785 C C . THR A 1 372 ? -2.043 13.083 11.548 1.00 90.75 372 THR A C 1
ATOM 2787 O O . THR A 1 372 ? -1.997 11.869 11.747 1.00 90.75 372 THR A O 1
ATOM 2790 N N . ARG A 1 373 ? -0.952 13.791 11.248 1.00 92.81 373 ARG A N 1
ATOM 2791 C CA . ARG A 1 373 ? 0.399 13.217 11.263 1.00 92.81 373 ARG A CA 1
ATOM 2792 C C . ARG A 1 373 ? 0.916 13.132 12.699 1.00 92.81 373 ARG A C 1
ATOM 2794 O O . ARG A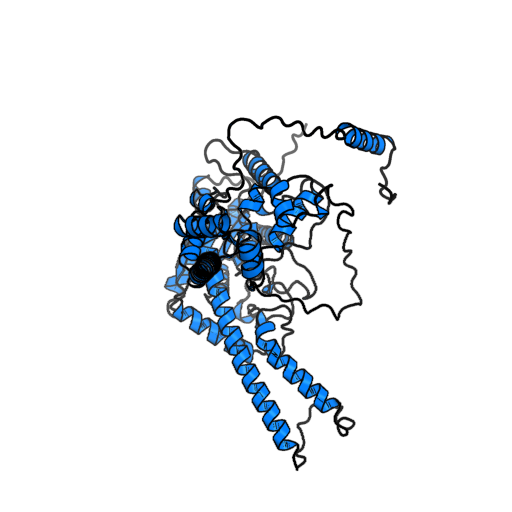 1 373 ? 0.847 14.118 13.425 1.00 92.81 373 ARG A O 1
ATOM 2801 N N . VAL A 1 374 ? 1.479 11.985 13.063 1.00 94.69 374 VAL A N 1
ATOM 2802 C CA . VAL A 1 374 ? 2.164 11.745 14.341 1.00 94.69 374 VAL A CA 1
ATOM 2803 C C . VAL A 1 374 ? 3.576 11.225 14.083 1.00 94.69 374 VAL A C 1
ATOM 2805 O O . VAL A 1 374 ? 3.778 10.382 13.204 1.00 94.69 374 VAL A O 1
ATOM 2808 N N . ASP A 1 375 ? 4.559 11.759 14.808 1.00 94.00 375 ASP A N 1
ATOM 2809 C CA . ASP A 1 375 ? 5.977 11.478 14.568 1.00 94.00 375 ASP A CA 1
ATOM 2810 C C . ASP A 1 375 ? 6.490 10.389 15.511 1.00 94.00 375 ASP A C 1
ATOM 2812 O O . ASP A 1 375 ? 6.577 10.563 16.724 1.00 94.00 375 ASP A O 1
ATOM 2816 N N . SER A 1 376 ? 6.847 9.252 14.928 1.00 95.25 376 SER A N 1
ATOM 2817 C CA . SER A 1 376 ? 7.353 8.079 15.632 1.00 95.25 376 SER A CA 1
ATOM 2818 C C . SER A 1 376 ? 8.878 7.963 15.613 1.00 95.25 376 SER A C 1
ATOM 2820 O O . SER A 1 376 ? 9.400 6.907 15.978 1.00 95.25 376 SER A O 1
ATOM 2822 N N . SER A 1 377 ? 9.616 8.983 15.166 1.00 93.25 377 SER A N 1
ATOM 2823 C CA . SER A 1 377 ? 11.080 8.930 15.012 1.00 93.25 377 SER A CA 1
ATOM 2824 C C . SER A 1 377 ? 11.800 8.681 16.340 1.00 93.25 377 SER A C 1
ATOM 2826 O O . SER A 1 377 ? 12.716 7.856 16.404 1.00 93.25 377 SER A O 1
ATOM 2828 N N . ASP A 1 378 ? 11.330 9.292 17.426 1.00 93.19 378 ASP A N 1
ATOM 2829 C CA . ASP A 1 378 ? 11.855 9.075 18.774 1.00 93.19 378 ASP A CA 1
ATOM 2830 C C . ASP A 1 378 ? 10.935 8.152 19.588 1.00 93.19 378 ASP A C 1
ATOM 2832 O O . ASP A 1 378 ? 9.862 8.541 20.048 1.00 93.19 378 ASP A O 1
ATOM 2836 N N . ALA A 1 379 ? 11.373 6.907 19.789 1.00 90.75 379 ALA A N 1
ATOM 2837 C CA . ALA A 1 379 ? 10.623 5.922 20.565 1.00 90.75 379 ALA A CA 1
ATOM 2838 C C . ALA A 1 379 ? 10.564 6.253 22.069 1.00 90.75 379 ALA A C 1
ATOM 2840 O O . ALA A 1 379 ? 9.645 5.793 22.746 1.00 90.75 379 ALA A O 1
ATOM 2841 N N . SER A 1 380 ? 11.508 7.044 22.596 1.00 94.38 380 SER A N 1
ATOM 2842 C CA . SER A 1 380 ? 11.523 7.434 24.014 1.00 94.38 380 SER A CA 1
ATOM 2843 C C . SER A 1 380 ? 10.409 8.429 24.349 1.00 94.38 380 SER A C 1
ATOM 2845 O O . SER A 1 380 ? 9.864 8.409 25.451 1.00 94.38 380 SER A O 1
ATOM 2847 N N . ARG A 1 381 ? 10.000 9.230 23.359 1.00 95.31 381 ARG A N 1
ATOM 2848 C CA . ARG A 1 381 ? 8.915 10.216 23.450 1.00 95.31 381 ARG A CA 1
ATOM 2849 C C . ARG A 1 381 ? 7.623 9.745 22.783 1.00 95.31 381 ARG A C 1
ATOM 2851 O O . ARG A 1 381 ? 6.774 10.555 22.424 1.00 95.31 381 ARG A O 1
ATOM 2858 N N . TRP A 1 382 ? 7.444 8.430 22.641 1.00 95.62 382 TRP A N 1
ATOM 2859 C CA . TRP A 1 382 ? 6.273 7.832 21.989 1.00 95.62 382 TRP A CA 1
ATOM 2860 C C . TRP A 1 382 ? 4.938 8.322 22.565 1.00 95.62 382 TRP A C 1
ATOM 2862 O O . TRP A 1 382 ? 4.003 8.598 21.814 1.00 95.62 382 TRP A O 1
ATOM 2872 N N . ASN A 1 383 ? 4.840 8.443 23.893 1.00 95.12 383 ASN A N 1
ATOM 2873 C CA . ASN A 1 383 ? 3.596 8.877 24.528 1.00 95.12 383 ASN A CA 1
ATOM 2874 C C . ASN A 1 383 ? 3.217 10.309 24.115 1.00 95.12 383 ASN A C 1
ATOM 2876 O O . ASN A 1 383 ? 2.100 10.524 23.658 1.00 95.12 383 ASN A O 1
ATOM 2880 N N . GLU A 1 384 ? 4.166 11.240 24.198 1.00 96.19 384 GLU A N 1
ATOM 2881 C CA . GLU A 1 384 ? 3.980 12.666 23.897 1.00 96.19 384 GLU A CA 1
ATOM 2882 C C . GLU A 1 384 ? 3.791 12.931 22.392 1.00 96.19 384 GLU A C 1
ATOM 2884 O O . GLU A 1 384 ? 2.941 13.722 21.994 1.00 96.19 384 GLU A O 1
ATOM 2889 N N . LEU A 1 385 ? 4.583 12.275 21.534 1.00 95.25 385 LEU A N 1
ATOM 2890 C CA . LEU A 1 385 ? 4.619 12.574 20.095 1.00 95.25 385 LEU A CA 1
ATOM 2891 C C . LEU A 1 385 ? 3.625 11.752 19.268 1.00 95.25 385 LEU A C 1
ATOM 2893 O O . LEU A 1 385 ? 3.270 12.154 18.156 1.00 95.25 385 LEU A O 1
ATOM 2897 N N . VAL A 1 386 ? 3.187 10.598 19.785 1.00 96.31 386 VAL A N 1
ATOM 2898 C CA . VAL A 1 386 ? 2.348 9.649 19.041 1.00 96.31 386 VAL A CA 1
ATOM 2899 C C . VAL A 1 386 ? 1.047 9.348 19.765 1.00 96.31 386 VAL A C 1
ATOM 2901 O O . VAL A 1 386 ? -0.022 9.612 19.215 1.00 96.31 386 VAL A O 1
ATOM 2904 N N . ARG A 1 387 ? 1.112 8.800 20.983 1.00 96.25 387 ARG A N 1
ATOM 2905 C CA . ARG A 1 387 ? -0.077 8.292 21.684 1.00 96.25 387 ARG A CA 1
ATOM 2906 C C . ARG A 1 387 ? -1.063 9.402 22.043 1.00 96.25 387 ARG A C 1
ATOM 2908 O O . ARG A 1 387 ? -2.242 9.286 21.712 1.00 96.25 387 ARG A O 1
ATOM 2915 N N . GLU A 1 388 ? -0.606 10.455 22.715 1.00 95.88 388 GLU A N 1
ATOM 2916 C CA . GLU A 1 388 ? -1.463 11.553 23.180 1.00 95.88 388 GLU A CA 1
ATOM 2917 C C . GLU A 1 388 ? -2.107 12.319 22.012 1.00 95.88 388 GLU A C 1
ATOM 2919 O O . GLU A 1 388 ? -3.336 12.426 22.000 1.00 95.88 388 GLU A O 1
ATOM 2924 N N . PRO A 1 389 ? -1.365 12.759 20.971 1.00 96.25 389 PRO A N 1
ATOM 2925 C CA . PRO A 1 389 ? -1.968 13.443 19.827 1.00 96.25 389 PRO A CA 1
ATOM 2926 C C . PRO A 1 389 ? -2.966 12.565 19.064 1.00 96.25 389 PRO A C 1
ATOM 2928 O O . PRO A 1 389 ? -4.024 13.044 18.655 1.00 96.25 389 PRO A O 1
ATOM 2931 N N . ALA A 1 390 ? -2.670 11.270 18.898 1.00 96.06 390 ALA A N 1
ATOM 2932 C CA . ALA A 1 390 ? -3.581 10.330 18.247 1.00 96.06 390 ALA A CA 1
ATOM 2933 C C . ALA A 1 390 ? -4.873 10.123 19.048 1.00 96.06 390 ALA A C 1
ATOM 2935 O O . ALA A 1 390 ? -5.963 10.121 18.475 1.00 96.06 390 ALA A O 1
ATOM 2936 N N . THR A 1 391 ? -4.753 9.990 20.371 1.00 96.19 391 THR A N 1
ATOM 2937 C CA . THR A 1 391 ? -5.902 9.839 21.275 1.00 96.19 391 THR A CA 1
ATOM 2938 C C . THR A 1 391 ? -6.764 11.099 21.269 1.00 96.19 391 THR A C 1
ATOM 2940 O O . THR A 1 391 ? -7.983 10.998 21.168 1.00 96.19 391 THR A O 1
ATOM 2943 N N . LEU A 1 392 ? -6.150 12.288 21.291 1.00 95.50 392 LEU A N 1
ATOM 2944 C CA . LEU A 1 392 ? -6.863 13.565 21.195 1.00 95.50 392 LEU A CA 1
ATOM 2945 C C . LEU A 1 392 ? -7.615 13.712 19.866 1.00 95.50 392 LEU A C 1
ATOM 2947 O O . LEU A 1 392 ? -8.747 14.187 19.854 1.00 95.50 392 LEU A O 1
ATOM 2951 N N . ALA A 1 393 ? -7.015 13.279 18.756 1.00 93.44 393 ALA A N 1
ATOM 2952 C CA . ALA A 1 393 ? -7.644 13.351 17.440 1.00 93.44 393 ALA A CA 1
ATOM 2953 C C . ALA A 1 393 ? -8.815 12.364 17.281 1.00 93.44 393 ALA A C 1
ATOM 2955 O O . ALA A 1 393 ? -9.836 12.711 16.688 1.00 93.44 393 ALA A O 1
ATOM 2956 N N . ALA A 1 394 ? -8.689 11.141 17.804 1.00 94.56 394 ALA A N 1
ATOM 2957 C CA . ALA A 1 394 ? -9.716 10.104 17.676 1.00 94.56 394 ALA A CA 1
ATOM 2958 C C . ALA A 1 394 ? -10.791 10.150 18.778 1.00 94.56 394 ALA A C 1
ATOM 2960 O O . ALA A 1 394 ? -11.896 9.649 18.568 1.00 94.56 394 ALA A O 1
ATOM 2961 N N . GLY A 1 395 ? -10.500 10.759 19.930 1.00 94.44 395 GLY A N 1
ATOM 2962 C CA . GLY A 1 395 ? -11.394 10.827 21.090 1.00 94.44 395 GLY A CA 1
ATOM 2963 C C . GLY A 1 395 ? -12.788 11.387 20.780 1.00 94.44 395 GLY A C 1
ATOM 2964 O O . GLY A 1 395 ? -13.778 10.750 21.142 1.00 94.44 395 GLY A O 1
ATOM 2965 N N . PRO A 1 396 ? -12.909 12.514 20.051 1.00 93.38 396 PRO A N 1
ATOM 2966 C CA . PRO A 1 396 ? -14.203 13.027 19.607 1.00 93.38 396 PRO A CA 1
ATOM 2967 C C . PRO A 1 396 ? -15.023 12.022 18.781 1.00 93.38 396 PRO A C 1
ATOM 2969 O O . PRO A 1 396 ? -16.228 11.894 18.992 1.00 93.38 396 PRO A O 1
ATOM 2972 N N . LEU A 1 397 ? -14.380 11.262 17.884 1.00 91.81 397 LEU A N 1
ATOM 2973 C CA . LEU A 1 397 ? -15.054 10.231 17.087 1.00 91.81 397 LEU A CA 1
ATOM 2974 C C . LEU A 1 397 ? -15.487 9.044 17.961 1.00 91.81 397 LEU A C 1
ATOM 2976 O O . LEU A 1 397 ? -16.590 8.530 17.781 1.00 91.81 397 LEU A O 1
ATOM 2980 N N . ALA A 1 398 ? -14.657 8.639 18.926 1.00 92.31 398 ALA A N 1
ATOM 2981 C CA . ALA A 1 398 ? -14.985 7.581 19.883 1.00 92.31 398 ALA A CA 1
ATOM 2982 C C . ALA A 1 398 ? -16.197 7.950 20.754 1.00 92.31 398 ALA A C 1
ATOM 2984 O O . ALA A 1 398 ? -17.091 7.131 20.938 1.00 92.31 398 ALA A O 1
ATOM 2985 N N . ALA A 1 399 ? -16.286 9.202 21.215 1.00 91.00 399 ALA A N 1
ATOM 2986 C CA . ALA A 1 399 ? -17.448 9.699 21.955 1.00 91.00 399 ALA A CA 1
ATOM 2987 C C . ALA A 1 399 ? -18.721 9.786 21.087 1.00 91.00 399 ALA A C 1
ATOM 2989 O O . ALA A 1 399 ? -19.842 9.659 21.586 1.00 91.00 399 ALA A O 1
ATOM 2990 N N . LEU A 1 400 ? -18.557 10.009 19.782 1.00 88.19 400 LEU A N 1
ATOM 2991 C CA . LEU A 1 400 ? -19.657 10.133 18.831 1.00 88.19 400 LEU A CA 1
ATOM 2992 C C . LEU A 1 400 ? -20.203 8.775 18.357 1.00 88.19 400 LEU A C 1
ATOM 2994 O O . LEU A 1 400 ? -21.411 8.636 18.157 1.00 88.19 400 LEU A O 1
ATOM 2998 N N . ALA A 1 401 ? -19.343 7.770 18.187 1.00 85.94 401 ALA A N 1
ATOM 2999 C CA . ALA A 1 401 ? -19.693 6.474 17.604 1.00 85.94 401 ALA A CA 1
ATOM 3000 C C . ALA A 1 401 ? -20.897 5.769 18.280 1.00 85.94 401 ALA A C 1
ATOM 3002 O O . ALA A 1 401 ? -21.821 5.383 17.557 1.00 85.94 401 ALA A O 1
ATOM 3003 N N . PRO A 1 402 ? -20.992 5.675 19.624 1.00 83.44 402 PRO A N 1
ATOM 3004 C CA . PRO A 1 402 ? -22.159 5.088 20.290 1.00 83.44 402 PRO A CA 1
ATOM 3005 C C . PRO A 1 402 ? -23.448 5.886 20.059 1.00 83.44 402 PRO A C 1
ATOM 3007 O O . PRO A 1 402 ? -24.519 5.307 19.875 1.00 83.44 402 PRO A O 1
ATOM 3010 N N . ARG A 1 403 ? -23.354 7.225 20.009 1.00 84.88 403 ARG A N 1
ATOM 3011 C CA . ARG A 1 403 ? -24.505 8.111 19.753 1.00 84.88 403 ARG A CA 1
ATOM 3012 C C . ARG A 1 403 ? -25.072 7.883 18.355 1.00 84.88 403 ARG A C 1
ATOM 3014 O O . ARG A 1 403 ? -26.285 7.873 18.202 1.00 84.88 403 ARG A O 1
ATOM 3021 N N . LEU A 1 404 ? -24.223 7.630 17.358 1.00 79.69 404 LEU A N 1
ATOM 3022 C CA . LEU A 1 404 ? -24.652 7.323 15.986 1.00 79.69 404 LEU A CA 1
ATOM 3023 C C . LEU A 1 404 ? -25.388 5.983 15.858 1.00 79.69 404 LEU A C 1
ATOM 3025 O O . LEU A 1 404 ? -26.093 5.763 14.874 1.00 79.69 404 LEU A O 1
ATOM 3029 N N . ARG A 1 405 ? -25.218 5.074 16.825 1.00 80.06 405 ARG A N 1
ATOM 3030 C CA . ARG A 1 405 ? -25.925 3.788 16.859 1.00 80.06 405 ARG A CA 1
ATOM 3031 C C . ARG A 1 405 ? -27.234 3.831 17.642 1.00 80.06 405 ARG A C 1
ATOM 3033 O O . ARG A 1 405 ? -28.043 2.917 17.477 1.00 80.06 405 ARG A O 1
ATOM 3040 N N . ALA A 1 406 ? -27.464 4.870 18.445 1.00 77.31 406 ALA A N 1
ATOM 3041 C CA . ALA A 1 406 ? -28.676 5.010 19.239 1.00 77.31 406 ALA A CA 1
ATOM 3042 C C . ALA A 1 406 ? -29.902 5.346 18.354 1.00 77.31 406 ALA A C 1
ATOM 3044 O O . ALA A 1 406 ? -29.828 6.248 17.514 1.00 77.31 406 ALA A O 1
ATOM 3045 N N . PRO A 1 407 ? -31.052 4.665 18.534 1.00 71.44 407 PRO A N 1
ATOM 3046 C CA . PRO A 1 407 ? -32.270 4.962 17.779 1.00 71.44 407 PRO A CA 1
ATOM 3047 C C . PRO A 1 407 ? -32.731 6.414 17.972 1.00 71.44 407 PRO A C 1
ATOM 3049 O O . PRO A 1 407 ? -32.891 6.871 19.101 1.00 71.44 407 PRO A O 1
ATOM 3052 N N . GLY A 1 408 ? -32.975 7.136 16.874 1.00 66.81 408 GLY A N 1
ATOM 3053 C CA . GLY A 1 408 ? -33.481 8.515 16.913 1.00 66.81 408 GLY A CA 1
ATOM 3054 C C . GLY A 1 408 ? -32.461 9.572 17.359 1.00 66.81 408 GLY A C 1
ATOM 3055 O O . GLY A 1 408 ? -32.855 10.700 17.667 1.00 66.81 408 GLY A O 1
ATOM 3056 N N . ALA A 1 409 ? -31.169 9.232 17.406 1.00 66.69 409 ALA A N 1
ATOM 3057 C CA . ALA A 1 409 ? -30.116 10.181 17.735 1.00 66.69 409 ALA A CA 1
ATOM 3058 C C . ALA A 1 409 ? -30.059 11.332 16.721 1.00 66.69 409 ALA A C 1
ATOM 3060 O O . ALA A 1 409 ? -29.916 11.124 15.517 1.00 66.69 409 ALA A O 1
ATOM 3061 N N . LYS A 1 410 ? -30.136 12.564 17.229 1.00 69.94 410 LYS A N 1
ATOM 3062 C CA . LYS A 1 410 ? -29.896 13.781 16.451 1.00 69.94 410 LYS A CA 1
ATOM 3063 C C . LYS A 1 410 ? -28.458 14.218 16.694 1.00 69.94 410 LYS A C 1
ATOM 3065 O O . LYS A 1 410 ? -28.123 14.638 17.799 1.00 69.94 410 LYS A O 1
ATOM 3070 N N . VAL A 1 411 ? -27.622 14.070 15.676 1.00 77.12 411 VAL A N 1
ATOM 3071 C CA . VAL A 1 411 ? -26.258 14.608 15.631 1.00 77.12 411 VAL A CA 1
ATOM 3072 C C . VAL A 1 411 ? -26.271 15.730 14.604 1.00 77.12 411 VAL A C 1
ATOM 3074 O O . VAL A 1 411 ? -26.842 15.544 13.528 1.00 77.12 411 VAL A O 1
ATOM 3077 N N . SER A 1 412 ? -25.715 16.893 14.945 1.00 79.31 412 SER A N 1
ATOM 3078 C CA . SER A 1 412 ? -25.710 18.029 14.020 1.00 79.31 412 SER A CA 1
ATOM 3079 C C . SER A 1 412 ? -24.675 17.845 12.905 1.00 79.31 412 SER A C 1
ATOM 3081 O O . SER A 1 412 ? -23.679 17.137 13.074 1.00 79.31 412 SER A O 1
ATOM 3083 N N . ASP A 1 413 ? -24.882 18.496 11.760 1.00 74.62 413 ASP A N 1
ATOM 3084 C CA . ASP A 1 413 ? -23.919 18.442 10.655 1.00 74.62 413 ASP A CA 1
ATOM 3085 C C . ASP A 1 413 ? -22.559 19.044 11.064 1.00 74.62 413 ASP A C 1
ATOM 3087 O O . ASP A 1 413 ? -21.519 18.586 10.593 1.00 74.62 413 ASP A O 1
ATOM 3091 N N . GLU A 1 414 ? -22.538 20.007 11.992 1.00 79.31 414 GLU A N 1
ATOM 3092 C CA . GLU A 1 414 ? -21.308 20.587 12.547 1.00 79.31 414 GLU A CA 1
ATOM 3093 C C . GLU A 1 414 ? -20.512 19.585 13.396 1.00 79.31 414 GLU A C 1
ATOM 3095 O O . GLU A 1 414 ? -19.283 19.595 13.350 1.00 79.31 414 GLU A O 1
ATOM 3100 N N . GLU A 1 415 ? -21.186 18.696 14.138 1.00 80.56 415 GLU A N 1
ATOM 3101 C CA . GLU A 1 415 ? -20.531 17.606 14.881 1.00 80.56 415 GLU A CA 1
ATOM 3102 C C . GLU A 1 415 ? -19.926 16.556 13.931 1.00 80.56 415 GLU A C 1
ATOM 3104 O O . GLU A 1 415 ? -18.916 15.928 14.254 1.00 80.56 415 GLU A O 1
ATOM 3109 N N . LEU A 1 416 ? -20.529 16.360 12.754 1.00 82.75 416 LEU A N 1
ATOM 3110 C CA . LEU A 1 416 ? -20.091 15.379 11.756 1.00 82.75 416 LEU A CA 1
ATOM 3111 C C . LEU A 1 416 ? -18.967 15.901 10.858 1.00 82.75 416 LEU A C 1
ATOM 3113 O O . LEU A 1 416 ? -18.084 15.127 10.478 1.00 82.75 416 LEU A O 1
ATOM 3117 N N . ALA A 1 417 ? -19.002 17.192 10.517 1.00 80.50 417 ALA A N 1
ATOM 3118 C CA . ALA A 1 417 ? -18.143 17.820 9.516 1.00 80.50 417 ALA A CA 1
ATOM 3119 C C . ALA A 1 417 ? -16.640 17.497 9.644 1.00 80.50 417 ALA A C 1
ATOM 3121 O O . ALA A 1 417 ? -16.031 17.200 8.614 1.00 80.50 417 ALA A O 1
ATOM 3122 N N . PRO A 1 418 ? -16.028 17.469 10.848 1.00 83.44 418 PRO A N 1
ATOM 3123 C CA . PRO A 1 418 ? -14.603 17.161 10.996 1.00 83.44 418 PRO A CA 1
ATOM 3124 C C . PRO A 1 418 ? -14.201 15.748 10.547 1.00 83.44 418 PRO A C 1
ATOM 3126 O O . PRO A 1 418 ? -13.029 15.516 10.253 1.00 83.44 418 PRO A O 1
ATOM 3129 N N . PHE A 1 419 ? -15.150 14.808 10.501 1.00 85.19 419 PHE A N 1
ATOM 3130 C CA . PHE A 1 419 ? -14.907 13.392 10.195 1.00 85.19 419 PHE A CA 1
ATOM 3131 C C . PHE A 1 419 ? -15.389 12.986 8.804 1.00 85.19 419 PHE A C 1
ATOM 3133 O O . PHE A 1 419 ? -15.234 11.826 8.413 1.00 85.19 419 PHE A O 1
ATOM 3140 N N . LEU A 1 420 ? -16.005 13.910 8.064 1.00 79.88 420 LEU A N 1
ATOM 3141 C CA . LEU A 1 420 ? -16.499 13.635 6.724 1.00 79.88 420 LEU A CA 1
ATOM 3142 C C . LEU A 1 420 ? -15.326 13.397 5.780 1.00 79.88 420 LEU A C 1
ATOM 3144 O O . LEU A 1 420 ? -14.459 14.250 5.592 1.00 79.88 420 LEU A O 1
ATOM 3148 N N . VAL A 1 421 ? -15.323 12.226 5.151 1.00 72.19 421 VAL A N 1
ATOM 3149 C CA . VAL A 1 421 ? -14.354 11.904 4.109 1.00 72.19 421 VAL A CA 1
ATOM 3150 C C . VAL A 1 421 ? -14.852 12.507 2.793 1.00 72.19 421 VAL A C 1
ATOM 3152 O O . VAL A 1 421 ? -15.918 12.107 2.317 1.00 72.19 421 VAL A O 1
ATOM 3155 N N . PRO A 1 422 ? -14.118 13.448 2.171 1.00 64.38 422 PRO A N 1
ATOM 3156 C CA . PRO A 1 422 ? -14.534 14.011 0.895 1.00 64.38 422 PRO A CA 1
ATOM 3157 C C . PRO A 1 422 ? -14.497 12.959 -0.224 1.00 64.38 422 PRO A C 1
ATOM 3159 O O . PRO A 1 422 ? -13.589 12.117 -0.295 1.00 64.38 422 PRO A O 1
ATOM 3162 N N . GLU A 1 423 ? -15.478 13.028 -1.129 1.00 58.78 423 GLU A N 1
ATOM 3163 C CA . GLU A 1 423 ? -15.439 12.279 -2.389 1.00 58.78 423 GLU A CA 1
ATOM 3164 C C . GLU A 1 423 ? -14.322 12.803 -3.305 1.00 58.78 423 GLU A C 1
ATOM 3166 O O . GLU A 1 423 ? -13.904 13.957 -3.210 1.00 58.78 423 GLU A O 1
ATOM 3171 N N . ASP A 1 424 ? -13.822 11.943 -4.200 1.00 52.31 424 ASP A N 1
ATOM 3172 C CA . ASP A 1 424 ? -12.775 12.316 -5.156 1.00 52.31 424 ASP A CA 1
ATOM 3173 C C . ASP A 1 424 ? -13.255 13.433 -6.091 1.00 52.31 424 ASP A C 1
ATOM 3175 O O . ASP A 1 424 ? -14.016 13.192 -7.029 1.00 52.31 424 ASP A O 1
ATOM 3179 N N . THR A 1 425 ? -12.727 14.641 -5.909 1.00 46.12 425 THR A N 1
ATOM 3180 C CA . THR A 1 425 ? -12.639 15.614 -6.994 1.00 46.12 425 THR A CA 1
ATOM 3181 C C . THR A 1 425 ? -11.331 15.367 -7.735 1.00 46.12 425 THR A C 1
ATOM 3183 O O . THR A 1 425 ? -10.245 15.446 -7.164 1.00 46.12 425 THR A O 1
ATOM 3186 N N . VAL A 1 426 ? -11.429 15.010 -9.020 1.00 45.91 426 VAL A N 1
ATOM 3187 C CA . VAL A 1 426 ? -10.249 14.930 -9.891 1.00 45.91 426 VAL A CA 1
ATOM 3188 C C . VAL A 1 426 ? -9.622 16.316 -9.913 1.00 45.91 426 VAL A C 1
ATOM 3190 O O . VAL A 1 426 ? -10.247 17.272 -10.372 1.00 45.91 426 VAL A O 1
ATOM 3193 N N . THR A 1 427 ? -8.405 16.443 -9.395 1.00 47.78 427 THR A N 1
ATOM 3194 C CA . THR A 1 427 ? -7.709 17.733 -9.425 1.00 47.78 427 THR A CA 1
ATOM 3195 C C . THR A 1 427 ? -7.202 18.002 -10.846 1.00 47.78 427 THR A C 1
ATOM 3197 O O . THR A 1 427 ? -6.852 17.072 -11.574 1.00 47.78 427 THR A O 1
ATOM 3200 N N . HIS A 1 428 ? -7.103 19.271 -11.261 1.00 44.19 428 HIS A N 1
ATOM 3201 C CA . HIS A 1 428 ? -6.504 19.635 -12.560 1.00 44.19 428 HIS A CA 1
ATOM 3202 C C . HIS A 1 428 ? -5.092 19.048 -12.749 1.00 44.19 428 HIS A C 1
ATOM 3204 O O . HIS A 1 428 ? -4.709 18.685 -13.859 1.00 44.19 428 HIS A O 1
ATOM 3210 N N . ARG A 1 429 ? -4.349 18.887 -11.648 1.00 48.72 429 ARG A N 1
ATOM 3211 C CA . ARG A 1 429 ? -3.017 18.279 -11.620 1.00 48.72 429 ARG A CA 1
ATOM 3212 C C . ARG A 1 429 ? -3.030 16.808 -12.050 1.00 48.72 429 ARG A C 1
ATOM 3214 O O . ARG A 1 429 ? -2.177 16.400 -12.829 1.00 48.72 429 ARG A O 1
ATOM 3221 N N . GLU A 1 430 ? -4.023 16.029 -11.618 1.00 54.91 430 GLU A N 1
ATOM 3222 C CA . GLU A 1 430 ? -4.170 14.627 -12.034 1.00 54.91 430 GLU A CA 1
ATOM 3223 C C . GLU A 1 430 ? -4.482 14.513 -13.539 1.00 54.91 430 GLU A C 1
ATOM 3225 O O . GLU A 1 430 ? -4.028 13.578 -14.194 1.00 54.91 430 GLU A O 1
ATOM 3230 N N . ALA A 1 431 ? -5.220 15.460 -14.127 1.00 56.66 431 ALA A N 1
ATOM 3231 C CA . ALA A 1 431 ? -5.513 15.433 -15.562 1.00 56.66 431 ALA A CA 1
ATOM 3232 C C . ALA A 1 431 ? -4.250 15.635 -16.425 1.00 56.66 431 ALA A C 1
ATOM 3234 O O . ALA A 1 431 ? -4.077 14.943 -17.430 1.00 56.66 431 ALA A O 1
ATOM 3235 N N . GLU A 1 432 ? -3.348 16.532 -16.014 1.00 59.75 432 GLU A N 1
ATOM 3236 C CA . GLU A 1 432 ? -2.073 16.756 -16.704 1.00 59.75 432 GLU A CA 1
ATOM 3237 C C . GLU A 1 432 ? -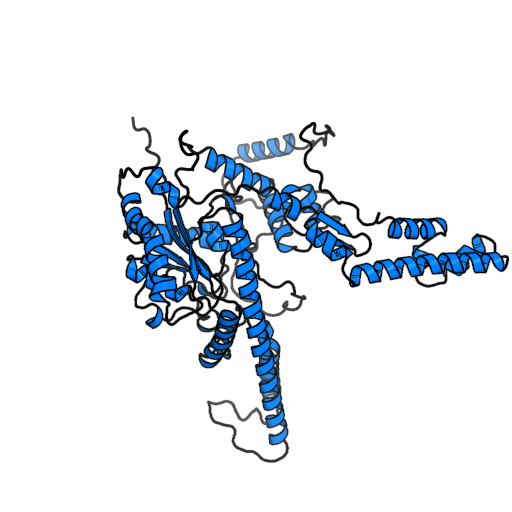1.084 15.598 -16.484 1.00 59.75 432 GLU A C 1
ATOM 3239 O O . GLU A 1 432 ? -0.438 15.157 -17.435 1.00 59.75 432 GLU A O 1
ATOM 3244 N N . GLU A 1 433 ? -1.016 15.042 -15.267 1.00 64.44 433 GLU A N 1
ATOM 3245 C CA . GLU A 1 433 ? -0.149 13.900 -14.920 1.00 64.44 433 GLU A CA 1
ATOM 3246 C C . GLU A 1 433 ? -0.455 12.635 -15.739 1.00 64.44 433 GLU A C 1
ATOM 3248 O O . GLU A 1 433 ? 0.441 11.835 -16.007 1.00 64.44 433 GLU A O 1
ATOM 3253 N N . TRP A 1 434 ? -1.700 12.450 -16.183 1.00 68.25 434 TRP A N 1
ATOM 3254 C CA . TRP A 1 434 ? -2.110 11.274 -16.959 1.00 68.25 434 TRP A CA 1
ATOM 3255 C C . TRP A 1 434 ? -2.149 11.498 -18.476 1.00 68.25 434 TRP A C 1
ATOM 3257 O O . TRP A 1 434 ? -2.521 10.586 -19.223 1.00 68.25 434 TRP A O 1
ATOM 3267 N N . ARG A 1 435 ? -1.718 12.667 -18.963 1.00 75.06 435 ARG A N 1
ATOM 3268 C CA . ARG A 1 435 ? -1.596 12.923 -20.404 1.00 75.06 435 ARG A CA 1
ATOM 3269 C C . ARG A 1 435 ? -0.555 11.992 -21.028 1.00 75.06 435 ARG A C 1
ATOM 3271 O O . ARG A 1 435 ? 0.531 11.835 -20.483 1.00 75.06 435 ARG A O 1
ATOM 3278 N N . LYS A 1 436 ? -0.857 11.345 -22.156 1.00 75.56 436 LYS A N 1
ATOM 3279 C CA . LYS A 1 436 ? 0.064 10.372 -22.766 1.00 75.56 436 LYS A CA 1
ATOM 3280 C C . LYS A 1 436 ? 1.006 11.037 -23.768 1.00 75.56 436 LYS A C 1
ATOM 3282 O O . LYS A 1 436 ? 0.583 11.786 -24.642 1.00 75.56 436 LYS A O 1
ATOM 3287 N N . TYR A 1 437 ? 2.282 10.686 -23.690 1.00 75.00 437 TYR A N 1
ATOM 3288 C CA . TYR A 1 437 ? 3.306 11.071 -24.658 1.00 75.00 437 TYR A CA 1
ATOM 3289 C C . TYR A 1 437 ? 3.931 9.816 -25.258 1.00 75.00 437 TYR A C 1
ATOM 3291 O O . TYR A 1 437 ? 4.164 8.839 -24.547 1.00 75.00 437 TYR A O 1
ATOM 3299 N N . ARG A 1 438 ? 4.221 9.816 -26.564 1.00 77.62 438 ARG A N 1
ATOM 3300 C CA . ARG A 1 438 ? 4.889 8.693 -27.236 1.00 77.62 438 ARG A CA 1
ATOM 3301 C C . ARG A 1 438 ? 6.177 9.166 -27.887 1.00 77.62 438 ARG A C 1
ATOM 3303 O O . ARG A 1 438 ? 6.160 9.928 -28.847 1.00 77.62 438 ARG A O 1
ATOM 3310 N N . CYS A 1 439 ? 7.303 8.621 -27.442 1.00 78.81 439 CYS A N 1
ATOM 3311 C CA . CYS A 1 439 ? 8.574 8.856 -28.108 1.00 78.81 439 CYS A CA 1
ATOM 3312 C C . CYS A 1 439 ? 8.713 7.932 -29.322 1.00 78.81 439 CYS A C 1
ATOM 3314 O O . CYS A 1 439 ? 8.976 6.739 -29.170 1.00 78.81 439 CYS A O 1
ATOM 3316 N N . ARG A 1 440 ? 8.613 8.476 -30.540 1.00 77.50 440 ARG A N 1
ATOM 3317 C CA . ARG A 1 440 ? 8.788 7.702 -31.788 1.00 77.50 440 ARG A CA 1
ATOM 3318 C C . ARG A 1 440 ? 10.210 7.155 -31.980 1.00 77.50 440 ARG A C 1
ATOM 3320 O O . ARG A 1 440 ? 10.393 6.172 -32.685 1.00 77.50 440 ARG A O 1
ATOM 3327 N N . VAL A 1 441 ? 11.210 7.751 -31.324 1.00 80.06 441 VAL A N 1
ATOM 3328 C CA . VAL A 1 441 ? 12.610 7.281 -31.359 1.00 80.06 441 VAL A CA 1
ATOM 3329 C C . VAL A 1 441 ? 12.833 6.090 -30.426 1.00 80.06 441 VAL A C 1
ATOM 3331 O O . VAL A 1 441 ? 13.580 5.168 -30.748 1.00 80.06 441 VAL A O 1
ATOM 3334 N N . CYS A 1 442 ? 12.214 6.117 -29.246 1.00 79.88 442 CYS A N 1
ATOM 3335 C CA . CYS A 1 442 ? 12.429 5.104 -28.216 1.00 79.88 442 CYS A CA 1
ATOM 3336 C C . CYS A 1 442 ? 11.357 4.011 -28.206 1.00 79.88 442 CYS A C 1
ATOM 3338 O O . CYS A 1 442 ? 11.602 2.961 -27.621 1.00 79.88 442 CYS A O 1
ATOM 3340 N N . GLY A 1 443 ? 10.196 4.260 -28.819 1.00 75.38 443 GLY A N 1
ATOM 3341 C CA . GLY A 1 443 ? 9.005 3.410 -28.743 1.00 75.38 443 GLY A CA 1
ATOM 3342 C C . GLY A 1 443 ? 8.264 3.494 -27.403 1.00 75.38 443 GLY A C 1
ATOM 3343 O O . GLY A 1 443 ? 7.237 2.845 -27.237 1.00 75.38 443 GLY A O 1
ATOM 3344 N N . SER A 1 444 ? 8.768 4.286 -26.453 1.00 77.00 444 SER A N 1
ATOM 3345 C CA . SER A 1 444 ? 8.230 4.411 -25.097 1.00 77.00 444 SER A CA 1
ATOM 3346 C C . SER A 1 444 ? 6.972 5.280 -25.063 1.00 77.00 444 SER A C 1
ATOM 3348 O O . SER A 1 444 ? 6.905 6.306 -25.745 1.00 77.00 444 SER A O 1
ATOM 3350 N N . VAL A 1 445 ? 6.009 4.882 -24.232 1.00 79.94 445 VAL A N 1
ATOM 3351 C CA . VAL A 1 445 ? 4.865 5.706 -23.820 1.00 79.94 445 VAL A CA 1
ATOM 3352 C C . VAL A 1 445 ? 5.163 6.250 -22.420 1.00 79.94 445 VAL A C 1
ATOM 3354 O O . VAL A 1 445 ? 5.778 5.552 -21.621 1.00 79.94 445 VAL A O 1
ATOM 3357 N N . LEU A 1 446 ? 4.820 7.508 -22.159 1.00 79.50 446 LEU A N 1
ATOM 3358 C CA . LEU A 1 446 ? 5.147 8.251 -20.936 1.00 79.50 446 LEU A CA 1
ATOM 3359 C C . LEU A 1 446 ? 3.904 9.011 -20.459 1.00 79.50 446 LEU A C 1
ATOM 3361 O O . LEU A 1 446 ? 3.065 9.383 -21.285 1.00 79.50 446 LEU A O 1
ATOM 3365 N N . ASN A 1 447 ? 3.774 9.225 -19.150 1.00 81.25 447 ASN A N 1
ATOM 3366 C CA . ASN A 1 447 ? 2.636 9.914 -18.543 1.00 81.25 447 ASN A CA 1
ATOM 3367 C C . ASN A 1 447 ? 3.042 11.304 -18.040 1.00 81.25 447 ASN A C 1
ATOM 3369 O O . ASN A 1 447 ? 3.987 11.465 -17.273 1.00 81.25 447 ASN A O 1
ATOM 3373 N N . GLY A 1 448 ? 2.290 12.313 -18.452 1.00 76.56 448 GLY A N 1
ATOM 3374 C CA . GLY A 1 448 ? 2.466 13.688 -18.029 1.00 76.56 448 GLY A CA 1
ATOM 3375 C C . GLY A 1 448 ? 3.684 14.378 -18.636 1.00 76.56 448 GLY A C 1
ATOM 3376 O O . GLY A 1 448 ? 4.612 13.771 -19.180 1.00 76.56 448 GLY A O 1
ATOM 3377 N N . SER A 1 449 ? 3.663 15.704 -18.541 1.00 74.25 449 SER A N 1
ATOM 3378 C CA . SER A 1 449 ? 4.713 16.587 -19.051 1.00 74.25 449 SER A CA 1
ATOM 3379 C C . SER A 1 449 ? 6.056 16.364 -18.342 1.00 74.25 449 SER A C 1
ATOM 3381 O O . SER A 1 449 ? 7.114 16.527 -18.954 1.00 74.25 449 SER A O 1
ATOM 3383 N N . HIS A 1 450 ? 6.038 15.924 -17.080 1.00 78.31 450 HIS A N 1
ATOM 3384 C CA . HIS A 1 450 ? 7.249 15.673 -16.301 1.00 78.31 450 HIS A CA 1
ATOM 3385 C C . HIS A 1 450 ? 8.026 14.429 -16.763 1.00 78.31 450 HIS A C 1
ATOM 3387 O O . HIS A 1 450 ? 9.208 14.554 -17.091 1.00 78.31 450 HIS A O 1
ATOM 3393 N N . GLU A 1 451 ? 7.392 13.247 -16.847 1.00 80.50 451 GLU A N 1
ATOM 3394 C CA . GLU A 1 451 ? 8.072 12.033 -17.346 1.00 80.50 451 GLU A CA 1
ATOM 3395 C C . GLU A 1 451 ? 8.547 12.235 -18.785 1.00 80.50 451 GLU A C 1
ATOM 3397 O O . GLU A 1 451 ? 9.633 11.794 -19.162 1.00 80.50 451 GLU A O 1
ATOM 3402 N N . TRP A 1 452 ? 7.745 12.950 -19.577 1.00 81.56 452 TRP A N 1
ATOM 3403 C CA . TRP A 1 452 ? 8.099 13.336 -20.930 1.00 81.56 452 TRP A CA 1
ATOM 3404 C C . TRP A 1 452 ? 9.381 14.174 -20.986 1.00 81.56 452 TRP A C 1
ATOM 3406 O O . TRP A 1 452 ? 10.317 13.828 -21.706 1.00 81.56 452 TRP A O 1
ATOM 3416 N N . THR A 1 453 ? 9.457 15.240 -20.190 1.00 81.12 453 THR A N 1
ATOM 3417 C CA . THR A 1 453 ? 10.632 16.122 -20.151 1.00 81.12 453 THR A CA 1
ATOM 3418 C C . THR A 1 453 ? 11.869 15.370 -19.656 1.00 81.12 453 THR A C 1
ATOM 3420 O O . THR A 1 453 ? 12.911 15.398 -20.310 1.00 81.12 453 THR A O 1
ATOM 3423 N N . SER A 1 454 ? 11.731 14.598 -18.573 1.00 83.69 454 SER A N 1
ATOM 3424 C CA . SER A 1 454 ? 12.820 13.776 -18.030 1.00 83.69 454 SER A CA 1
ATOM 3425 C C . SER A 1 454 ? 13.328 12.738 -19.039 1.00 83.69 454 SER A C 1
ATOM 3427 O O . SER A 1 454 ? 14.535 12.534 -19.179 1.00 83.69 454 SER A O 1
ATOM 3429 N N . HIS A 1 455 ? 12.432 12.119 -19.815 1.00 84.44 455 HIS A N 1
ATOM 3430 C CA . HIS A 1 455 ? 12.814 11.200 -20.883 1.00 84.44 455 HIS A CA 1
ATOM 3431 C C . HIS A 1 455 ? 13.661 11.874 -21.966 1.00 84.44 455 HIS A C 1
ATOM 3433 O O . HIS A 1 455 ? 14.663 11.298 -22.395 1.00 84.44 455 HIS A O 1
ATOM 3439 N N . LEU A 1 456 ? 13.284 13.076 -22.412 1.00 82.25 456 LEU A N 1
ATOM 3440 C CA . LEU A 1 456 ? 14.042 13.822 -23.423 1.00 82.25 456 LEU A CA 1
ATOM 3441 C C . LEU A 1 456 ? 15.448 14.194 -22.928 1.00 82.25 456 LEU A C 1
ATOM 3443 O O . LEU A 1 456 ? 16.408 14.206 -23.703 1.00 82.25 456 LEU A O 1
ATOM 3447 N N . GLU A 1 457 ? 15.581 14.429 -21.625 1.00 83.00 457 GLU A N 1
ATOM 3448 C CA . GLU A 1 457 ? 16.845 14.707 -20.943 1.00 83.00 457 GLU A CA 1
ATOM 3449 C C . GLU A 1 457 ? 17.623 13.441 -20.546 1.00 83.00 457 GLU A C 1
ATOM 3451 O O . GLU A 1 457 ? 18.759 13.525 -20.070 1.00 83.00 457 GLU A O 1
ATOM 3456 N N . ALA A 1 458 ? 17.080 12.244 -20.762 1.00 87.38 458 ALA A N 1
ATOM 3457 C CA . ALA A 1 458 ? 17.766 11.011 -20.409 1.00 87.38 458 ALA A CA 1
ATOM 3458 C C . ALA A 1 458 ? 18.923 10.712 -21.381 1.00 87.38 458 ALA A C 1
ATOM 3460 O O . ALA A 1 458 ? 18.800 10.814 -22.607 1.00 87.38 458 ALA A O 1
ATOM 3461 N N . ALA A 1 459 ? 20.055 10.243 -20.844 1.00 88.38 459 ALA A N 1
ATOM 3462 C CA . ALA A 1 459 ? 21.223 9.863 -21.645 1.00 88.38 459 ALA A CA 1
ATOM 3463 C C . ALA A 1 459 ? 20.895 8.784 -22.695 1.00 88.38 459 ALA A C 1
ATOM 3465 O O . ALA A 1 459 ? 21.372 8.852 -23.829 1.00 88.38 459 ALA A O 1
ATOM 3466 N N . GLY A 1 460 ? 20.028 7.826 -22.346 1.00 85.81 460 GLY A N 1
ATOM 3467 C CA . GLY A 1 460 ? 19.578 6.776 -23.262 1.00 85.81 460 GLY A CA 1
ATOM 3468 C C . GLY A 1 460 ? 18.806 7.320 -24.468 1.00 85.81 460 GLY A C 1
ATOM 3469 O O . GLY A 1 460 ? 19.042 6.881 -25.595 1.00 85.81 460 GLY A O 1
ATOM 3470 N N . HIS A 1 461 ? 17.936 8.313 -24.255 1.00 85.44 461 HIS A N 1
ATOM 3471 C CA . HIS A 1 461 ? 17.215 8.983 -25.336 1.00 85.44 461 HIS A CA 1
ATOM 3472 C C . HIS A 1 461 ? 18.185 9.740 -26.250 1.00 85.44 461 HIS A C 1
ATOM 3474 O O . HIS A 1 461 ? 18.224 9.486 -27.458 1.00 85.44 461 HIS A O 1
ATOM 3480 N N . ARG A 1 462 ? 19.042 10.595 -25.671 1.00 87.25 462 ARG A N 1
ATOM 3481 C CA . ARG A 1 462 ? 20.049 11.362 -26.426 1.00 87.25 462 ARG A CA 1
ATOM 3482 C C . ARG A 1 462 ? 20.965 10.468 -27.259 1.00 87.25 462 ARG A C 1
ATOM 3484 O O . ARG A 1 462 ? 21.244 10.785 -28.412 1.00 87.25 462 ARG A O 1
ATOM 3491 N N . SER A 1 463 ? 21.398 9.336 -26.703 1.00 88.81 463 SER A N 1
ATOM 3492 C CA . SER A 1 463 ? 22.247 8.366 -27.403 1.00 88.81 463 SER A CA 1
ATOM 3493 C C . SER A 1 463 ? 21.547 7.760 -28.628 1.00 88.81 463 SER A C 1
ATOM 3495 O O . SER A 1 463 ? 22.125 7.718 -29.716 1.00 88.81 463 SER A O 1
ATOM 3497 N N . LYS A 1 464 ? 20.268 7.372 -28.506 1.00 85.75 464 LYS A N 1
ATOM 3498 C CA . LYS A 1 464 ? 19.475 6.853 -29.637 1.00 85.75 464 LYS A CA 1
ATOM 3499 C C . LYS A 1 464 ? 19.262 7.904 -30.729 1.00 85.75 464 LYS A C 1
ATOM 3501 O O . LYS A 1 464 ? 19.448 7.593 -31.908 1.00 85.75 464 LYS A O 1
ATOM 3506 N N . VAL A 1 465 ? 18.925 9.140 -30.348 1.00 86.12 465 VAL A N 1
ATOM 3507 C CA . VAL A 1 465 ? 18.786 10.277 -31.278 1.00 86.12 465 VAL A CA 1
ATOM 3508 C C . VAL A 1 465 ? 20.100 10.528 -32.018 1.00 86.12 465 VAL A C 1
ATOM 3510 O O . VAL A 1 465 ? 20.118 10.583 -33.249 1.00 86.12 465 VAL A O 1
ATOM 3513 N N . HIS A 1 466 ? 21.216 10.596 -31.288 1.00 88.19 466 HIS A N 1
ATOM 3514 C CA . HIS A 1 466 ? 22.542 10.768 -31.874 1.00 88.19 466 HIS A CA 1
ATOM 3515 C C . HIS A 1 466 ? 22.892 9.628 -32.843 1.00 88.19 466 HIS A C 1
ATOM 3517 O O . HIS A 1 466 ? 23.371 9.881 -33.947 1.00 88.19 466 HIS A O 1
ATOM 3523 N N . GLY A 1 467 ? 22.609 8.376 -32.474 1.00 88.38 467 GLY A N 1
ATOM 3524 C CA . GLY A 1 467 ? 22.847 7.210 -33.325 1.00 88.38 467 GLY A CA 1
ATOM 3525 C C . GLY A 1 467 ? 22.045 7.236 -34.631 1.00 88.38 467 GLY A C 1
ATOM 3526 O O . GLY A 1 467 ? 22.595 6.940 -35.693 1.00 88.38 467 GLY A O 1
ATOM 3527 N N . LEU A 1 468 ? 20.764 7.622 -34.583 1.00 86.88 468 LEU A N 1
ATOM 3528 C CA . LEU A 1 468 ? 19.932 7.796 -35.782 1.00 86.88 468 LEU A CA 1
ATOM 3529 C C . LEU A 1 468 ? 20.472 8.900 -36.690 1.00 86.88 468 LEU A C 1
ATOM 3531 O O . LEU A 1 468 ? 20.679 8.651 -37.878 1.00 86.88 468 LEU A O 1
ATOM 3535 N N . ARG A 1 469 ? 20.780 10.070 -36.121 1.00 88.69 469 ARG A N 1
ATOM 3536 C CA . ARG A 1 469 ? 21.367 11.195 -36.858 1.00 88.69 469 ARG A CA 1
ATOM 3537 C C . ARG A 1 469 ? 22.679 10.793 -37.526 1.00 88.69 469 ARG A C 1
ATOM 3539 O O . ARG A 1 469 ? 22.831 10.960 -38.728 1.00 88.69 469 ARG A O 1
ATOM 3546 N N . LYS A 1 470 ? 23.599 10.183 -36.773 1.00 90.81 470 LYS A N 1
ATOM 3547 C CA . LYS A 1 470 ? 24.902 9.731 -37.280 1.00 90.81 470 LYS A CA 1
ATOM 3548 C C . LYS A 1 470 ? 24.759 8.742 -38.438 1.00 90.81 470 LYS A C 1
ATOM 3550 O O . LYS A 1 470 ? 25.543 8.799 -39.382 1.00 90.81 470 LYS A O 1
ATOM 3555 N N . ARG A 1 471 ? 23.772 7.840 -38.386 1.00 89.62 471 ARG A N 1
ATOM 3556 C CA . ARG A 1 471 ? 23.477 6.915 -39.494 1.00 89.62 471 ARG A CA 1
ATOM 3557 C C . ARG A 1 471 ? 22.971 7.648 -40.734 1.00 89.62 471 ARG A C 1
ATOM 3559 O O . ARG A 1 471 ? 23.506 7.398 -41.806 1.00 89.62 471 ARG A O 1
ATOM 3566 N N . ALA A 1 472 ? 22.011 8.559 -40.586 1.00 89.00 472 ALA A N 1
ATOM 3567 C CA . ALA A 1 472 ? 21.482 9.345 -41.702 1.00 89.00 472 ALA A CA 1
ATOM 3568 C C . ALA A 1 472 ? 22.560 10.232 -42.348 1.00 89.00 472 ALA A C 1
ATOM 3570 O O . ALA A 1 472 ? 22.700 10.247 -43.566 1.00 89.00 472 ALA A O 1
ATOM 3571 N N . THR A 1 473 ? 23.406 10.885 -41.546 1.00 91.06 473 THR A N 1
ATOM 3572 C CA . THR A 1 473 ? 24.525 11.688 -42.062 1.00 91.06 473 THR A CA 1
ATOM 3573 C C . THR A 1 473 ? 25.545 10.832 -42.816 1.00 91.06 473 THR A C 1
ATOM 3575 O O . THR A 1 473 ? 26.016 11.230 -43.875 1.00 91.06 473 THR A O 1
ATOM 3578 N N . ARG A 1 474 ? 25.872 9.632 -42.312 1.00 91.88 474 ARG A N 1
ATOM 3579 C CA . ARG A 1 474 ? 26.765 8.700 -43.024 1.00 91.88 474 ARG A CA 1
ATOM 3580 C C . ARG A 1 474 ? 26.158 8.190 -44.330 1.00 91.88 474 ARG A C 1
ATOM 3582 O O . ARG A 1 474 ? 26.906 7.977 -45.276 1.00 91.88 474 ARG A O 1
ATOM 3589 N N . PHE A 1 475 ? 24.841 7.989 -44.372 1.00 90.94 475 PHE A N 1
ATOM 3590 C CA . PHE A 1 475 ? 24.131 7.603 -45.590 1.00 90.94 475 PHE A CA 1
ATOM 3591 C C . PHE A 1 475 ? 24.287 8.668 -46.678 1.00 90.94 475 PHE A C 1
ATOM 3593 O O . PHE A 1 475 ? 24.740 8.342 -47.769 1.00 90.94 475 PHE A O 1
ATOM 3600 N N . LEU A 1 476 ? 24.007 9.933 -46.345 1.00 91.38 476 LEU A N 1
ATOM 3601 C CA . LEU A 1 476 ? 24.154 11.066 -47.266 1.00 91.38 476 LEU A CA 1
ATOM 3602 C C . LEU A 1 476 ? 25.605 11.232 -47.738 1.00 91.38 476 LEU A C 1
ATOM 3604 O O . LEU A 1 476 ? 25.865 11.253 -48.934 1.00 91.38 476 LEU A O 1
ATOM 3608 N N . ALA A 1 477 ? 26.570 11.212 -46.811 1.00 91.56 477 ALA A N 1
ATOM 3609 C CA . ALA A 1 477 ? 27.987 11.322 -47.159 1.00 91.56 477 ALA A CA 1
ATOM 3610 C C . ALA A 1 477 ? 28.470 10.179 -48.072 1.00 91.56 477 ALA A C 1
ATOM 3612 O O . ALA A 1 477 ? 29.300 10.389 -48.956 1.00 91.56 477 ALA A O 1
ATOM 3613 N N . MET A 1 478 ? 27.960 8.958 -47.872 1.00 89.19 478 MET A N 1
ATOM 3614 C CA . MET A 1 478 ? 28.261 7.829 -48.752 1.00 89.19 478 MET A CA 1
ATOM 3615 C C . MET A 1 478 ? 27.621 8.012 -50.129 1.00 89.19 478 MET A C 1
ATOM 3617 O O . MET A 1 478 ? 28.276 7.728 -51.129 1.00 89.19 478 MET A O 1
ATOM 3621 N N . ALA A 1 479 ? 26.373 8.477 -50.189 1.00 88.94 479 ALA A N 1
ATOM 3622 C CA . ALA A 1 479 ? 25.682 8.732 -51.444 1.00 88.94 479 ALA A CA 1
ATOM 3623 C C . ALA A 1 479 ? 26.415 9.790 -52.286 1.00 88.94 479 ALA A C 1
ATOM 3625 O O . ALA A 1 479 ? 26.720 9.533 -53.452 1.00 88.94 479 ALA A O 1
ATOM 3626 N N . ASP A 1 480 ? 26.823 10.899 -51.663 1.00 90.88 480 ASP A N 1
ATOM 3627 C CA . ASP A 1 480 ? 27.629 11.949 -52.296 1.00 90.88 480 ASP A CA 1
ATOM 3628 C C . ASP A 1 480 ? 28.972 11.415 -52.806 1.00 90.88 480 ASP A C 1
ATOM 3630 O O . ASP A 1 480 ? 29.368 11.690 -53.940 1.00 90.88 480 ASP A O 1
ATOM 3634 N N . ALA A 1 481 ? 29.657 10.586 -52.009 1.00 90.38 481 ALA A N 1
ATOM 3635 C CA . ALA A 1 481 ? 30.921 9.973 -52.409 1.00 90.38 481 ALA A CA 1
ATOM 3636 C C . ALA A 1 481 ? 30.770 9.005 -53.597 1.00 90.38 481 ALA A C 1
ATOM 3638 O O . ALA A 1 481 ? 31.683 8.899 -54.416 1.00 90.38 481 ALA A O 1
ATOM 3639 N N . MET A 1 482 ? 29.643 8.291 -53.709 1.00 89.62 482 MET A N 1
ATOM 3640 C CA . MET A 1 482 ? 29.364 7.423 -54.860 1.00 89.62 482 MET A CA 1
ATOM 3641 C C . MET A 1 482 ? 29.009 8.237 -56.107 1.00 89.62 482 MET A C 1
ATOM 3643 O O . MET A 1 482 ? 29.480 7.913 -57.197 1.00 89.62 482 MET A O 1
ATOM 3647 N N . ARG A 1 483 ? 28.265 9.338 -55.952 1.00 87.88 483 ARG A N 1
ATOM 3648 C CA . ARG A 1 483 ? 27.970 10.274 -57.046 1.00 87.88 483 ARG A CA 1
ATOM 3649 C C . ARG A 1 483 ? 29.241 10.929 -57.586 1.00 87.88 483 ARG A C 1
ATOM 3651 O O . ARG A 1 483 ? 29.443 10.978 -58.795 1.00 87.88 483 ARG A O 1
ATOM 3658 N N . ALA A 1 484 ? 30.155 11.327 -56.702 1.00 89.94 484 ALA A N 1
ATOM 3659 C CA . ALA A 1 484 ? 31.463 11.864 -57.081 1.00 89.94 484 ALA A CA 1
ATOM 3660 C C . ALA A 1 484 ? 32.340 10.854 -57.852 1.00 89.94 484 ALA A C 1
ATOM 3662 O O . ALA A 1 484 ? 33.224 11.255 -58.604 1.00 89.94 484 ALA A O 1
ATOM 3663 N N . LYS A 1 485 ? 32.085 9.547 -57.700 1.00 91.00 485 LYS A N 1
ATOM 3664 C CA . LYS A 1 485 ? 32.733 8.470 -58.470 1.00 91.00 485 LYS A CA 1
ATOM 3665 C C . LYS A 1 485 ? 32.037 8.163 -59.804 1.00 91.00 485 LYS A C 1
ATOM 3667 O O . LYS A 1 485 ? 32.451 7.231 -60.488 1.00 91.00 485 LYS A O 1
ATOM 3672 N N . GLY A 1 486 ? 31.003 8.921 -60.173 1.00 89.75 486 GLY A N 1
ATOM 3673 C CA . GLY A 1 486 ? 30.303 8.793 -61.452 1.00 89.75 486 GLY A CA 1
ATOM 3674 C C . GLY A 1 486 ? 29.189 7.745 -61.482 1.00 89.75 486 GLY A C 1
ATOM 3675 O O . GLY A 1 486 ? 28.779 7.348 -62.570 1.00 89.75 486 GLY A O 1
ATOM 3676 N N . LEU A 1 487 ? 28.700 7.273 -60.327 1.00 89.88 487 LEU A N 1
ATOM 3677 C CA . LEU A 1 487 ? 27.532 6.388 -60.289 1.00 89.88 487 LEU A CA 1
ATOM 3678 C C . LEU A 1 487 ? 26.244 7.187 -60.535 1.00 89.88 487 LEU A C 1
ATOM 3680 O O . LEU A 1 487 ? 26.064 8.275 -59.987 1.00 89.88 487 LEU A O 1
ATOM 3684 N N . ASP A 1 488 ? 25.331 6.603 -61.312 1.00 88.75 488 ASP A N 1
ATOM 3685 C CA . ASP A 1 488 ? 23.959 7.086 -61.468 1.00 88.75 488 ASP A CA 1
ATOM 3686 C C . ASP A 1 488 ? 23.119 6.814 -60.202 1.00 88.75 488 ASP A C 1
ATOM 3688 O O . ASP A 1 488 ? 23.534 6.093 -59.289 1.00 88.75 488 ASP A O 1
ATOM 3692 N N . GLU A 1 489 ? 21.913 7.380 -60.119 1.00 83.81 489 GLU A N 1
ATOM 3693 C CA . GLU A 1 489 ? 21.052 7.234 -58.933 1.00 83.81 489 GLU A CA 1
ATOM 3694 C C . GLU A 1 489 ? 20.732 5.767 -58.600 1.00 83.81 489 GLU A C 1
ATOM 3696 O O . GLU A 1 489 ? 20.694 5.369 -57.429 1.00 83.81 489 GLU A O 1
ATOM 3701 N N . ALA A 1 490 ? 20.551 4.932 -59.627 1.00 84.88 490 ALA A N 1
ATOM 3702 C CA . ALA A 1 490 ? 20.304 3.505 -59.462 1.00 84.88 490 ALA A CA 1
ATOM 3703 C C . ALA A 1 490 ? 21.527 2.778 -58.872 1.00 84.88 490 ALA A C 1
ATOM 3705 O O . ALA A 1 490 ? 21.374 1.889 -58.025 1.00 84.88 490 ALA A O 1
ATOM 3706 N N . GLY A 1 491 ? 22.736 3.158 -59.286 1.00 85.62 491 GLY A N 1
ATOM 3707 C CA . GLY A 1 491 ? 24.005 2.689 -58.741 1.00 85.62 491 GLY A CA 1
ATOM 3708 C C . GLY A 1 491 ? 24.209 3.122 -57.291 1.00 85.62 491 GLY A C 1
ATOM 3709 O O . GLY A 1 491 ? 24.472 2.275 -56.434 1.00 85.62 491 GLY A O 1
ATOM 3710 N N . VAL A 1 492 ? 24.002 4.406 -56.983 1.00 85.06 492 VAL A N 1
ATOM 3711 C CA . VAL A 1 492 ? 24.111 4.949 -55.617 1.00 85.06 492 VAL A CA 1
ATOM 3712 C C . VAL A 1 492 ? 23.156 4.230 -54.662 1.00 85.06 492 VAL A C 1
ATOM 3714 O O . VAL A 1 492 ? 23.560 3.786 -53.583 1.00 85.06 492 VAL A O 1
ATOM 3717 N N . ARG A 1 493 ? 21.894 4.037 -55.064 1.00 84.31 493 ARG A N 1
ATOM 3718 C CA . ARG A 1 493 ? 20.895 3.325 -54.255 1.00 84.31 493 ARG A CA 1
ATOM 3719 C C . ARG A 1 493 ? 21.296 1.874 -53.988 1.00 84.31 493 ARG A C 1
ATOM 3721 O O . ARG A 1 493 ? 21.160 1.391 -52.866 1.00 84.31 493 ARG A O 1
ATOM 3728 N N . ARG A 1 494 ? 21.814 1.176 -55.001 1.00 85.69 494 ARG A N 1
ATOM 3729 C CA . ARG A 1 494 ? 22.247 -0.223 -54.880 1.00 85.69 494 ARG A CA 1
ATOM 3730 C C . ARG A 1 494 ? 23.405 -0.376 -53.899 1.00 85.69 494 ARG A C 1
ATOM 3732 O O . ARG A 1 494 ? 23.356 -1.258 -53.045 1.00 85.69 494 ARG A O 1
ATOM 3739 N N . GLU A 1 495 ? 24.414 0.486 -53.994 1.00 85.94 495 GLU A N 1
ATOM 3740 C CA . GLU A 1 495 ? 25.598 0.412 -53.133 1.00 85.94 495 GLU A CA 1
ATOM 3741 C C . GLU A 1 495 ? 25.308 0.868 -51.699 1.00 85.94 495 GLU A C 1
ATOM 3743 O O . GLU A 1 495 ? 25.749 0.231 -50.743 1.00 85.94 495 GLU A O 1
ATOM 3748 N N . THR A 1 496 ? 24.500 1.912 -51.511 1.00 85.12 496 THR A N 1
ATOM 3749 C CA . THR A 1 496 ? 24.094 2.352 -50.165 1.00 85.12 496 THR A CA 1
ATOM 3750 C C . THR A 1 496 ? 23.216 1.315 -49.461 1.00 85.12 496 THR A C 1
ATOM 3752 O O . THR A 1 496 ? 23.376 1.094 -48.262 1.00 85.12 496 THR A O 1
ATOM 3755 N N . HIS A 1 497 ? 22.331 0.610 -50.178 1.00 86.19 497 HIS A N 1
ATOM 3756 C CA . HIS A 1 497 ? 21.461 -0.426 -49.596 1.00 86.19 497 HIS A CA 1
ATOM 3757 C C . HIS A 1 497 ? 22.200 -1.715 -49.210 1.00 86.19 497 HIS A C 1
ATOM 3759 O O . HIS A 1 497 ? 21.660 -2.496 -48.423 1.00 86.19 497 HIS A O 1
ATOM 3765 N N . ARG A 1 498 ? 23.427 -1.932 -49.707 1.00 85.06 498 ARG A N 1
ATOM 3766 C CA . ARG A 1 498 ? 24.307 -3.026 -49.256 1.00 85.06 498 ARG A CA 1
ATOM 3767 C C . ARG A 1 498 ? 24.863 -2.797 -47.853 1.00 85.06 498 ARG A C 1
ATOM 3769 O O . ARG A 1 498 ? 25.246 -3.760 -47.192 1.00 85.06 498 ARG A O 1
ATOM 3776 N N . VAL A 1 499 ? 24.892 -1.552 -47.377 1.00 83.06 499 VAL A N 1
ATOM 3777 C CA . VAL A 1 499 ? 25.364 -1.237 -46.027 1.00 83.06 499 VAL A CA 1
ATOM 3778 C C . VAL A 1 499 ? 24.271 -1.561 -45.001 1.00 83.06 499 VAL A C 1
ATOM 3780 O O . VAL A 1 499 ? 23.144 -1.059 -45.107 1.00 83.06 499 VAL A O 1
ATOM 3783 N N . PRO A 1 500 ? 24.573 -2.371 -43.967 1.00 80.00 500 PRO A N 1
ATOM 3784 C CA . PRO A 1 500 ? 23.611 -2.689 -42.920 1.00 80.00 500 PRO A CA 1
ATOM 3785 C C . PRO A 1 500 ? 23.016 -1.431 -42.269 1.00 80.00 500 PRO A C 1
ATOM 3787 O O . PRO A 1 500 ? 23.729 -0.529 -41.833 1.00 80.00 500 PRO A O 1
ATOM 3790 N N . GLY A 1 501 ? 21.684 -1.372 -42.194 1.00 72.94 501 GLY A N 1
ATOM 3791 C CA . GLY A 1 501 ? 20.942 -0.265 -41.577 1.00 72.94 501 GLY A CA 1
ATOM 3792 C C . GLY A 1 501 ? 20.632 0.925 -42.494 1.00 72.94 501 GLY A C 1
ATOM 3793 O O . GLY A 1 501 ? 19.796 1.747 -42.128 1.00 72.94 501 GLY A O 1
ATOM 3794 N N . PHE A 1 502 ? 21.223 1.008 -43.689 1.00 84.31 502 PHE A N 1
ATOM 3795 C CA . PHE A 1 502 ? 20.942 2.080 -44.659 1.00 84.31 502 PHE A CA 1
ATOM 3796 C C . PHE A 1 502 ? 19.686 1.814 -45.488 1.00 84.31 502 PHE A C 1
ATOM 3798 O O . PHE A 1 502 ? 18.956 2.739 -45.838 1.00 84.31 502 PHE A O 1
ATOM 3805 N N . ARG A 1 503 ? 19.353 0.537 -45.696 1.00 80.06 503 ARG A N 1
ATOM 3806 C CA . ARG A 1 503 ? 18.121 0.115 -46.377 1.00 80.06 503 ARG A CA 1
ATOM 3807 C C . ARG A 1 503 ? 16.846 0.691 -45.739 1.00 80.06 503 ARG A C 1
ATOM 3809 O O . ARG A 1 503 ? 15.893 0.981 -46.452 1.00 80.06 503 ARG A O 1
ATOM 3816 N N . ALA A 1 504 ? 16.842 0.890 -44.418 1.00 75.75 504 ALA A N 1
ATOM 3817 C CA . ALA A 1 504 ? 15.708 1.452 -43.678 1.00 75.75 504 ALA A CA 1
ATOM 3818 C C . ALA A 1 504 ? 15.489 2.959 -43.925 1.00 75.75 504 ALA A C 1
ATOM 3820 O O . ALA A 1 504 ? 14.377 3.445 -43.734 1.00 75.75 504 ALA A O 1
ATOM 3821 N N . LEU A 1 505 ? 16.525 3.693 -44.356 1.00 80.25 505 LEU A N 1
ATOM 3822 C CA . LEU A 1 505 ? 16.413 5.109 -44.728 1.00 80.25 505 LEU A CA 1
ATOM 3823 C C . LEU A 1 505 ? 15.752 5.264 -46.103 1.00 80.25 505 LEU A C 1
ATOM 3825 O O . LEU A 1 505 ? 15.001 6.207 -46.326 1.00 80.25 505 LEU A O 1
ATOM 3829 N N . GLY A 1 506 ? 15.951 4.288 -46.994 1.00 79.81 506 GLY A N 1
ATOM 3830 C CA . GLY A 1 506 ? 15.253 4.180 -48.274 1.00 79.81 506 GLY A CA 1
ATOM 3831 C C . GLY A 1 506 ? 15.802 5.111 -49.355 1.00 79.81 506 GLY A C 1
ATOM 3832 O O . GLY A 1 506 ? 16.227 4.608 -50.397 1.00 79.81 506 GLY A O 1
ATOM 3833 N N . SER A 1 507 ? 15.818 6.422 -49.096 1.00 84.25 507 SER A N 1
ATOM 3834 C CA . SER A 1 507 ? 16.290 7.480 -50.000 1.00 84.25 507 SER A CA 1
ATOM 3835 C C . SER A 1 507 ? 17.051 8.580 -49.253 1.00 84.25 507 SER A C 1
ATOM 3837 O O . SER A 1 507 ? 17.029 8.662 -48.023 1.00 84.25 507 SER A O 1
ATOM 3839 N N . GLU A 1 508 ? 17.734 9.432 -50.013 1.00 85.81 508 GLU A N 1
ATOM 3840 C CA . GLU A 1 508 ? 18.469 10.587 -49.491 1.00 85.81 508 GLU A CA 1
ATOM 3841 C C . GLU A 1 508 ? 17.541 11.666 -48.944 1.00 85.81 508 GLU A C 1
ATOM 3843 O O . GLU A 1 508 ? 17.777 12.176 -47.851 1.00 85.81 508 GLU A O 1
ATOM 3848 N N . GLU A 1 509 ? 16.432 11.927 -49.635 1.00 85.38 509 GLU A N 1
ATOM 3849 C CA . GLU A 1 509 ? 15.365 12.817 -49.169 1.00 85.38 509 GLU A CA 1
ATOM 3850 C C . GLU A 1 509 ? 14.862 12.386 -47.789 1.00 85.38 509 GLU A C 1
ATOM 3852 O O . GLU A 1 509 ? 14.894 13.171 -46.846 1.00 85.38 509 GLU A O 1
ATOM 3857 N N . ARG A 1 510 ? 14.532 11.099 -47.612 1.00 82.38 510 ARG A N 1
ATOM 3858 C CA . ARG A 1 510 ? 14.095 10.553 -46.317 1.00 82.38 510 ARG A CA 1
ATOM 3859 C C . ARG A 1 510 ? 15.172 10.646 -45.236 1.00 82.38 510 ARG A C 1
ATOM 3861 O O . ARG A 1 510 ? 14.849 10.799 -44.058 1.00 82.38 510 ARG A O 1
ATOM 3868 N N . ALA A 1 511 ? 16.451 10.536 -45.599 1.00 84.31 511 ALA A N 1
ATOM 3869 C CA . ALA A 1 511 ? 17.557 10.703 -44.659 1.00 84.31 511 ALA A CA 1
ATOM 3870 C C . ALA A 1 511 ? 17.717 12.170 -44.219 1.00 84.31 511 ALA A C 1
ATOM 3872 O O . ALA A 1 511 ? 17.919 12.424 -43.029 1.00 84.31 511 ALA A O 1
ATOM 3873 N N . ALA A 1 512 ? 17.581 13.127 -45.140 1.00 85.44 512 ALA A N 1
ATOM 3874 C CA . ALA A 1 512 ? 17.598 14.558 -44.842 1.00 85.44 512 ALA A CA 1
ATOM 3875 C C . ALA A 1 512 ? 16.372 14.984 -44.015 1.00 85.44 512 ALA A C 1
ATOM 3877 O O . ALA A 1 512 ? 16.519 15.662 -42.996 1.00 85.44 512 ALA A O 1
ATOM 3878 N N . GLU A 1 513 ? 15.180 14.503 -44.378 1.00 84.81 513 GLU A N 1
ATOM 3879 C CA . GLU A 1 513 ? 13.942 14.688 -43.614 1.00 84.81 513 GLU A CA 1
ATOM 3880 C C . GLU A 1 513 ? 14.069 14.144 -42.190 1.00 84.81 513 GLU A C 1
ATOM 3882 O O . GLU A 1 513 ? 13.671 14.813 -41.238 1.00 84.81 513 GLU A O 1
ATOM 3887 N N . LEU A 1 514 ? 14.668 12.959 -42.014 1.00 80.69 514 LEU A N 1
ATOM 3888 C CA . LEU A 1 514 ? 14.907 12.384 -40.692 1.00 80.69 514 LEU A CA 1
ATOM 3889 C C . LEU A 1 514 ? 15.832 13.268 -39.846 1.00 80.69 514 LEU A C 1
ATOM 3891 O O . LEU A 1 514 ? 15.561 13.461 -38.662 1.00 80.69 514 LEU A O 1
ATOM 3895 N N . ILE A 1 515 ? 16.910 13.812 -40.421 1.00 84.31 515 ILE A N 1
ATOM 3896 C CA . ILE A 1 515 ? 17.816 14.725 -39.703 1.00 84.31 515 ILE A CA 1
ATOM 3897 C C . ILE A 1 515 ? 17.057 15.983 -39.273 1.00 84.31 515 ILE A C 1
ATOM 3899 O O . ILE A 1 515 ? 17.059 16.306 -38.084 1.00 84.31 515 ILE A O 1
ATOM 3903 N N . ALA A 1 516 ? 16.336 16.625 -40.195 1.00 82.38 516 ALA A N 1
ATOM 3904 C CA . ALA A 1 516 ? 15.534 17.810 -39.902 1.00 82.38 516 ALA A CA 1
ATOM 3905 C C . ALA A 1 516 ? 14.438 17.531 -38.852 1.00 82.38 516 ALA A C 1
ATOM 3907 O O . ALA A 1 516 ? 14.174 18.355 -37.975 1.00 82.38 516 ALA A O 1
ATOM 3908 N N . TRP A 1 517 ? 13.822 16.347 -38.888 1.00 77.81 517 TRP A N 1
ATOM 3909 C CA . TRP A 1 517 ? 12.819 15.902 -37.917 1.00 77.81 517 TRP A CA 1
ATOM 3910 C C . TRP A 1 517 ? 13.407 15.663 -36.515 1.00 77.81 517 TRP A C 1
ATOM 3912 O O . TRP A 1 517 ? 12.779 16.006 -35.505 1.00 77.81 517 TRP A O 1
ATOM 3922 N N . LEU A 1 518 ? 14.626 15.118 -36.429 1.00 79.56 518 LEU A N 1
ATOM 3923 C CA . LEU A 1 518 ? 15.349 14.946 -35.165 1.00 79.56 518 LEU A CA 1
ATOM 3924 C C . LEU A 1 518 ? 15.791 16.297 -34.576 1.00 79.56 518 LEU A C 1
ATOM 3926 O O . LEU A 1 518 ? 15.631 16.507 -33.374 1.00 79.56 518 LEU A O 1
ATOM 3930 N N . GLU A 1 519 ? 16.301 17.211 -35.406 1.00 74.94 519 GLU A N 1
ATOM 3931 C CA . GLU A 1 519 ? 16.789 18.538 -34.994 1.00 74.94 519 GLU A CA 1
ATOM 3932 C C . GLU A 1 519 ? 15.662 19.496 -34.605 1.00 74.94 519 GLU A C 1
ATOM 3934 O O . GLU A 1 519 ? 15.750 20.178 -33.586 1.00 74.94 519 GLU A O 1
ATOM 3939 N N . GLY A 1 520 ? 14.560 19.491 -35.358 1.00 65.38 520 GLY A N 1
ATOM 3940 C CA . GLY A 1 520 ? 13.386 20.317 -35.084 1.00 65.38 520 GLY A CA 1
ATOM 3941 C C . GLY A 1 520 ? 12.546 19.849 -33.894 1.00 65.38 520 GLY A C 1
ATOM 3942 O O . GLY A 1 520 ? 11.448 20.363 -33.706 1.00 65.38 520 GLY A O 1
ATOM 3943 N N . ARG A 1 521 ? 13.001 18.843 -33.127 1.00 61.50 521 ARG A N 1
ATOM 3944 C CA . ARG A 1 521 ? 12.245 18.225 -32.021 1.00 61.50 521 ARG A CA 1
ATOM 3945 C C . ARG A 1 521 ? 10.845 17.724 -32.430 1.00 61.50 521 ARG A C 1
ATOM 3947 O O . ARG A 1 521 ? 10.010 17.460 -31.581 1.00 61.50 521 ARG A O 1
ATOM 3954 N N . LYS A 1 522 ? 10.593 17.475 -33.720 1.00 55.84 522 LYS A N 1
ATOM 3955 C CA . LYS A 1 522 ? 9.296 16.989 -34.243 1.00 55.84 522 LYS A CA 1
ATOM 3956 C C . LYS A 1 522 ? 9.004 15.521 -33.904 1.00 55.84 522 LYS A C 1
ATOM 3958 O O . LYS A 1 522 ? 7.914 15.021 -34.141 1.00 55.84 522 LYS A O 1
ATOM 3963 N N . HIS A 1 523 ? 9.965 14.820 -33.306 1.00 57.72 523 HIS A N 1
ATOM 3964 C CA . HIS A 1 523 ? 9.775 13.503 -32.694 1.00 57.72 523 HIS A CA 1
ATOM 3965 C C . HIS A 1 523 ? 9.091 13.545 -31.323 1.00 57.72 523 HIS A C 1
ATOM 3967 O O . HIS A 1 523 ? 8.893 12.498 -30.701 1.00 57.72 523 HIS A O 1
ATOM 3973 N N . GLN A 1 524 ? 8.757 14.755 -30.872 1.00 58.81 524 GLN A N 1
ATOM 3974 C CA . GLN A 1 524 ? 8.135 15.085 -29.599 1.00 58.81 524 GLN A CA 1
ATOM 3975 C C . GLN A 1 524 ? 6.635 15.344 -29.760 1.00 58.81 524 GLN A C 1
ATOM 3977 O O . GLN A 1 524 ? 6.093 16.284 -29.187 1.00 58.81 524 GLN A O 1
ATOM 3982 N N . GLU A 1 525 ? 5.966 14.553 -30.598 1.00 52.25 525 GLU A N 1
ATOM 3983 C CA . GLU A 1 525 ? 4.538 14.732 -30.841 1.00 52.25 525 GLU A CA 1
ATOM 3984 C C . GLU A 1 525 ? 3.699 14.262 -29.650 1.00 52.25 525 GLU A C 1
ATOM 3986 O O . GLU A 1 525 ? 3.853 13.151 -29.130 1.00 52.25 525 GLU A O 1
ATOM 3991 N N . LEU A 1 526 ? 2.782 15.143 -29.252 1.00 48.47 526 LEU A N 1
ATOM 3992 C CA . LEU A 1 526 ? 1.699 14.871 -28.323 1.00 48.47 526 LEU A CA 1
ATOM 3993 C C . LEU A 1 526 ? 0.816 13.759 -28.906 1.00 48.47 526 LEU A C 1
ATOM 3995 O O . LEU A 1 526 ? 0.299 13.895 -30.013 1.00 48.47 526 LEU A O 1
ATOM 3999 N N . PHE A 1 527 ? 0.617 12.678 -28.157 1.00 51.91 527 PHE A N 1
ATOM 4000 C CA . PHE A 1 527 ? -0.419 11.699 -28.470 1.00 51.91 527 PHE A CA 1
ATOM 4001 C C . PHE A 1 527 ? -1.587 11.959 -27.523 1.00 51.91 527 PHE A C 1
ATOM 4003 O O . PHE A 1 527 ? -1.728 11.292 -26.499 1.00 51.91 527 PHE A O 1
ATOM 4010 N N . ASP A 1 528 ? -2.386 12.985 -27.821 1.00 48.94 528 ASP A N 1
ATOM 4011 C CA . ASP A 1 528 ? -3.613 13.193 -27.062 1.00 48.94 528 ASP A CA 1
ATOM 4012 C C . ASP A 1 528 ? -4.596 12.086 -27.445 1.00 48.94 528 ASP A C 1
ATOM 4014 O O . ASP A 1 528 ? -4.942 11.923 -28.616 1.00 48.94 528 ASP A O 1
ATOM 4018 N N . LEU A 1 529 ? -5.039 11.297 -26.467 1.00 50.59 529 LEU A N 1
ATOM 4019 C CA . LEU A 1 529 ? -6.273 10.542 -26.658 1.00 50.59 529 LEU A CA 1
ATOM 4020 C C . LEU A 1 529 ? -7.373 11.608 -26.803 1.00 50.59 529 LEU A C 1
ATOM 4022 O O . LEU A 1 529 ? -7.444 12.485 -25.943 1.00 50.59 529 LEU A O 1
ATOM 4026 N N . PRO A 1 530 ? -8.193 11.616 -27.864 1.00 38.09 530 PRO A N 1
ATOM 4027 C CA . PRO A 1 530 ? -9.098 12.733 -28.142 1.00 38.09 530 PRO A CA 1
ATOM 4028 C C . PRO A 1 530 ? -10.028 12.967 -26.950 1.00 38.09 530 PRO A C 1
ATOM 4030 O O . PRO A 1 530 ? -10.781 12.069 -26.584 1.00 38.09 530 PRO A O 1
ATOM 4033 N N . TRP A 1 531 ? -9.915 14.107 -26.253 1.00 33.97 531 TRP A N 1
ATOM 4034 C CA . TRP A 1 531 ? -10.934 14.545 -25.283 1.00 33.97 531 TRP A CA 1
ATOM 4035 C C . TRP A 1 531 ? -12.250 14.696 -26.053 1.00 33.97 531 TRP A C 1
ATOM 4037 O O . TRP A 1 531 ? -12.187 15.180 -27.187 1.00 33.97 531 TRP A O 1
ATOM 4047 N N . PRO A 1 532 ? -13.412 14.262 -25.531 1.00 32.47 532 PRO A N 1
ATOM 4048 C CA . PRO A 1 532 ? -14.662 14.567 -26.209 1.00 32.47 532 PRO A CA 1
ATOM 4049 C C . PRO A 1 532 ? -14.736 16.088 -26.347 1.00 32.47 532 PRO A C 1
ATOM 4051 O O . PRO A 1 532 ? -14.687 16.805 -25.348 1.00 32.47 532 PRO A O 1
ATOM 4054 N N . ALA A 1 533 ? -14.758 16.579 -27.586 1.00 27.94 533 ALA A N 1
ATOM 4055 C CA . ALA A 1 533 ? -15.097 17.968 -27.831 1.00 27.94 533 ALA A CA 1
ATOM 4056 C C . ALA A 1 533 ? -16.454 18.210 -27.161 1.00 27.94 533 ALA A C 1
ATOM 4058 O O . ALA A 1 533 ? -17.365 17.396 -27.319 1.00 27.94 533 ALA A O 1
ATOM 4059 N N . GLU A 1 534 ? -16.587 19.299 -26.405 1.00 34.06 534 GLU A N 1
ATOM 4060 C CA . GLU A 1 534 ? -17.889 19.700 -25.858 1.00 34.06 534 GLU A CA 1
ATOM 4061 C C . GLU A 1 534 ? -18.897 20.074 -26.959 1.00 34.06 534 GLU A C 1
ATOM 4063 O O . GLU A 1 534 ? -20.062 20.292 -26.659 1.00 34.06 534 GLU A O 1
ATOM 4068 N N . ASP A 1 535 ? -18.510 20.006 -28.235 1.00 30.81 535 ASP A N 1
ATOM 4069 C CA . ASP A 1 535 ? -19.382 20.252 -29.371 1.00 30.81 535 ASP A CA 1
ATOM 4070 C C . ASP A 1 535 ? -19.304 19.110 -30.393 1.00 30.81 535 ASP A C 1
ATOM 4072 O O . ASP A 1 535 ? -18.292 18.913 -31.065 1.00 30.81 535 ASP A O 1
ATOM 4076 N N . GLY A 1 536 ? -20.417 18.385 -30.535 1.00 29.61 536 GLY A N 1
ATOM 4077 C CA . GLY A 1 536 ? -20.763 17.649 -31.750 1.00 29.61 536 GLY A CA 1
ATOM 4078 C C . GLY A 1 536 ? -19.987 16.358 -32.003 1.00 29.61 536 GLY A C 1
ATOM 4079 O O . GLY A 1 536 ? -18.960 16.342 -32.675 1.00 29.61 536 GLY A O 1
ATOM 4080 N N . VAL A 1 537 ? -20.577 15.234 -31.594 1.00 28.78 537 VAL A N 1
ATOM 4081 C CA . VAL A 1 537 ? -20.356 13.942 -32.258 1.00 28.78 537 VAL A CA 1
ATOM 4082 C C . VAL A 1 537 ? -20.556 14.156 -33.768 1.00 28.78 537 VAL A C 1
ATOM 4084 O O . VAL A 1 537 ? -21.669 14.512 -34.166 1.00 28.78 537 VAL A O 1
ATOM 4087 N N . PRO A 1 538 ? -19.548 13.953 -34.639 1.00 26.17 538 PRO A N 1
ATOM 4088 C CA . PRO A 1 538 ? -19.832 13.808 -36.051 1.00 26.17 538 PRO A CA 1
ATOM 4089 C C . PRO A 1 538 ? -20.606 12.502 -36.172 1.00 26.17 538 PRO A C 1
ATOM 4091 O O . PRO A 1 538 ? -20.078 11.436 -35.852 1.00 26.17 538 PRO A O 1
ATOM 4094 N N . GLY A 1 539 ? -21.871 12.606 -36.573 1.00 26.97 539 GLY A N 1
ATOM 4095 C CA . GLY A 1 539 ? -22.739 11.483 -36.902 1.00 26.97 539 GLY A CA 1
ATOM 4096 C C . GLY A 1 539 ? -22.192 10.689 -38.084 1.00 26.97 539 GLY A C 1
ATOM 4097 O O . GLY A 1 539 ? -22.732 10.743 -39.181 1.00 26.97 539 GLY A O 1
ATOM 4098 N N . GLY A 1 540 ? -21.112 9.947 -37.862 1.00 25.23 540 GLY A N 1
ATOM 4099 C CA . GLY A 1 540 ? -20.868 8.718 -38.585 1.00 25.23 540 GLY A CA 1
ATOM 4100 C C . GLY A 1 540 ? -21.817 7.693 -37.995 1.00 25.23 540 GLY A C 1
ATOM 4101 O O . GLY A 1 540 ? -21.543 7.146 -36.928 1.00 25.23 540 GLY A O 1
ATOM 4102 N N . GLU A 1 541 ? -22.952 7.486 -38.656 1.00 27.27 541 GLU A N 1
ATOM 4103 C CA . GLU A 1 541 ? -23.791 6.312 -38.457 1.00 27.27 541 GLU A CA 1
ATOM 4104 C C . GLU A 1 541 ? -22.907 5.063 -38.567 1.00 27.27 541 GLU A C 1
ATOM 4106 O O . GLU A 1 541 ? -22.644 4.546 -39.649 1.00 27.27 541 GLU A O 1
ATOM 4111 N N . ILE A 1 542 ? -22.437 4.546 -37.433 1.00 28.89 542 ILE A N 1
ATOM 4112 C CA . ILE A 1 542 ? -22.243 3.109 -37.327 1.00 28.89 542 ILE A CA 1
ATOM 4113 C C . ILE A 1 542 ? -23.660 2.589 -37.158 1.00 28.89 542 ILE A C 1
ATOM 4115 O O . ILE A 1 542 ? -24.205 2.582 -36.054 1.00 28.89 542 ILE A O 1
ATOM 4119 N N . ALA A 1 543 ? -24.285 2.237 -38.279 1.00 26.55 543 ALA A N 1
ATOM 4120 C CA . ALA A 1 543 ? -25.502 1.456 -38.280 1.00 26.55 543 ALA A CA 1
ATOM 4121 C C . ALA A 1 543 ? -25.200 0.145 -37.539 1.00 26.55 543 ALA A C 1
ATOM 4123 O O . ALA A 1 543 ? -24.646 -0.804 -38.091 1.00 26.55 543 ALA A O 1
ATOM 4124 N N . ILE A 1 544 ? -25.505 0.105 -36.241 1.00 35.69 544 ILE A N 1
ATOM 4125 C CA . ILE A 1 544 ? -25.567 -1.139 -35.483 1.00 35.69 544 ILE A CA 1
ATOM 4126 C C . ILE A 1 544 ? -26.896 -1.784 -35.884 1.00 35.69 544 ILE A C 1
ATOM 4128 O O . ILE A 1 544 ? -27.886 -1.701 -35.161 1.00 35.69 544 ILE A O 1
ATOM 4132 N N . GLU A 1 545 ? -26.937 -2.399 -37.067 1.00 34.31 545 GLU A N 1
ATOM 4133 C CA . GLU A 1 545 ? -28.155 -2.985 -37.654 1.00 34.31 545 GLU A CA 1
ATOM 4134 C C . GLU A 1 545 ? -28.751 -4.159 -36.848 1.00 34.31 545 GLU A C 1
ATOM 4136 O O . GLU A 1 545 ? -29.766 -4.718 -37.241 1.00 34.31 545 GLU A O 1
ATOM 4141 N N . ASN A 1 546 ? -28.205 -4.520 -35.681 1.00 39.28 546 ASN A N 1
ATOM 4142 C CA . ASN A 1 546 ? -28.650 -5.694 -34.919 1.00 39.28 546 ASN A CA 1
ATOM 4143 C C . ASN A 1 546 ? -29.178 -5.423 -33.499 1.00 39.28 546 ASN A C 1
ATOM 4145 O O . ASN A 1 546 ? -29.496 -6.371 -32.780 1.00 39.28 546 ASN A O 1
ATOM 4149 N N . LEU A 1 547 ? -29.363 -4.163 -33.086 1.00 40.69 547 LEU A N 1
ATOM 4150 C CA . LEU A 1 547 ? -30.022 -3.854 -31.803 1.00 40.69 547 LEU A CA 1
ATOM 4151 C C . LEU A 1 547 ? -31.496 -4.326 -31.732 1.00 40.69 547 LEU A C 1
ATOM 4153 O O . LEU A 1 547 ? -31.881 -4.884 -30.700 1.00 40.69 547 LEU A O 1
ATOM 4157 N N . PRO A 1 548 ? -32.316 -4.211 -32.800 1.00 41.69 548 PRO A N 1
ATOM 4158 C CA . PRO A 1 548 ? -33.674 -4.757 -32.799 1.00 41.69 548 PRO A CA 1
ATOM 4159 C C . PRO A 1 548 ? -33.695 -6.292 -32.779 1.00 41.69 548 PRO A C 1
ATOM 4161 O O . PRO A 1 548 ? -34.563 -6.878 -32.139 1.00 41.69 548 PRO A O 1
ATOM 4164 N N . ALA A 1 549 ? -32.715 -6.947 -33.414 1.00 42.31 549 ALA A N 1
ATOM 4165 C CA . ALA A 1 549 ? -32.601 -8.407 -33.442 1.00 42.31 549 ALA A CA 1
ATOM 4166 C C . ALA A 1 549 ? -32.222 -8.981 -32.066 1.00 42.31 549 ALA A C 1
ATOM 4168 O O . ALA A 1 549 ? -32.821 -9.959 -31.621 1.00 42.31 549 ALA A O 1
ATOM 4169 N N . ALA A 1 550 ? -31.302 -8.329 -31.345 1.00 38.62 550 ALA A N 1
ATOM 4170 C CA . ALA A 1 550 ? -30.937 -8.711 -29.981 1.00 38.62 550 ALA A CA 1
ATOM 4171 C C . ALA A 1 550 ? -32.094 -8.495 -28.987 1.00 38.62 550 ALA A C 1
ATOM 4173 O O . ALA A 1 550 ? -32.342 -9.342 -28.131 1.00 38.62 550 ALA A O 1
ATOM 4174 N N . ALA A 1 551 ? -32.853 -7.402 -29.132 1.00 42.22 551 ALA A N 1
ATOM 4175 C CA . ALA A 1 551 ? -34.041 -7.146 -28.317 1.00 42.22 551 ALA A CA 1
ATOM 4176 C C . ALA A 1 551 ? -35.196 -8.121 -28.629 1.00 42.22 551 ALA A C 1
ATOM 4178 O O . ALA A 1 551 ? -35.878 -8.575 -27.706 1.00 42.22 551 ALA A O 1
ATOM 4179 N N . ALA A 1 552 ? -35.383 -8.494 -29.902 1.00 44.69 552 ALA A N 1
ATOM 4180 C CA . ALA A 1 552 ? -36.378 -9.477 -30.333 1.00 44.69 552 ALA A CA 1
ATOM 4181 C C . ALA A 1 552 ? -36.038 -10.899 -29.856 1.00 44.69 552 ALA A C 1
ATOM 4183 O O . ALA A 1 552 ? -36.930 -11.601 -29.385 1.00 44.69 552 ALA A O 1
ATOM 4184 N N . LEU A 1 553 ? -34.760 -11.296 -29.878 1.00 45.78 553 LEU A N 1
ATOM 4185 C CA . LEU A 1 553 ? -34.292 -12.574 -29.324 1.00 45.78 553 LEU A CA 1
ATOM 4186 C C . LEU A 1 553 ? -34.478 -12.640 -27.802 1.00 45.78 553 LEU A C 1
ATOM 4188 O O . LEU A 1 553 ? -34.915 -13.663 -27.279 1.00 45.78 553 LEU A O 1
ATOM 4192 N N . LEU A 1 554 ? -34.247 -11.533 -27.087 1.00 43.25 554 LEU A N 1
ATOM 4193 C CA . LEU A 1 554 ? -34.479 -11.463 -25.640 1.00 43.25 554 LEU A CA 1
ATOM 4194 C C . LEU A 1 554 ? -35.973 -11.510 -25.277 1.00 43.25 554 LEU A C 1
ATOM 4196 O O . LEU A 1 554 ? -36.342 -12.064 -24.239 1.00 43.25 554 LEU A O 1
ATOM 4200 N N . GLN A 1 555 ? -36.844 -10.932 -26.110 1.00 49.78 555 GLN A N 1
ATOM 4201 C CA . GLN A 1 555 ? -38.296 -11.032 -25.937 1.00 49.78 555 GLN A CA 1
ATOM 4202 C C . GLN A 1 555 ? -38.830 -12.417 -26.321 1.00 49.78 555 GLN A C 1
ATOM 4204 O O . GLN A 1 555 ? -39.692 -12.932 -25.613 1.00 49.78 555 GLN A O 1
ATOM 4209 N N . GLN A 1 556 ? -38.290 -13.056 -27.363 1.00 49.06 556 GLN A N 1
ATOM 4210 C CA . GLN A 1 556 ? -38.630 -14.433 -27.736 1.00 49.06 556 GLN A CA 1
ATOM 4211 C C . GLN A 1 556 ? -38.182 -15.441 -26.670 1.00 49.06 556 GLN A C 1
ATOM 4213 O O . GLN A 1 556 ? -38.967 -16.310 -26.303 1.00 49.06 556 GLN A O 1
ATOM 4218 N N . ALA A 1 557 ? -36.991 -15.275 -26.086 1.00 48.22 557 ALA A N 1
ATOM 4219 C CA . ALA A 1 557 ? -36.517 -16.103 -24.973 1.00 48.22 557 ALA A CA 1
ATOM 4220 C C . ALA A 1 557 ? -37.379 -15.945 -23.705 1.00 48.22 557 ALA A C 1
ATOM 4222 O O . ALA A 1 557 ? -37.651 -16.921 -23.009 1.00 48.22 557 ALA A O 1
ATOM 4223 N N . LYS A 1 558 ? -37.879 -14.731 -23.427 1.00 48.22 558 LYS A N 1
ATOM 4224 C CA . LYS A 1 558 ? -38.818 -14.479 -22.318 1.00 48.22 558 LYS A CA 1
ATOM 4225 C C . LYS A 1 558 ? -40.230 -15.007 -22.593 1.00 48.22 558 LYS A C 1
ATOM 4227 O O . LYS A 1 558 ? -40.889 -15.463 -21.664 1.00 48.22 558 LYS A O 1
ATOM 4232 N N . ALA A 1 559 ? -40.692 -14.964 -23.844 1.00 46.81 559 ALA A N 1
ATOM 4233 C CA . ALA A 1 559 ? -41.998 -15.489 -24.249 1.00 46.81 559 ALA A CA 1
ATOM 4234 C C . ALA A 1 559 ? -42.024 -17.027 -24.341 1.00 46.81 559 ALA A C 1
ATOM 4236 O O . ALA A 1 559 ? -43.078 -17.626 -24.152 1.00 46.81 559 ALA A O 1
ATOM 4237 N N . ALA A 1 560 ? -40.873 -17.669 -24.573 1.00 48.09 560 ALA A N 1
ATOM 4238 C CA . ALA A 1 560 ? -40.728 -19.124 -24.660 1.00 48.09 560 ALA A CA 1
ATOM 4239 C C . ALA A 1 560 ? -40.714 -19.852 -23.297 1.00 48.09 560 ALA A C 1
ATOM 4241 O O . ALA A 1 560 ? -40.543 -21.066 -23.258 1.00 48.09 560 ALA A O 1
ATOM 4242 N N . GLY A 1 561 ? -40.914 -19.145 -22.178 1.00 45.59 561 GLY A N 1
ATOM 4243 C CA . GLY A 1 561 ? -41.137 -19.777 -20.872 1.00 45.59 561 GLY A CA 1
ATOM 4244 C C . GLY A 1 561 ? -39.916 -20.474 -20.260 1.00 45.59 561 GLY A C 1
ATOM 4245 O O . GLY A 1 561 ? -40.084 -21.355 -19.421 1.00 45.59 561 GLY A O 1
ATOM 4246 N N . ALA A 1 562 ? -38.693 -20.082 -20.630 1.00 47.50 562 ALA A N 1
ATOM 4247 C CA . ALA A 1 562 ? -37.467 -20.601 -20.023 1.00 47.50 562 ALA A CA 1
ATOM 4248 C C . ALA A 1 562 ? -37.220 -19.955 -18.645 1.00 47.50 562 ALA A C 1
ATOM 4250 O O . ALA A 1 562 ? -36.367 -19.085 -18.478 1.00 47.50 562 ALA A O 1
ATOM 4251 N N . ALA A 1 563 ? -38.021 -20.354 -17.656 1.00 42.06 563 ALA A N 1
ATOM 4252 C CA . ALA A 1 563 ? -37.827 -20.004 -16.250 1.00 42.06 563 ALA A CA 1
ATOM 4253 C C . ALA A 1 563 ? -36.946 -21.014 -15.493 1.00 42.06 563 ALA A C 1
ATOM 4255 O O . ALA A 1 563 ? -36.726 -20.823 -14.301 1.00 42.06 563 ALA A O 1
ATOM 4256 N N . ASP A 1 564 ? -36.418 -22.052 -16.152 1.00 41.09 564 ASP A N 1
ATOM 4257 C CA . ASP A 1 564 ? -35.584 -23.053 -15.484 1.00 41.09 564 ASP A CA 1
ATOM 4258 C C . ASP A 1 564 ? -34.250 -23.242 -16.215 1.00 41.09 564 ASP A C 1
ATOM 4260 O O . ASP A 1 564 ? -34.184 -23.723 -17.349 1.00 41.09 564 ASP A O 1
ATOM 4264 N N . GLY A 1 565 ? -33.182 -22.765 -15.573 1.00 45.22 565 GLY A N 1
ATOM 4265 C CA . GLY A 1 565 ? -31.844 -22.585 -16.136 1.00 45.22 565 GLY A CA 1
ATOM 4266 C C . GLY A 1 565 ? -31.089 -23.891 -16.366 1.00 45.22 565 GLY A C 1
ATOM 4267 O O . GLY A 1 565 ? -30.117 -24.165 -15.664 1.00 45.22 565 GLY A O 1
ATOM 4268 N N . SER A 1 566 ? -31.520 -24.678 -17.351 1.00 37.12 566 SER A N 1
ATOM 4269 C CA . SER A 1 566 ? -30.914 -25.977 -17.672 1.00 37.12 566 SER A CA 1
ATOM 4270 C C . SER A 1 566 ? -30.538 -26.196 -19.142 1.00 37.12 566 SER A C 1
ATOM 4272 O O . SER A 1 566 ? -30.013 -27.261 -19.453 1.00 37.12 566 SER A O 1
ATOM 4274 N N . ASP A 1 567 ? -30.716 -25.218 -20.038 1.00 34.44 567 ASP A N 1
ATOM 4275 C CA . ASP A 1 567 ? -30.304 -25.377 -21.442 1.00 34.44 567 ASP A CA 1
ATOM 4276 C C . ASP A 1 567 ? -28.978 -24.652 -21.737 1.00 34.44 567 ASP A C 1
ATOM 4278 O O . ASP A 1 567 ? -28.908 -23.426 -21.719 1.00 34.44 567 ASP A O 1
ATOM 4282 N N . GLU A 1 568 ? -27.917 -25.423 -22.000 1.00 36.44 568 GLU A N 1
ATOM 4283 C CA . GLU A 1 568 ? -26.550 -24.953 -22.299 1.00 36.44 568 GLU A CA 1
ATOM 4284 C C . GLU A 1 568 ? -26.397 -24.302 -23.692 1.00 36.44 568 GLU A C 1
ATOM 4286 O O . GLU A 1 568 ? -25.294 -23.887 -24.054 1.00 36.44 568 GLU A O 1
ATOM 4291 N N . ARG A 1 569 ? -27.466 -24.217 -24.501 1.00 34.09 569 ARG A N 1
ATOM 4292 C CA . ARG A 1 569 ? -27.439 -23.584 -25.838 1.00 34.09 569 ARG A CA 1
ATOM 4293 C C . ARG A 1 569 ? -27.921 -22.126 -25.889 1.00 34.09 569 ARG A C 1
ATOM 4295 O O . ARG A 1 569 ? -27.872 -21.545 -26.974 1.00 34.09 569 ARG A O 1
ATOM 4302 N N . VAL A 1 570 ? -28.356 -21.542 -24.770 1.00 33.25 570 VAL A N 1
ATOM 4303 C CA . VAL A 1 570 ? -28.651 -20.098 -24.611 1.00 33.25 570 VAL A CA 1
ATOM 4304 C C . VAL A 1 570 ? -27.528 -19.447 -23.818 1.00 33.25 570 VAL A C 1
ATOM 4306 O O . VAL A 1 570 ? -27.098 -18.343 -24.220 1.00 33.25 570 VAL A O 1
#

Mean predicted aligned error: 16.44 Å

Organism: Cafeteria roenbergensis (NCBI:txid33653)

Sequence (570 aa):
MSGANRPEARRRAFAVVVGTTGAGKTKLSIDLCEALDGEVINADSMQMYKDLDVATAKVTREEARGVPHHLLSFLEPWESFTVRDFRRAAAAAIDDVLDRGKLPVVVGGTGYYVQALLRESLLEAEEAGCGTAAELQRAPEHGEGASSTAAAAASTGAAGRKRPRPTELPPGWSSMSPYERLVAVDPDAARRVHPGNTRRVQSALDVFLRTGVPATELTRAQGRRLAGAGRPAATGVPAAAPLAVVLWVDADTDVLDRRLDGRVGSMLRAGLLGEGLLVAIGYKELSPYFKHLEQARLDAADHPLAARCTAEGDAPLAAGGDAASSGAAAWAEADELLREGVRLLQLRTRQYARDQLGWIRRRFRDRGVSLTRVDSSDASRWNELVREPATLAAGPLAALAPRLRAPGAKVSDEELAPFLVPEDTVTHREAEEWRKYRCRVCGSVLNGSHEWTSHLEAAGHRSKVHGLRKRATRFLAMADAMRAKGLDEAGVRRETHRVPGFRALGSEERAAELIAWLEGRKHQELFDLPWPAEDGVPGGEIAIENLPAAAALLQQAKAAGAADGSDERV

pLDDT: mean 70.9, std 22.18, range [22.59, 97.56]

Secondary structure (DSSP, 8-state):
-----PPP----EEEEEEE-TTS-HHHHHHHHHHHHTEEEEE--TTTTBTT-TTTTTPPPTTTTTT--EESSS-B-TT----HHHHHHHHHHHHHHHHHTTPEEEEE-S-HHHHHHHH-GGGTGGGSSS-----SS-----S-----S---SS--SS-----PPPPSSPPTTGGGS-HHHHHHHH-HHHHHHS-TT-HHHHHHHHHHHHHHSS-HHHHHHHHHHHHHHS---TTT---TTPPEEEEEEEE--HHHHHHHHHHHHHHHHHTTGGGS-GGGSTTHHHHHHHHHHHHHHHHHHHSSTTGGG--SS--------SSHHHHHHHHHHHHHHHHHHHHHHHHHHHHHHHHHHHHHHHHHTGGGT--EEEEE-S-GGGHIIIIIHHHHHHHHHHHHHHHHHHSTT----HHHHGGGBPPP----HHHHHHT-EEE-TTT--EEEHHHHHHHHHTSHHHHHHHHHHHHHHHHHHHHHHHHHHTT--HHHHHHHHHTSTTTTTT-SHHHHHHHHHHHHTTTT--B----PPPSS---------TTHHHHHHHHHHHHHTT--S---TT-

Foldseek 3Di:
DDDPPDPQQQAFFAEEEEAFPLLCQLVQLLLLCVLLVAAEEEDAPVQLAAQCCLLSVPQDPVSSVPHHYHSGHNHHPPDADALVNLLVRRVVVRVVRLVVLHHYYYTYLQVVSVVVNQDVLPPCLPVPDDDDPRPQHDRDPPDDDDDDDDPDDDPDDDDPDPDDDPPDDPPPCVPPDLLVVCCVQPVPQSLVDFSVPVSSSVVQVVSCSVPVHGPVVSSVVVVVVQQVQDDDPPPSHGSHRHFYAYEYRYEDLVLSLVSLLVSLVVSVVVPVVVGPCPSGQLCVLLVVLVVLVVVVVVVCCPPPPVVPDPDDDDDDDDDDDDPVVVVVVSVVVSVVSRVRSSVVSSVVSSVSSVVSVVCCCVPAVVQPHDYHYFYSHDVVCCCVRPNVSSSVRCVLSSVCSNLSVDPPRDDDVVSRVVRGGDDGDCDPVNSQQSFWWAQPQVRDIHGHPVRLVVCCVDPVNVVSLVVLLVLLVVLLVQLVVVVVVVDDPVRSQVVSCVDPPSVVCVDNVSSVVSNCCSVVVVSGDGPGSDDPDPDDDPPPPPPPVCPVVVVVVVVVVVVVPPPDPDDPPD

Nearest PDB structures (foldseek):
  3eph-assembly1_A  TM=7.092E-01  e=1.227E-18  Saccharomyces cerevisiae
  3exa-assembly1_A  TM=6.520E-01  e=4.469E-15  Halalkalibacterium halodurans
  3d3q-assembly2_B  TM=5.926E-01  e=1.412E-14  Staphylococcus epidermidis ATCC 12228
  3d3q-assembly1_A  TM=5.728E-01  e=1.215E-14  Staphylococcus epidermidis ATCC 12228
  2qgn-assembly1_A  TM=7.843E-01  e=4.424E-11  Halalkalibacterium halodurans C-125

Solvent-accessible surface area (backbone atoms only — not comparable to full-atom values): 33556 Å² total; per-residue (Å²): 132,83,80,78,77,72,78,76,65,79,52,49,57,36,38,34,42,37,42,33,76,70,34,48,55,69,61,50,53,47,56,42,20,72,72,52,55,27,37,39,33,51,35,33,85,62,41,24,29,40,87,40,50,56,73,52,64,53,80,48,74,75,78,38,71,81,53,54,69,40,65,52,50,76,39,57,81,87,62,88,77,34,60,65,58,47,41,55,53,50,51,50,51,42,51,54,37,34,73,72,56,30,29,24,34,37,37,36,68,34,61,71,51,54,49,47,62,64,34,74,58,79,72,61,73,58,73,85,69,74,86,85,85,83,84,78,62,63,76,84,73,86,70,93,81,81,78,94,81,87,86,84,90,83,90,80,92,77,93,72,83,79,75,82,71,79,90,69,73,65,90,77,47,87,84,46,53,70,50,56,52,28,43,75,66,30,50,72,50,39,47,74,46,59,78,87,44,50,68,64,42,50,52,44,42,52,42,22,76,71,67,77,45,34,51,62,54,39,35,49,52,42,48,49,49,54,61,65,55,60,54,58,95,84,76,76,59,46,68,61,54,41,32,44,44,38,36,34,35,36,52,50,68,71,57,38,47,53,45,43,46,53,44,54,55,50,28,52,76,72,41,37,86,77,39,82,40,86,86,46,88,45,35,81,43,35,38,66,28,53,51,51,54,51,48,55,50,49,58,50,58,74,35,95,69,37,91,74,73,87,76,78,99,70,77,88,75,90,67,84,75,80,58,59,61,57,52,53,51,53,52,54,51,44,53,50,38,43,53,52,14,51,52,46,34,42,51,51,51,50,50,51,28,52,52,42,48,54,46,49,47,61,67,33,59,72,54,70,42,73,67,50,76,28,50,44,61,51,72,91,47,32,56,73,42,32,50,50,55,51,43,64,65,41,44,65,55,43,70,42,41,40,50,67,68,42,89,88,58,85,76,55,69,79,78,45,54,87,26,57,58,68,75,90,70,85,48,75,64,59,59,48,47,33,37,45,36,44,36,75,87,76,73,46,76,34,47,13,70,63,51,43,51,53,46,67,70,28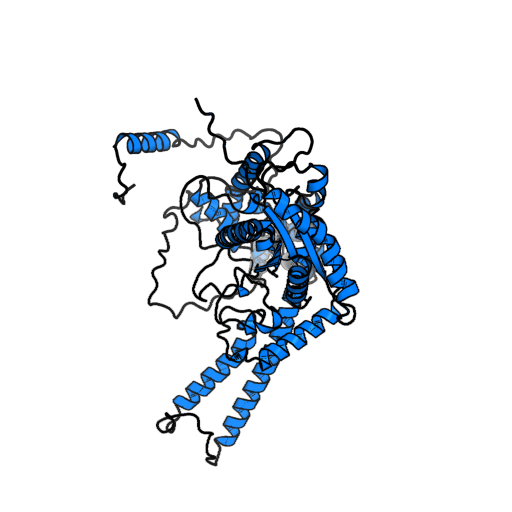,69,71,48,47,50,52,54,50,52,53,43,55,49,32,52,51,50,47,56,48,42,53,55,37,44,75,72,71,43,51,72,72,50,32,52,55,60,47,47,69,40,89,78,41,53,81,46,74,46,64,67,52,25,52,50,48,43,53,34,61,72,68,51,63,53,69,48,78,46,73,75,81,71,82,64,98,65,74,83,77,83,71,80,76,76,69,86,50,60,67,57,55,53,48,52,55,49,50,51,63,72,67,66,72,85,66,100,76,67,93,89,119

InterPro domains:
  IPR013087 Zinc finger C2H2-type [PS00028] (439-461)
  IPR018022 IPP transferase [MF_00185] (14-387)
  IPR027417 P-loop containing nucleoside triphosphate hydrolase [G3DSA:3.40.50.300] (12-400)
  IPR027417 P-loop containing nucleoside triphosphate hydrolase [SSF52540] (16-120)
  IPR027417 P-loop containing nucleoside triphosphate hydrolase [SSF52540] (16-266)
  IPR039657 Dimethylallyltransferase [PTHR11088] (14-390)

Radius of gyration: 30.95 Å; Cα contacts (8 Å, |Δi|>4): 630; chains: 1; bounding box: 91×68×87 Å